Protein AF-A0A137P3G8-F1 (afdb_monomer)

Organism: Conidiobolus coronatus (strain ATCC 28846 / CBS 209.66 / NRRL 28638) (NCBI:txid796925)

Foldseek 3Di:
DDDDDDDPPDPPPPPDPPPLDPAADPVLLVVLLVVCVVPVPDQLVNSQVVSCVVPVDNDDSVSSVSSSVVSSCVVPVVCPVVPPPPPVCPPPPPQPDDDPVLLVLLLVVCVVPVPDQLVRSQVVSCVVPVDRGDSVNSVVSSVVSSVVVVVVPPDPDDDDDDDDDDDDDDDDPQPDPVLLVQLVVLCVVDVPQDSVNSQVVSCVVPVDDDDSVNNCVSNVPPPDDDDDDDDDDDDDDDDPPPPPPPPPQDQDDPVLLVLLLVVCVVPVPDDLVRSQVSSCVVPVDNHDSVNSVVSNVVSNVVVVVVVVVVPDPDDDDDDDPPDPQPDDPLLVLLLVVCVVPVPDQLVRSQVVSCVVPVDRDDSVNSVVSSVVVVVVD

Radius of gyration: 33.09 Å; Cα contacts (8 Å, |Δi|>4): 195; chains: 1; bounding box: 97×83×84 Å

InterPro domains:
  IPR000253 Forkhead-associated (FHA) domain [PS50006] (272-331)

Secondary structure (DSSP, 8-state):
---------------------TT--HHHHHHHHHHHHH-TT--HHHHHHHHHHHH-----HHHHHHHHHHHHHHH-GGGGGS----TTS--TT---PPPHHHHHHHHHHHHH-TT--HHHHHHHHHHHH-----HHHHHHHHHHHHHHHHHTTS----------PPPPP----PPPHHHHHHHHHHHHH-TT--HHHHHHHHHHHH-----HHHHHHHTT-----------------------------PPPPHHHHHHHHHHHHH-TT--HHHHHHHHHHHH-----HHHHHHHHHHHHHHHHHHHHHSS--S------TT-----THHHHHHHHHHHH-TT--HHHHHHHHHHHH-----HHHHHHHHHHHHHH-

Solvent-accessible surface area (backbone atoms only — not comparable to full-atom values): 24163 Å² total; per-residue (Å²): 140,83,84,78,83,79,83,81,78,73,83,80,73,82,67,73,85,73,77,69,50,103,78,64,54,70,75,56,51,54,51,55,52,52,50,43,71,77,32,80,80,67,48,36,69,58,50,40,52,54,51,24,73,76,67,71,51,90,64,56,54,67,53,43,40,55,42,52,58,51,49,45,43,70,79,36,56,86,48,62,76,56,71,72,70,68,70,89,63,60,63,98,75,76,72,70,75,82,49,70,75,55,50,55,52,54,51,51,48,40,74,76,36,81,78,64,50,38,66,57,54,40,50,51,47,26,69,77,67,70,47,87,62,58,52,66,60,44,37,57,50,52,54,51,52,49,56,58,57,55,62,74,74,77,61,90,73,74,91,74,84,87,74,93,73,82,85,78,79,94,67,74,94,66,77,54,71,68,58,52,52,52,54,51,46,53,50,67,77,34,86,82,59,50,73,68,57,44,48,52,54,48,30,72,76,68,73,53,89,74,61,67,67,56,54,52,63,76,64,62,73,76,84,78,81,78,85,80,90,74,93,82,81,94,76,93,75,96,72,87,74,80,74,80,76,72,83,70,82,72,72,81,51,70,72,56,52,51,52,54,51,49,50,40,72,78,35,81,77,67,48,53,66,58,53,43,54,51,45,25,71,77,69,69,50,89,69,56,61,69,58,48,41,53,51,50,57,48,51,54,50,52,54,57,48,56,63,55,57,75,80,47,97,69,81,88,89,88,90,70,100,81,62,85,64,70,70,64,72,64,40,55,54,51,50,52,51,37,73,76,34,80,78,64,46,44,66,56,56,46,49,53,49,27,71,76,68,68,49,91,71,62,56,69,51,46,40,52,51,54,57,49,52,69,69,75,109

Mean predicted aligned error: 20.39 Å

Structure (mmCIF, N/CA/C/O backbone):
data_AF-A0A137P3G8-F1
#
_entry.id   AF-A0A137P3G8-F1
#
loop_
_atom_site.group_PDB
_atom_site.id
_atom_site.type_symbol
_atom_site.label_atom_id
_atom_site.label_alt_id
_atom_site.label_comp_id
_atom_site.label_asym_id
_atom_site.label_entity_id
_atom_site.label_seq_id
_atom_site.pdbx_PDB_ins_code
_atom_site.Cartn_x
_atom_site.Cartn_y
_atom_site.Cartn_z
_atom_site.occupancy
_atom_site.B_iso_or_equiv
_atom_site.auth_seq_id
_atom_site.auth_comp_id
_atom_site.auth_asym_id
_atom_site.auth_atom_id
_atom_site.pdbx_PDB_model_num
ATOM 1 N N . MET A 1 1 ? -54.692 -45.424 24.534 1.00 41.50 1 MET A N 1
ATOM 2 C CA . MET A 1 1 ? -53.219 -45.309 24.491 1.00 41.50 1 MET A CA 1
ATOM 3 C C . MET A 1 1 ? -52.887 -43.917 23.976 1.00 41.50 1 MET A C 1
ATOM 5 O O . MET A 1 1 ? -53.015 -43.679 22.785 1.00 41.50 1 MET A O 1
ATOM 9 N N . GLY A 1 2 ? -52.632 -42.970 24.883 1.00 47.03 2 GLY A N 1
ATOM 10 C CA . GLY A 1 2 ? -52.405 -41.560 24.553 1.00 47.03 2 GLY A CA 1
ATOM 11 C C . GLY A 1 2 ? -50.912 -41.254 24.509 1.00 47.03 2 GLY A C 1
ATOM 12 O O . GLY A 1 2 ? -50.217 -41.467 25.498 1.00 47.03 2 GLY A O 1
ATOM 13 N N . ILE A 1 3 ? -50.427 -40.793 23.359 1.00 56.25 3 ILE A N 1
ATOM 14 C CA . ILE A 1 3 ? -49.038 -40.373 23.168 1.00 56.25 3 ILE A CA 1
ATOM 15 C C . ILE A 1 3 ? -48.956 -38.900 23.575 1.00 56.25 3 ILE A C 1
ATOM 17 O O . ILE A 1 3 ? -49.555 -38.040 22.932 1.00 56.25 3 ILE A O 1
ATOM 21 N N . ASN A 1 4 ? -48.246 -38.624 24.671 1.00 47.56 4 ASN A N 1
ATOM 22 C CA . ASN A 1 4 ? -47.967 -37.267 25.136 1.00 47.56 4 ASN A CA 1
ATOM 23 C C . ASN A 1 4 ? -46.950 -36.585 24.202 1.00 47.56 4 ASN A C 1
ATOM 25 O O . ASN A 1 4 ? -45.870 -37.143 23.989 1.00 47.56 4 ASN A O 1
ATOM 29 N N . PRO A 1 5 ? -47.234 -35.376 23.687 1.00 60.59 5 PRO A N 1
ATOM 30 C CA . PRO A 1 5 ? -46.271 -34.612 22.907 1.00 60.59 5 PRO A CA 1
ATOM 31 C C . PRO A 1 5 ? -45.182 -34.067 23.836 1.00 60.59 5 PRO A C 1
ATOM 33 O O . PRO A 1 5 ? -45.424 -33.242 24.717 1.00 60.59 5 PRO A O 1
ATOM 36 N N . THR A 1 6 ? -43.965 -34.569 23.657 1.00 59.09 6 THR A N 1
ATOM 37 C CA . THR A 1 6 ? -42.782 -34.123 24.389 1.00 59.09 6 THR A CA 1
ATOM 38 C C . THR A 1 6 ? -42.395 -32.725 23.906 1.00 59.09 6 THR A C 1
ATOM 40 O O . THR A 1 6 ? -42.030 -32.527 22.749 1.00 59.09 6 THR A O 1
ATOM 43 N N . ASN A 1 7 ? -42.503 -31.754 24.811 1.00 53.34 7 ASN A N 1
ATOM 44 C CA . ASN A 1 7 ? -42.084 -30.366 24.642 1.00 53.34 7 ASN A CA 1
ATOM 45 C C . ASN A 1 7 ? -40.563 -30.293 24.395 1.00 53.34 7 ASN A C 1
ATOM 47 O O . ASN A 1 7 ? -39.764 -30.340 25.331 1.00 53.34 7 ASN A O 1
ATOM 51 N N . LEU A 1 8 ? -40.160 -30.176 23.128 1.00 48.25 8 LEU A N 1
ATOM 52 C CA . LEU A 1 8 ? -38.799 -29.821 22.721 1.00 48.25 8 LEU A CA 1
ATOM 53 C C . LEU A 1 8 ? -38.612 -28.306 22.881 1.00 48.25 8 LEU A C 1
ATOM 55 O O . LEU A 1 8 ? -38.758 -27.534 21.936 1.00 48.25 8 LEU A O 1
ATOM 59 N N . ASN A 1 9 ? -38.284 -27.881 24.101 1.00 44.34 9 ASN A N 1
ATOM 60 C CA . ASN A 1 9 ? -37.778 -26.537 24.363 1.00 44.34 9 ASN A CA 1
ATOM 61 C C . ASN A 1 9 ? -36.374 -26.403 23.756 1.00 44.34 9 ASN A C 1
ATOM 63 O O . ASN A 1 9 ? -35.375 -26.754 24.387 1.00 44.34 9 ASN A O 1
ATOM 67 N N . LEU A 1 10 ? -36.295 -25.898 22.521 1.00 41.06 10 LEU A N 1
ATOM 68 C CA . LEU A 1 10 ? -35.041 -25.397 21.967 1.00 41.06 10 LEU A CA 1
ATOM 69 C C . LEU A 1 10 ? -34.604 -24.161 22.774 1.00 41.06 10 LEU A C 1
ATOM 71 O O . LEU A 1 10 ? -35.388 -23.220 22.913 1.00 41.06 10 LEU A O 1
ATOM 75 N N . PRO A 1 11 ? -33.362 -24.120 23.286 1.00 48.81 11 PRO A N 1
ATOM 76 C CA . PRO A 1 11 ? -32.850 -22.952 23.980 1.00 48.81 11 PRO A CA 1
ATOM 77 C C . PRO A 1 11 ? -32.715 -21.796 22.986 1.00 48.81 11 PRO A C 1
ATOM 79 O O . PRO A 1 11 ? -31.798 -21.752 22.165 1.00 48.81 11 PRO A O 1
ATOM 82 N N . THR A 1 12 ? -33.631 -20.832 23.068 1.00 40.03 12 THR A N 1
ATOM 83 C CA . THR A 1 12 ? -33.503 -19.534 22.405 1.00 40.03 12 THR A CA 1
ATOM 84 C C . THR A 1 12 ? -32.401 -18.747 23.106 1.00 40.03 12 THR A C 1
ATOM 86 O O . THR A 1 12 ? -32.657 -17.915 23.980 1.00 40.03 12 THR A O 1
ATOM 89 N N . ASN A 1 13 ? -31.150 -19.034 22.746 1.00 45.88 13 ASN A N 1
ATOM 90 C CA . ASN A 1 13 ? -30.035 -18.156 23.052 1.00 45.88 13 ASN A CA 1
ATOM 91 C C . ASN A 1 13 ? -30.330 -16.816 22.378 1.00 45.88 13 ASN A C 1
ATOM 93 O O . ASN A 1 13 ? -30.213 -16.689 21.161 1.00 45.88 13 ASN A O 1
ATOM 97 N N . LYS A 1 14 ? -30.742 -15.823 23.173 1.00 43.97 14 LYS A N 1
ATOM 98 C CA . LYS A 1 14 ? -30.796 -14.417 22.766 1.00 43.97 14 LYS A CA 1
ATOM 99 C C . LYS A 1 14 ? -29.360 -13.973 22.492 1.00 43.97 14 LYS A C 1
ATOM 101 O O . LYS A 1 14 ? -28.690 -13.413 23.359 1.00 43.97 14 LYS A O 1
ATOM 106 N N . SER A 1 15 ? -28.849 -14.314 21.311 1.00 54.72 15 SER A N 1
ATOM 107 C CA . SER A 1 15 ? -27.568 -13.833 20.824 1.00 54.72 15 SER A CA 1
ATOM 108 C C . SER A 1 15 ? -27.672 -12.319 20.773 1.00 54.72 15 SER A C 1
ATOM 110 O O . SER A 1 15 ? -28.504 -11.789 20.039 1.00 54.72 15 SER A O 1
ATOM 112 N N . LYS A 1 16 ? -26.862 -11.627 21.583 1.00 59.22 16 LYS A N 1
ATOM 113 C CA . LYS A 1 16 ? -26.616 -10.191 21.421 1.00 59.22 16 LYS A CA 1
ATOM 114 C C . LYS A 1 16 ? -26.440 -9.947 19.925 1.00 59.22 16 LYS A C 1
ATOM 116 O O . LY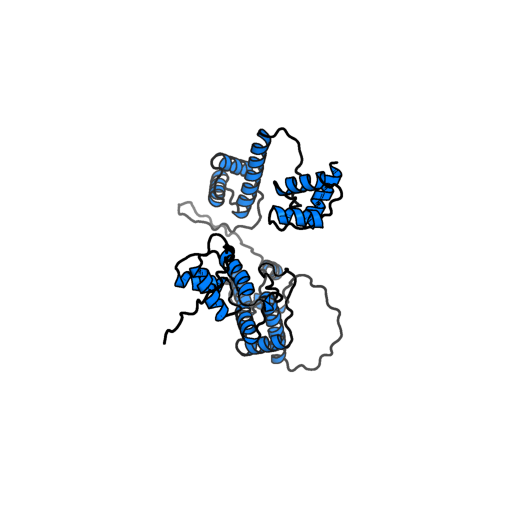S A 1 16 ? -25.577 -10.602 19.345 1.00 59.22 16 LYS A O 1
ATOM 121 N N . GLU A 1 17 ? -27.267 -9.094 19.319 1.00 54.03 17 GLU A N 1
ATOM 122 C CA . GLU A 1 17 ? -27.151 -8.712 17.909 1.00 54.03 17 GLU A CA 1
ATOM 123 C C . GLU A 1 17 ? -25.749 -8.147 17.689 1.00 54.03 17 GLU A C 1
ATOM 125 O O . GLU A 1 17 ? -25.441 -6.984 17.954 1.00 54.03 17 GLU A O 1
ATOM 130 N N . GLN A 1 18 ? -24.837 -9.035 17.314 1.00 59.94 18 GLN A N 1
ATOM 131 C CA . GLN A 1 18 ? -23.425 -8.741 17.262 1.00 59.94 18 GLN A CA 1
ATOM 132 C C . GLN A 1 18 ? -23.188 -8.137 15.892 1.00 59.94 18 GLN A C 1
ATOM 134 O O . GLN A 1 18 ? -22.835 -8.820 14.936 1.00 59.94 18 GLN A O 1
ATOM 139 N N . THR A 1 19 ? -23.463 -6.840 15.787 1.00 66.00 19 THR A N 1
ATOM 140 C CA . THR A 1 19 ? -23.430 -6.116 14.521 1.00 66.00 19 THR A CA 1
ATOM 141 C C . THR A 1 19 ? -22.069 -6.311 13.840 1.00 66.00 19 THR A C 1
ATOM 143 O O . THR A 1 19 ? -20.998 -5.932 14.336 1.00 66.00 19 THR A O 1
ATOM 146 N N . TYR A 1 20 ? -22.086 -6.941 12.662 1.00 61.06 20 TYR A N 1
ATOM 147 C CA . TYR A 1 20 ? -20.902 -7.255 11.850 1.00 61.06 20 TYR A CA 1
ATOM 148 C C . TYR A 1 20 ? -20.274 -6.016 11.169 1.00 61.06 20 TYR A C 1
ATOM 150 O O . TYR A 1 20 ? -19.382 -6.124 10.326 1.00 61.06 20 TYR A O 1
ATOM 158 N N . GLY A 1 21 ? -20.663 -4.818 11.620 1.00 59.59 21 GLY A N 1
ATOM 159 C CA . GLY A 1 21 ? -20.444 -3.534 10.964 1.00 59.59 21 GLY A CA 1
ATOM 160 C C . GLY A 1 21 ? -21.629 -3.192 10.061 1.00 59.59 21 GLY A C 1
ATOM 161 O O . GLY A 1 21 ? -22.197 -4.074 9.430 1.00 59.59 21 GLY A O 1
ATOM 162 N N . TYR A 1 22 ? -21.979 -1.907 9.994 1.00 63.97 22 TYR A N 1
ATOM 163 C CA . TYR A 1 22 ? -23.211 -1.342 9.413 1.00 63.97 22 TYR A CA 1
ATOM 164 C C . TYR A 1 22 ? -23.513 -1.644 7.922 1.00 63.97 22 TYR A C 1
ATOM 166 O O . TYR A 1 22 ? -24.370 -0.990 7.341 1.00 63.97 22 TYR A O 1
ATOM 174 N N . LYS A 1 23 ? -22.806 -2.568 7.255 1.00 84.19 23 LYS A N 1
ATOM 175 C CA . LYS A 1 23 ? -22.915 -2.777 5.799 1.00 84.19 23 LYS A CA 1
ATOM 176 C C . LYS A 1 23 ? -23.052 -4.225 5.327 1.00 84.19 23 LYS A C 1
ATOM 178 O O . LYS A 1 23 ? -23.183 -4.402 4.125 1.00 84.19 23 LYS A O 1
ATOM 183 N N . ILE A 1 24 ? -22.973 -5.230 6.203 1.00 92.69 24 ILE A N 1
ATOM 184 C CA . ILE A 1 24 ? -23.144 -6.633 5.790 1.00 92.69 24 ILE A CA 1
ATOM 185 C C . ILE A 1 24 ? -24.413 -7.175 6.442 1.00 92.69 24 ILE A C 1
ATOM 187 O O . ILE A 1 24 ? -24.517 -7.161 7.667 1.00 92.69 24 ILE A O 1
ATOM 191 N N . LYS A 1 25 ? -25.369 -7.604 5.620 1.00 94.06 25 LYS A N 1
ATOM 192 C CA . LYS A 1 25 ? -26.642 -8.204 6.036 1.00 94.06 25 LYS A CA 1
ATOM 193 C C . LYS A 1 25 ? -26.447 -9.674 6.417 1.00 94.06 25 LYS A C 1
ATOM 195 O O . LYS A 1 25 ? -25.521 -10.328 5.940 1.00 94.06 25 LYS A O 1
ATOM 200 N N . ASP A 1 26 ? -27.366 -10.234 7.195 1.00 93.62 26 ASP A N 1
ATOM 201 C CA . ASP A 1 26 ? -27.259 -11.621 7.678 1.00 93.62 26 ASP A CA 1
ATOM 202 C C . ASP A 1 26 ? -27.188 -12.653 6.541 1.00 93.62 26 ASP A C 1
ATOM 204 O O . ASP A 1 26 ? -26.388 -13.585 6.590 1.00 93.62 26 ASP A O 1
ATOM 208 N N . ALA A 1 27 ? -27.936 -12.436 5.454 1.00 95.31 27 ALA A N 1
ATOM 209 C CA . ALA A 1 27 ? -27.883 -13.298 4.271 1.00 95.31 27 ALA A CA 1
ATOM 210 C C . ALA A 1 27 ? -26.483 -13.343 3.623 1.00 95.31 27 ALA A C 1
ATOM 212 O O . ALA A 1 27 ? -26.067 -14.373 3.095 1.00 95.31 27 ALA A O 1
ATOM 213 N N . GLU A 1 28 ? -25.738 -12.238 3.666 1.00 96.00 28 GLU A N 1
ATOM 214 C CA . GLU A 1 28 ? -24.370 -12.157 3.146 1.00 96.00 28 GLU A CA 1
ATOM 215 C C . GLU A 1 28 ? -23.376 -12.827 4.102 1.00 96.00 28 GLU A C 1
ATOM 217 O O . GLU A 1 28 ? -22.434 -13.484 3.656 1.00 96.00 28 GLU A O 1
ATOM 222 N N . ILE A 1 29 ? -23.606 -12.712 5.415 1.00 96.19 29 ILE A N 1
ATOM 223 C CA . ILE A 1 29 ? -22.828 -13.414 6.440 1.00 96.19 29 ILE A CA 1
ATOM 224 C C . ILE A 1 29 ? -22.941 -14.932 6.262 1.00 96.19 29 ILE A C 1
ATOM 226 O O . ILE A 1 29 ? -21.914 -15.611 6.271 1.00 96.19 29 ILE A O 1
ATOM 230 N N . GLU A 1 30 ? -24.141 -15.466 6.031 1.00 97.06 30 GLU A N 1
ATOM 231 C CA . GLU A 1 30 ? -24.337 -16.906 5.807 1.00 97.06 30 GLU A CA 1
ATOM 232 C C . GLU A 1 30 ? -23.614 -17.410 4.545 1.00 97.06 30 GLU A C 1
ATOM 234 O O . GLU A 1 30 ? -22.980 -18.468 4.570 1.00 97.06 30 GLU A O 1
ATOM 239 N N . ARG A 1 31 ? -23.575 -16.617 3.465 1.00 97.75 31 ARG A N 1
ATOM 240 C CA . ARG A 1 31 ? -22.764 -16.949 2.276 1.00 97.75 31 ARG A CA 1
ATOM 241 C C . ARG A 1 31 ? -21.268 -16.941 2.573 1.00 97.75 31 ARG A C 1
ATOM 243 O O . ARG A 1 31 ? -20.552 -17.854 2.170 1.00 97.75 31 ARG A O 1
ATOM 250 N N . LEU A 1 32 ? -20.780 -15.953 3.327 1.00 97.19 32 LEU A N 1
ATOM 251 C CA . LEU A 1 32 ? -19.378 -15.922 3.753 1.00 97.19 32 LEU A CA 1
ATOM 252 C C . LEU A 1 32 ? -19.021 -17.121 4.649 1.00 97.19 32 LEU A C 1
ATOM 254 O O . LEU A 1 32 ? -17.909 -17.642 4.537 1.00 97.19 32 LEU A O 1
ATOM 258 N N . LYS A 1 33 ? -19.946 -17.592 5.500 1.00 97.50 33 LYS A N 1
ATOM 259 C CA . LYS A 1 33 ? -19.776 -18.838 6.268 1.00 97.50 33 LYS A CA 1
ATOM 260 C C . LYS A 1 33 ? -19.658 -20.045 5.340 1.00 97.50 33 LYS A C 1
ATOM 262 O O . LYS A 1 33 ? -18.766 -20.864 5.548 1.00 97.50 33 LYS A O 1
ATOM 267 N N . MET A 1 34 ? -20.506 -20.139 4.313 1.00 97.94 34 MET A N 1
ATOM 268 C CA . MET A 1 34 ? -20.443 -21.205 3.308 1.00 97.94 34 MET A CA 1
ATOM 269 C C . MET A 1 34 ? -19.081 -21.225 2.602 1.00 97.94 34 MET A C 1
ATOM 271 O O . MET A 1 34 ? -18.409 -22.255 2.611 1.00 97.94 34 MET A O 1
ATOM 275 N N . TYR A 1 35 ? -18.599 -20.079 2.112 1.00 97.88 35 TYR A N 1
ATOM 276 C CA . TYR A 1 35 ? -17.284 -20.015 1.468 1.00 97.88 35 TYR A CA 1
ATOM 277 C C . TYR A 1 35 ? -16.131 -20.386 2.411 1.00 97.88 35 TYR A C 1
ATOM 279 O O . TYR A 1 35 ? -15.143 -20.959 1.970 1.00 97.88 35 TYR A O 1
ATOM 287 N N . LEU A 1 36 ? -16.233 -20.076 3.709 1.00 96.50 36 LEU A N 1
ATOM 288 C CA . LEU A 1 36 ? -15.224 -20.461 4.706 1.00 96.50 36 LEU A CA 1
ATOM 289 C C . LEU A 1 36 ? -15.242 -21.954 5.062 1.00 96.50 36 LEU A C 1
ATOM 291 O O . LEU A 1 36 ? -14.257 -22.448 5.620 1.00 96.50 36 LEU A O 1
ATOM 295 N N . ARG A 1 37 ? -16.348 -22.658 4.794 1.00 95.56 37 ARG A N 1
ATOM 296 C CA . ARG A 1 37 ? -16.419 -24.124 4.884 1.00 95.56 37 ARG A CA 1
ATOM 297 C C . ARG A 1 37 ? -15.770 -24.778 3.665 1.00 95.56 37 ARG A C 1
ATOM 299 O O . ARG A 1 37 ? -15.120 -25.802 3.831 1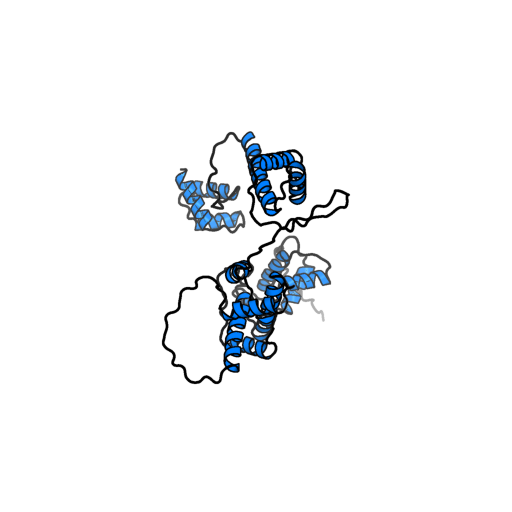.00 95.56 37 ARG A O 1
ATOM 306 N N . GLU A 1 38 ? -15.908 -24.171 2.485 1.00 96.00 38 GLU A N 1
ATOM 307 C CA . GLU A 1 38 ? -15.219 -24.603 1.257 1.00 96.00 38 GLU A CA 1
ATOM 308 C C . GLU A 1 38 ? -13.707 -24.346 1.327 1.00 96.00 38 GLU A C 1
ATOM 310 O O . GLU A 1 38 ? -12.906 -25.233 1.051 1.00 96.00 38 GLU A O 1
ATOM 315 N N . ASP A 1 39 ? -13.316 -23.131 1.716 1.00 93.56 39 ASP A N 1
ATOM 316 C CA . ASP A 1 39 ? -11.927 -22.693 1.809 1.00 93.56 39 ASP A CA 1
ATOM 317 C C . ASP A 1 39 ? -11.693 -21.932 3.120 1.00 93.56 39 ASP A C 1
ATOM 319 O O . ASP A 1 39 ? -12.005 -20.745 3.278 1.00 93.56 39 ASP A O 1
ATOM 323 N N . ARG A 1 40 ? -11.053 -22.609 4.076 1.00 91.06 40 ARG A N 1
ATOM 324 C CA . ARG A 1 40 ? -10.684 -22.021 5.371 1.00 91.06 40 ARG A CA 1
ATOM 325 C C . ARG A 1 40 ? -9.806 -20.770 5.212 1.00 91.06 40 ARG A C 1
ATOM 327 O O . ARG A 1 40 ? -9.880 -19.849 6.038 1.00 91.06 40 ARG A O 1
ATOM 334 N N . PHE A 1 41 ? -8.996 -20.706 4.156 1.00 88.31 41 PHE A N 1
ATOM 335 C CA . PHE A 1 41 ? -8.013 -19.6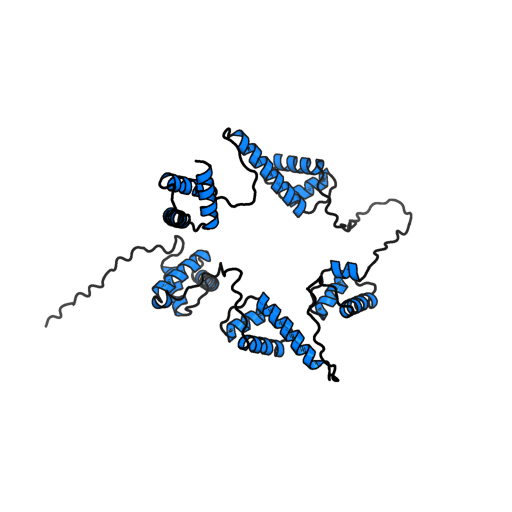56 3.889 1.00 88.31 41 PHE A CA 1
ATOM 336 C C . PHE A 1 41 ? -8.492 -18.587 2.904 1.00 88.31 41 PHE A C 1
ATOM 338 O O . PHE A 1 41 ? -7.715 -17.701 2.545 1.00 88.31 41 PHE A O 1
ATOM 345 N N . LEU A 1 42 ? -9.788 -18.575 2.583 1.00 93.31 42 LEU A N 1
ATOM 346 C CA . LEU A 1 42 ? -10.403 -17.633 1.653 1.00 93.31 42 LEU A CA 1
ATOM 347 C C . LEU A 1 42 ? -9.946 -16.176 1.853 1.00 93.31 42 LEU A C 1
ATOM 349 O O . LEU A 1 42 ? -10.122 -15.561 2.914 1.00 93.31 42 LEU A O 1
ATOM 353 N N . LEU A 1 43 ? -9.362 -15.594 0.810 1.00 90.50 43 LEU A N 1
ATOM 354 C CA . LEU A 1 43 ? -8.907 -14.206 0.824 1.00 90.50 43 LEU A CA 1
ATOM 355 C C . LEU A 1 43 ? -10.093 -13.239 0.708 1.00 90.50 43 LEU A C 1
ATOM 357 O O . LEU A 1 43 ? -11.064 -13.497 -0.003 1.00 90.50 43 LEU A O 1
ATOM 361 N N . SER A 1 44 ? -9.996 -12.071 1.351 1.00 93.25 44 SER A N 1
ATOM 362 C CA . SER A 1 44 ? -11.081 -11.075 1.348 1.00 93.25 44 SER A CA 1
ATOM 363 C C . SER A 1 44 ? -11.397 -10.516 -0.043 1.00 93.25 44 SER A C 1
ATOM 365 O O . SER A 1 44 ? -12.533 -10.131 -0.296 1.00 93.25 44 SER A O 1
ATOM 367 N N . THR A 1 45 ? -10.414 -10.467 -0.948 1.00 87.19 45 THR A N 1
ATOM 368 C CA . THR A 1 45 ? -10.609 -10.102 -2.363 1.00 87.19 45 THR A CA 1
ATOM 369 C C . THR A 1 45 ? -11.481 -11.119 -3.095 1.00 87.19 45 THR A C 1
ATOM 371 O O . THR A 1 45 ? -12.446 -10.732 -3.750 1.00 87.19 45 THR A O 1
ATOM 374 N N . VAL A 1 46 ? -11.171 -12.411 -2.946 1.00 90.50 46 VAL A N 1
ATOM 375 C CA . VAL A 1 46 ? -11.910 -13.515 -3.577 1.00 90.50 46 VAL A CA 1
ATOM 376 C C . VAL A 1 46 ? -13.330 -13.579 -3.023 1.00 90.50 46 VAL A C 1
ATOM 378 O O . VAL A 1 46 ? -14.286 -13.630 -3.791 1.00 90.50 46 VAL A O 1
ATOM 381 N N . ALA A 1 47 ? -13.477 -13.479 -1.700 1.00 96.25 47 ALA A N 1
ATOM 382 C CA . ALA A 1 47 ? -14.778 -13.434 -1.045 1.00 96.25 47 ALA A CA 1
ATOM 383 C C . ALA A 1 47 ? -15.627 -12.242 -1.511 1.00 96.25 47 ALA A C 1
ATOM 385 O O . ALA A 1 47 ? -16.803 -12.425 -1.810 1.00 96.25 47 ALA A O 1
ATOM 386 N N . LYS A 1 48 ? -15.034 -11.038 -1.627 1.00 96.06 48 LYS A N 1
ATOM 387 C CA . LYS A 1 48 ? -15.727 -9.852 -2.162 1.00 96.06 48 LYS A CA 1
ATOM 388 C C . LYS A 1 48 ? -16.258 -10.135 -3.566 1.00 96.06 48 LYS A C 1
ATOM 390 O O . LYS A 1 48 ? -17.428 -9.886 -3.823 1.00 96.06 48 LYS A O 1
ATOM 395 N N . TYR A 1 49 ? -15.406 -10.644 -4.455 1.00 94.50 49 TYR A N 1
ATOM 396 C CA . TYR A 1 49 ? -15.782 -10.890 -5.845 1.00 94.50 49 TYR A CA 1
ATOM 397 C C . TYR A 1 49 ? -16.897 -11.936 -5.965 1.00 94.50 49 TYR A C 1
ATOM 399 O O . TYR A 1 49 ? -17.874 -11.700 -6.670 1.00 94.50 49 TYR A O 1
ATOM 407 N N . ARG A 1 50 ? -16.795 -13.058 -5.235 1.00 97.50 50 ARG A N 1
ATOM 408 C CA . ARG A 1 50 ? -17.848 -14.089 -5.205 1.00 97.50 50 ARG A CA 1
ATOM 409 C C . ARG A 1 50 ? -19.171 -13.525 -4.686 1.00 97.50 50 ARG A C 1
ATOM 411 O O . ARG A 1 50 ? -20.189 -13.630 -5.361 1.00 97.50 50 ARG A O 1
ATOM 418 N N . LEU A 1 51 ? -19.134 -12.838 -3.545 1.00 96.81 51 LEU A N 1
ATOM 419 C CA . LEU A 1 51 ? -20.333 -12.283 -2.923 1.00 96.81 51 LEU A CA 1
ATOM 420 C C . LEU A 1 51 ? -20.998 -11.211 -3.801 1.00 96.81 51 LEU A C 1
ATOM 422 O O . LEU A 1 51 ? -22.219 -11.198 -3.932 1.00 96.81 51 LEU A O 1
ATOM 426 N N . GLN A 1 52 ? -20.207 -10.342 -4.439 1.00 96.19 52 GLN A N 1
ATOM 427 C CA . GLN A 1 52 ? -20.700 -9.335 -5.381 1.00 96.19 52 GLN A CA 1
ATOM 428 C C . GLN A 1 52 ? -21.303 -9.986 -6.631 1.00 96.19 52 GLN A C 1
ATOM 430 O O . GLN A 1 52 ? -22.353 -9.548 -7.089 1.00 96.19 52 GLN A O 1
ATOM 435 N N . LYS A 1 53 ? -20.688 -11.053 -7.159 1.00 96.88 53 LYS A N 1
ATOM 436 C CA . LYS A 1 53 ? -21.209 -11.795 -8.317 1.00 96.88 53 LYS A CA 1
ATOM 437 C C . LYS A 1 53 ? -22.574 -12.424 -8.030 1.00 96.88 53 LYS A C 1
ATOM 439 O O . LYS A 1 53 ? -23.427 -12.439 -8.907 1.00 96.88 53 LYS A O 1
ATOM 444 N N . GLU A 1 54 ? -22.783 -12.940 -6.823 1.00 97.31 54 GLU A N 1
ATOM 445 C CA . GLU A 1 54 ? -24.022 -13.644 -6.485 1.00 97.31 54 GLU A CA 1
ATOM 446 C C . GLU A 1 54 ? -25.119 -12.763 -5.871 1.00 97.31 54 GLU A C 1
ATOM 448 O O . GLU A 1 54 ? -26.268 -13.200 -5.791 1.00 97.31 54 GLU A O 1
ATOM 453 N N . THR A 1 55 ? -24.786 -11.584 -5.341 1.00 95.81 55 THR A N 1
ATOM 454 C CA . THR A 1 55 ? -25.773 -10.686 -4.708 1.00 95.81 55 THR A CA 1
ATOM 455 C C . THR A 1 55 ? -25.965 -9.368 -5.450 1.00 95.81 55 THR A C 1
ATOM 457 O O . THR A 1 55 ? -26.967 -8.696 -5.235 1.00 95.81 55 THR A O 1
ATOM 460 N N . GLY A 1 56 ? -25.007 -8.965 -6.288 1.00 96.06 56 GLY A N 1
ATOM 461 C CA . GLY A 1 56 ? -24.957 -7.634 -6.891 1.00 96.06 56 GLY A CA 1
ATOM 462 C C . GLY A 1 56 ? -24.541 -6.516 -5.926 1.00 96.06 56 GLY A C 1
ATOM 463 O O . GLY A 1 56 ? -24.376 -5.380 -6.364 1.00 96.06 56 GLY A O 1
ATOM 464 N N . PHE A 1 57 ? -24.333 -6.794 -4.632 1.00 92.50 57 PHE A N 1
ATOM 465 C CA . PHE A 1 57 ? -23.971 -5.762 -3.660 1.00 92.50 57 PHE A CA 1
ATOM 466 C C . PHE A 1 57 ? -22.476 -5.453 -3.673 1.00 92.50 57 PHE A C 1
ATOM 468 O O . PHE A 1 57 ? -21.617 -6.324 -3.503 1.00 92.50 57 PHE A O 1
ATOM 475 N N . GLU A 1 58 ? -22.156 -4.168 -3.801 1.00 94.19 58 GLU A N 1
ATOM 476 C CA . GLU A 1 58 ? -20.787 -3.688 -3.698 1.00 94.19 58 GLU A CA 1
ATOM 477 C C . GLU A 1 58 ? -20.407 -3.423 -2.236 1.00 94.19 58 GLU A C 1
ATOM 479 O O . GLU A 1 58 ? -20.604 -2.344 -1.676 1.00 94.19 58 GLU A O 1
ATOM 484 N N . ILE A 1 59 ? -19.838 -4.442 -1.596 1.00 93.88 59 ILE A N 1
ATOM 485 C CA . ILE A 1 59 ? -19.368 -4.355 -0.212 1.00 93.88 59 ILE A CA 1
ATOM 486 C C . ILE A 1 59 ? -17.885 -3.976 -0.197 1.00 93.88 59 ILE A C 1
ATOM 488 O O . ILE A 1 59 ? -17.067 -4.484 -0.972 1.00 93.88 59 ILE A O 1
ATOM 492 N N . SER A 1 60 ? -17.504 -3.082 0.721 1.00 94.12 60 SER A N 1
ATOM 493 C CA . SER A 1 60 ? -16.100 -2.696 0.872 1.00 94.12 60 SER A CA 1
ATOM 494 C C . SER A 1 60 ? -15.238 -3.910 1.240 1.00 94.12 60 SER A C 1
ATOM 496 O O . SER A 1 60 ? -15.602 -4.721 2.096 1.00 94.12 60 SER A O 1
ATOM 498 N N . ILE A 1 61 ? -14.046 -4.014 0.645 1.00 91.31 61 ILE A N 1
ATOM 499 C CA . ILE A 1 61 ? -13.102 -5.100 0.955 1.00 91.31 61 ILE A CA 1
ATOM 500 C C . ILE A 1 61 ? -12.746 -5.146 2.448 1.00 91.31 61 ILE A C 1
ATOM 502 O O . ILE A 1 61 ? -12.524 -6.215 3.014 1.00 91.31 61 ILE A O 1
ATOM 506 N N . TYR A 1 62 ? -12.732 -3.981 3.099 1.00 90.19 62 TYR A N 1
ATOM 507 C CA . TYR A 1 62 ? -12.478 -3.851 4.526 1.00 90.19 62 TYR A CA 1
ATOM 508 C C . TYR A 1 62 ? -13.592 -4.489 5.370 1.00 90.19 62 TYR A C 1
ATOM 510 O O . TYR A 1 62 ? -13.293 -5.210 6.324 1.00 90.19 62 TYR A O 1
ATOM 518 N N . SER A 1 63 ? -14.859 -4.291 4.990 1.00 93.19 63 SER A N 1
ATOM 519 C CA . SER A 1 63 ? -16.011 -4.930 5.639 1.00 93.19 63 SER A CA 1
ATOM 520 C C . SER A 1 63 ? -15.947 -6.452 5.498 1.00 93.19 63 SER A C 1
ATOM 522 O O . SER A 1 63 ? -16.035 -7.153 6.504 1.00 93.19 63 SER A O 1
ATOM 524 N N . ILE A 1 64 ? -15.692 -6.962 4.285 1.00 94.56 64 ILE A N 1
ATOM 525 C CA . ILE A 1 64 ? -15.538 -8.407 4.031 1.00 94.56 64 ILE A CA 1
ATOM 526 C C . ILE A 1 64 ? -14.401 -8.991 4.868 1.00 94.56 64 ILE A C 1
ATOM 528 O O . ILE A 1 64 ? -14.565 -10.016 5.525 1.00 94.56 64 ILE A O 1
ATOM 532 N N . LYS A 1 65 ? -13.247 -8.314 4.908 1.00 91.56 65 LYS A N 1
ATOM 533 C CA . LYS A 1 65 ? -12.103 -8.736 5.724 1.00 91.56 65 LYS A CA 1
ATOM 534 C C . LYS A 1 65 ? -12.472 -8.837 7.206 1.00 91.56 65 LYS A C 1
ATOM 536 O O . LYS A 1 65 ? -12.146 -9.839 7.840 1.00 91.56 65 LYS A O 1
ATOM 541 N N . LYS A 1 66 ? -13.153 -7.826 7.760 1.00 91.06 66 LYS A N 1
ATOM 542 C CA . LYS A 1 66 ? -13.617 -7.843 9.157 1.00 91.06 66 LYS A CA 1
ATOM 543 C C . LYS A 1 66 ? -14.589 -8.995 9.422 1.00 91.06 66 LYS A C 1
ATOM 545 O O . LYS A 1 66 ? -14.418 -9.684 10.428 1.00 91.06 66 LYS A O 1
ATOM 550 N N . ALA A 1 67 ? -15.551 -9.224 8.528 1.00 94.44 67 ALA A N 1
ATOM 551 C CA . ALA A 1 67 ? -16.503 -10.326 8.647 1.00 94.44 67 ALA A CA 1
ATOM 552 C C . ALA A 1 67 ? -15.800 -11.688 8.634 1.00 94.44 67 ALA A C 1
ATOM 554 O O . ALA A 1 67 ? -15.986 -12.468 9.562 1.00 94.44 67 ALA A O 1
ATOM 555 N N . LEU A 1 68 ? -14.904 -11.940 7.674 1.00 93.69 68 LEU A N 1
ATOM 556 C CA . LEU A 1 68 ? -14.159 -13.202 7.589 1.00 93.69 68 LEU A CA 1
ATOM 557 C C . LEU A 1 68 ? -13.307 -13.479 8.836 1.00 93.69 68 LEU A C 1
ATOM 559 O O . LEU A 1 68 ? -13.246 -14.617 9.291 1.00 93.69 68 LEU A O 1
ATOM 563 N N . ILE A 1 69 ? -12.658 -12.460 9.415 1.00 90.38 69 ILE A N 1
ATOM 564 C CA . ILE A 1 69 ? -11.876 -12.627 10.654 1.00 90.38 69 ILE A CA 1
ATOM 565 C C . ILE A 1 69 ? -12.774 -13.077 11.809 1.00 90.38 69 ILE A C 1
ATOM 567 O O . ILE A 1 69 ? -12.383 -13.951 12.580 1.00 90.38 69 ILE A O 1
ATOM 571 N N . ARG A 1 70 ? -13.961 -12.479 11.943 1.00 91.81 70 ARG A N 1
ATOM 572 C CA . ARG A 1 70 ? -14.920 -12.838 12.995 1.00 91.81 70 ARG A CA 1
ATOM 573 C C . ARG A 1 70 ? -15.499 -14.232 12.766 1.00 91.81 70 ARG A C 1
ATOM 575 O O . ARG A 1 70 ? -15.401 -15.065 13.658 1.00 91.81 70 ARG A O 1
ATOM 582 N N . LEU A 1 71 ? -15.976 -14.507 11.555 1.00 94.50 71 LEU A N 1
ATOM 583 C CA . LEU A 1 71 ? -16.532 -15.806 11.179 1.00 94.50 71 LEU A CA 1
ATOM 584 C C . LEU A 1 71 ? -15.531 -16.946 11.364 1.00 94.50 71 LEU A C 1
ATOM 586 O O . LEU A 1 71 ? -15.900 -18.019 11.821 1.00 94.50 71 LEU A O 1
ATOM 590 N N . ARG A 1 72 ? -14.241 -16.722 11.092 1.00 92.88 72 ARG A N 1
ATOM 591 C CA . ARG A 1 72 ? -13.205 -17.723 11.381 1.00 92.88 72 ARG A CA 1
ATOM 592 C C . ARG A 1 72 ? -13.071 -18.036 12.866 1.00 92.88 72 ARG A C 1
ATOM 594 O O . ARG A 1 72 ? -12.852 -19.193 13.196 1.00 92.88 72 ARG A O 1
ATOM 601 N N . LYS A 1 73 ? -13.189 -17.037 13.745 1.00 90.94 73 LYS A N 1
ATOM 602 C CA . LYS A 1 73 ? -13.157 -17.259 15.200 1.00 90.94 73 LYS A CA 1
ATOM 603 C C . LYS A 1 73 ? -14.388 -18.026 15.682 1.00 90.94 73 LYS A C 1
ATOM 605 O O . LYS A 1 73 ? -14.263 -18.823 16.599 1.00 90.94 73 LYS A O 1
ATOM 610 N N . GLU A 1 74 ? -15.540 -17.776 15.063 1.00 94.12 74 GLU A N 1
ATOM 611 C CA . GLU A 1 74 ? -16.801 -18.459 15.364 1.00 94.12 74 GLU A CA 1
ATOM 612 C C . GLU A 1 74 ? -16.780 -19.923 14.898 1.00 94.12 74 GLU A C 1
ATOM 614 O O . GLU A 1 74 ? -17.073 -20.819 15.680 1.00 94.12 74 GLU A O 1
ATOM 619 N N . ILE A 1 75 ? -16.389 -20.178 13.644 1.00 94.50 75 ILE A N 1
ATOM 620 C CA . ILE A 1 75 ? -16.406 -21.522 13.041 1.00 94.50 75 ILE A CA 1
ATOM 621 C C . ILE A 1 75 ? -15.222 -22.376 13.524 1.00 94.50 75 ILE A C 1
ATOM 623 O O . ILE A 1 75 ? -15.341 -23.594 13.636 1.00 94.50 75 ILE A O 1
ATOM 627 N N . TYR A 1 76 ? -14.069 -21.756 13.796 1.00 92.69 76 TYR A N 1
ATOM 628 C CA . TYR A 1 76 ? -12.824 -22.451 14.129 1.00 92.69 76 TYR A CA 1
ATOM 629 C C . TYR A 1 76 ? -12.187 -21.886 15.415 1.00 92.69 76 TYR A C 1
ATOM 631 O O . TYR A 1 76 ? -11.118 -21.265 15.352 1.00 92.69 76 TYR A O 1
ATOM 639 N N . PRO A 1 77 ? -12.806 -22.093 16.592 1.00 86.50 77 PRO A N 1
ATOM 640 C CA . PRO A 1 77 ? -12.330 -21.531 17.858 1.00 86.50 77 PRO A CA 1
ATOM 641 C C . PRO A 1 77 ? -10.928 -22.028 18.243 1.00 86.50 77 PRO A C 1
ATOM 643 O O . PRO A 1 77 ? -10.126 -21.254 18.765 1.00 86.50 77 PRO A O 1
ATOM 646 N N . ASP A 1 78 ? -10.572 -23.264 17.886 1.00 83.88 78 ASP A N 1
ATOM 647 C CA . ASP A 1 78 ? -9.238 -23.832 18.145 1.00 83.88 78 ASP A CA 1
ATOM 648 C C . ASP A 1 78 ? -8.129 -23.105 17.366 1.00 83.88 78 ASP A C 1
ATOM 650 O O . ASP A 1 78 ? -6.973 -23.038 17.790 1.00 83.88 78 ASP A O 1
ATOM 654 N N . ASN A 1 79 ? -8.502 -22.454 16.260 1.00 69.31 79 ASN A N 1
ATOM 655 C CA . ASN A 1 79 ? -7.616 -21.613 15.466 1.00 69.31 79 ASN A CA 1
ATOM 656 C C . ASN A 1 79 ? -7.556 -20.167 15.981 1.00 69.31 79 ASN A C 1
ATOM 658 O O . ASN A 1 79 ? -6.894 -19.338 15.363 1.00 69.31 79 ASN A O 1
ATOM 662 N N . ALA A 1 80 ? -8.162 -19.828 17.125 1.00 60.88 80 ALA A N 1
ATOM 663 C CA . ALA A 1 80 ? -8.021 -18.496 17.722 1.00 60.88 80 ALA A CA 1
ATOM 664 C C . ALA A 1 80 ? -6.555 -18.154 18.064 1.00 60.88 80 ALA A C 1
ATOM 666 O O . ALA A 1 80 ? -6.178 -16.980 18.066 1.00 60.88 80 ALA A O 1
ATOM 667 N N . LYS A 1 81 ? -5.713 -19.176 18.297 1.00 61.44 81 LYS A N 1
ATOM 668 C CA . LYS A 1 81 ? -4.252 -19.036 18.456 1.00 61.44 81 LYS A CA 1
ATOM 669 C C . LYS A 1 81 ? -3.503 -18.900 17.137 1.00 61.44 81 LYS A C 1
ATOM 671 O O . LYS A 1 81 ? -2.371 -18.413 17.131 1.00 61.44 81 LYS A O 1
ATOM 676 N N . MET A 1 82 ? -4.116 -19.310 16.029 1.00 58.69 82 MET A N 1
ATOM 677 C CA . MET A 1 82 ? -3.612 -19.048 14.694 1.00 58.69 82 MET A CA 1
ATOM 678 C C . MET A 1 82 ? -3.742 -17.541 14.508 1.00 58.69 82 MET A C 1
ATOM 680 O O . MET A 1 82 ? -4.791 -17.034 14.118 1.00 58.69 82 MET A O 1
ATOM 684 N N . ARG A 1 83 ? -2.693 -16.803 14.902 1.00 53.22 83 ARG A N 1
ATOM 685 C CA . ARG A 1 83 ? -2.538 -15.382 14.604 1.00 53.22 83 ARG A CA 1
ATOM 686 C C . ARG A 1 83 ? -2.785 -15.275 13.109 1.00 53.22 83 ARG A C 1
ATOM 688 O O . ARG A 1 83 ? -1.893 -15.563 12.317 1.00 53.22 83 ARG A O 1
ATOM 695 N N . ILE A 1 84 ? -4.004 -14.882 12.740 1.00 53.56 84 ILE A N 1
ATOM 696 C CA . ILE A 1 84 ? -4.312 -14.311 11.442 1.00 53.56 84 ILE A CA 1
ATOM 697 C C . ILE A 1 84 ? -3.460 -13.054 11.463 1.00 53.56 84 ILE A C 1
ATOM 699 O O . ILE A 1 84 ? -3.864 -12.016 11.987 1.00 53.56 84 ILE A O 1
ATOM 703 N N . SER A 1 85 ? -2.198 -13.201 11.071 1.00 51.16 85 SER A N 1
ATOM 704 C CA . SER A 1 85 ? -1.261 -12.112 10.948 1.00 51.16 85 SER A CA 1
ATOM 705 C C . SER A 1 85 ? -1.979 -11.140 10.038 1.00 51.16 85 SER A C 1
ATOM 707 O O . SER A 1 85 ? -2.299 -11.454 8.893 1.00 51.16 85 SER A O 1
ATOM 709 N N . ASN A 1 86 ? -2.366 -10.003 10.614 1.00 47.28 86 ASN A N 1
ATOM 710 C CA . ASN A 1 86 ? -3.077 -8.928 9.948 1.00 47.28 86 ASN A CA 1
ATOM 711 C C . ASN A 1 86 ? -2.130 -8.319 8.901 1.00 47.28 86 ASN A C 1
ATOM 713 O O . ASN A 1 86 ? -1.635 -7.205 9.036 1.00 47.28 86 ASN A O 1
ATOM 717 N N . SER A 1 87 ? -1.856 -9.076 7.843 1.00 46.22 87 SER A N 1
ATOM 718 C CA . SER A 1 87 ? -0.925 -8.795 6.761 1.00 46.22 87 SER A CA 1
ATOM 719 C C . SER A 1 87 ? -1.587 -7.850 5.759 1.00 46.22 87 SER A C 1
ATOM 721 O O . SER A 1 87 ? -1.763 -8.134 4.580 1.00 46.22 87 SER A O 1
ATOM 723 N N . THR A 1 88 ? -2.023 -6.701 6.255 1.00 45.94 88 THR A N 1
ATOM 724 C CA . THR A 1 88 ? -1.804 -5.449 5.520 1.00 45.94 88 THR A CA 1
ATOM 725 C C . THR A 1 88 ? -0.639 -4.674 6.134 1.00 45.94 88 THR A C 1
ATOM 727 O O . THR A 1 88 ? -0.014 -3.888 5.438 1.00 45.94 88 THR A O 1
ATOM 730 N N . ASN A 1 89 ? -0.262 -5.000 7.377 1.00 42.91 89 ASN A N 1
ATOM 731 C CA . ASN A 1 89 ? 0.991 -4.600 7.997 1.00 42.91 89 ASN A CA 1
ATOM 732 C C . ASN A 1 89 ? 1.822 -5.866 8.241 1.00 42.91 89 ASN A C 1
ATOM 734 O O . ASN A 1 89 ? 2.016 -6.271 9.385 1.00 42.91 89 ASN A O 1
ATOM 738 N N . ILE A 1 90 ? 2.303 -6.528 7.178 1.00 44.62 90 ILE A N 1
ATOM 739 C CA . ILE A 1 90 ? 3.533 -7.311 7.363 1.00 44.62 90 ILE A CA 1
ATOM 740 C C . ILE A 1 90 ? 4.540 -6.269 7.850 1.00 44.62 90 ILE A C 1
ATOM 742 O O . ILE A 1 90 ? 4.728 -5.269 7.147 1.00 44.62 90 ILE A O 1
ATOM 746 N N . PRO A 1 91 ? 5.133 -6.418 9.046 1.00 43.62 91 PRO A N 1
ATOM 747 C CA . PRO A 1 91 ? 6.214 -5.540 9.453 1.00 43.62 91 PRO A CA 1
ATOM 748 C C . PRO A 1 91 ? 7.198 -5.515 8.289 1.00 43.62 91 PRO A C 1
ATOM 750 O O . PRO A 1 91 ? 7.594 -6.586 7.827 1.00 43.62 91 PRO A O 1
ATOM 753 N N . ARG A 1 92 ? 7.557 -4.327 7.787 1.00 49.34 92 ARG A N 1
ATOM 754 C CA . ARG A 1 92 ? 8.440 -4.105 6.621 1.00 49.34 92 ARG A CA 1
ATOM 755 C C . ARG A 1 92 ? 9.827 -4.790 6.704 1.00 49.34 92 ARG A C 1
ATOM 757 O O . ARG A 1 92 ? 10.692 -4.492 5.895 1.00 49.34 92 ARG A O 1
ATOM 764 N N . GLY A 1 93 ? 10.057 -5.706 7.645 1.00 53.16 93 GLY A N 1
ATOM 765 C CA . GLY A 1 93 ? 11.287 -6.463 7.838 1.00 53.16 93 GLY A CA 1
ATOM 766 C C . GLY A 1 93 ? 11.138 -7.981 7.996 1.00 53.16 93 GLY A C 1
ATOM 767 O O . GLY A 1 93 ? 12.170 -8.637 8.084 1.00 53.16 93 GLY A O 1
ATOM 768 N N . TYR A 1 94 ? 9.936 -8.581 7.999 1.00 50.44 94 TYR A N 1
ATOM 769 C CA . TYR A 1 94 ? 9.839 -10.053 7.982 1.00 50.44 94 TYR A CA 1
ATOM 770 C C . TYR A 1 94 ? 9.960 -10.575 6.550 1.00 50.44 94 TYR A C 1
ATOM 772 O O . TYR A 1 94 ? 8.991 -10.963 5.900 1.00 50.44 94 TYR A O 1
ATOM 780 N N . THR A 1 95 ? 11.190 -10.553 6.042 1.00 63.31 95 THR A N 1
ATOM 781 C CA . THR A 1 95 ? 11.556 -11.275 4.830 1.00 63.31 95 THR A CA 1
ATOM 782 C C . THR A 1 95 ? 11.512 -12.766 5.143 1.00 63.31 95 THR A C 1
ATOM 784 O O . THR A 1 95 ? 12.371 -13.309 5.838 1.00 63.31 95 THR A O 1
ATOM 787 N N . ILE A 1 96 ? 10.473 -13.446 4.658 1.00 80.00 96 ILE A N 1
ATOM 788 C CA . ILE A 1 96 ? 10.458 -14.907 4.647 1.00 80.00 96 ILE A CA 1
ATOM 789 C C . ILE A 1 96 ? 11.659 -15.346 3.806 1.00 80.00 96 ILE A C 1
ATOM 791 O O . ILE A 1 96 ? 11.745 -15.044 2.613 1.00 80.00 96 ILE A O 1
ATOM 795 N N . LYS A 1 97 ? 12.631 -15.989 4.458 1.00 90.56 97 LYS A N 1
ATOM 796 C CA . LYS A 1 97 ? 13.836 -16.490 3.798 1.00 90.56 97 LYS A CA 1
ATOM 797 C C . LYS A 1 97 ? 13.449 -17.669 2.906 1.00 90.56 97 LYS A C 1
ATOM 799 O O . LYS A 1 97 ? 12.799 -18.609 3.363 1.00 90.56 97 LYS A O 1
ATOM 804 N N . ILE A 1 98 ? 13.856 -17.612 1.642 1.00 93.62 98 ILE A N 1
ATOM 805 C CA . ILE A 1 98 ? 13.792 -18.754 0.729 1.00 93.62 98 ILE A CA 1
ATOM 806 C C . ILE A 1 98 ? 14.751 -19.821 1.281 1.00 93.62 98 ILE A C 1
ATOM 808 O O . ILE A 1 98 ? 15.900 -19.510 1.586 1.00 93.62 98 ILE A O 1
ATOM 812 N N . LYS A 1 99 ? 14.245 -21.041 1.481 1.00 96.38 99 LYS A N 1
ATOM 813 C CA . LYS A 1 99 ? 15.009 -22.219 1.906 1.00 96.38 99 LYS A CA 1
ATOM 814 C C . LYS A 1 99 ? 15.424 -23.016 0.672 1.00 96.38 99 LYS A C 1
ATOM 816 O O . LYS A 1 99 ? 14.828 -22.829 -0.386 1.00 96.38 99 LYS A O 1
ATOM 821 N N . ASP A 1 100 ? 16.342 -23.956 0.839 1.00 96.81 100 ASP A N 1
ATOM 822 C CA . ASP A 1 100 ? 16.888 -24.764 -0.260 1.00 96.81 100 ASP A CA 1
ATOM 823 C C . ASP A 1 100 ? 15.798 -25.490 -1.063 1.00 96.81 100 ASP A C 1
ATOM 825 O O . ASP A 1 100 ? 15.801 -25.439 -2.287 1.00 96.81 100 ASP A O 1
ATOM 829 N N . VAL A 1 101 ? 14.768 -26.027 -0.396 1.00 96.00 101 VAL A N 1
ATOM 830 C CA . VAL A 1 101 ? 13.614 -26.664 -1.066 1.00 96.00 101 VAL A CA 1
ATOM 831 C C . VAL A 1 101 ? 12.913 -25.716 -2.049 1.00 96.00 101 VAL A C 1
ATOM 833 O O . VAL A 1 101 ? 12.506 -26.127 -3.132 1.00 96.00 101 VAL A O 1
ATOM 836 N N . HIS A 1 102 ? 12.785 -24.434 -1.707 1.00 97.50 102 HIS A N 1
ATOM 837 C CA . HIS A 1 102 ? 12.172 -23.438 -2.590 1.00 97.50 102 HIS A CA 1
ATOM 838 C C . HIS A 1 102 ? 13.113 -23.048 -3.739 1.00 97.50 102 HIS A C 1
ATOM 840 O O . HIS A 1 102 ? 12.648 -22.742 -4.833 1.00 97.50 102 HIS A O 1
ATOM 846 N N . ILE A 1 103 ? 14.431 -23.056 -3.500 1.00 97.81 103 ILE A N 1
ATOM 847 C CA . ILE A 1 103 ? 15.440 -22.808 -4.538 1.00 97.81 103 ILE A CA 1
ATOM 848 C C . ILE A 1 103 ? 15.363 -23.904 -5.605 1.00 97.81 103 ILE A C 1
ATOM 850 O O . ILE A 1 103 ? 15.362 -23.581 -6.789 1.00 97.81 103 ILE A O 1
ATOM 854 N N . GLU A 1 104 ? 15.210 -25.169 -5.208 1.00 97.81 104 GLU A N 1
ATOM 855 C CA . GLU A 1 104 ? 15.062 -26.291 -6.147 1.00 97.81 104 GLU A CA 1
ATOM 856 C C . GLU A 1 104 ? 13.810 -26.162 -7.034 1.00 97.81 104 GLU A C 1
ATOM 858 O O . GLU A 1 104 ? 13.881 -26.405 -8.239 1.00 97.81 104 GLU A O 1
ATOM 863 N N . HIS A 1 105 ? 12.687 -25.672 -6.494 1.00 98.25 105 HIS A N 1
ATOM 864 C CA . HIS A 1 105 ? 11.495 -25.367 -7.302 1.00 98.25 105 HIS A CA 1
ATOM 865 C C . HIS A 1 105 ? 11.756 -24.228 -8.297 1.00 98.25 105 HIS A C 1
ATOM 867 O O . HIS A 1 105 ? 11.419 -24.341 -9.472 1.00 98.25 105 HIS A O 1
ATOM 873 N N . LEU A 1 106 ? 12.418 -23.149 -7.863 1.00 98.06 106 LEU A N 1
ATOM 874 C CA . LEU A 1 106 ? 12.768 -22.037 -8.755 1.00 98.06 106 LEU A CA 1
ATOM 875 C C . LEU A 1 106 ? 13.746 -22.464 -9.864 1.00 98.06 106 LEU A C 1
ATOM 877 O O . LEU A 1 106 ? 13.589 -22.022 -11.001 1.00 98.06 106 LEU A O 1
ATOM 881 N N . LYS A 1 107 ? 14.707 -23.354 -9.571 1.00 98.06 107 LYS A N 1
ATOM 882 C CA . LYS A 1 107 ? 15.574 -23.977 -10.587 1.00 98.06 107 LYS A CA 1
ATOM 883 C C . LYS A 1 107 ? 14.761 -24.799 -11.581 1.00 98.06 107 LYS A C 1
ATOM 885 O O . LYS A 1 107 ? 14.987 -24.690 -12.781 1.00 98.06 107 LYS A O 1
ATOM 890 N N . LYS A 1 108 ? 13.805 -25.601 -11.098 1.00 98.12 108 LYS A N 1
ATOM 891 C CA . LYS A 1 108 ? 12.899 -26.372 -11.959 1.00 98.12 108 LYS A CA 1
ATOM 892 C C . LYS A 1 108 ? 12.124 -25.450 -12.906 1.00 98.12 108 LYS A C 1
ATOM 894 O O . LYS A 1 108 ? 12.131 -25.696 -14.106 1.00 98.12 108 LYS A O 1
ATOM 899 N N . TYR A 1 109 ? 11.548 -24.356 -12.406 1.00 98.31 109 TYR A N 1
ATOM 900 C CA . TYR A 1 109 ? 10.825 -23.407 -13.260 1.00 98.31 109 TYR A CA 1
ATOM 901 C C . TYR A 1 109 ? 11.726 -22.729 -14.294 1.00 98.31 109 TYR A C 1
ATOM 903 O O . TYR A 1 109 ? 11.282 -22.512 -15.412 1.00 98.31 109 TYR A O 1
ATOM 911 N N . LEU A 1 110 ? 12.982 -22.417 -13.950 1.00 97.75 110 LEU A N 1
ATOM 912 C CA . LEU A 1 110 ? 13.948 -21.853 -14.901 1.00 97.75 110 LEU A CA 1
ATOM 913 C C . LEU A 1 110 ? 14.367 -22.845 -15.991 1.00 97.75 110 LEU A C 1
ATOM 915 O O . LEU A 1 110 ? 14.636 -22.427 -17.112 1.00 97.75 110 LEU A O 1
ATOM 919 N N . LYS A 1 111 ? 14.412 -24.146 -15.675 1.00 96.56 111 LYS A N 1
ATOM 920 C CA . LYS A 1 111 ? 14.634 -25.205 -16.671 1.00 96.56 111 LYS A CA 1
ATOM 921 C C . LYS A 1 111 ? 13.444 -25.357 -17.623 1.00 96.56 111 LYS A C 1
ATOM 923 O O . LYS A 1 111 ? 13.650 -25.687 -18.783 1.00 96.56 111 LYS A O 1
ATOM 928 N N . GLU A 1 112 ? 12.223 -25.134 -17.135 1.00 97.50 112 GLU A N 1
ATOM 929 C CA . GLU A 1 112 ? 11.000 -25.143 -17.955 1.00 97.50 112 GLU A CA 1
ATOM 930 C C . GLU A 1 112 ? 10.871 -23.877 -18.818 1.00 97.50 112 GLU A C 1
ATOM 932 O O . GLU A 1 112 ? 10.495 -23.962 -19.984 1.00 97.50 112 GLU A O 1
ATOM 937 N N . ASP A 1 113 ? 11.175 -22.708 -18.249 1.00 97.69 113 ASP A N 1
ATOM 938 C CA . ASP A 1 113 ? 11.096 -21.403 -18.905 1.00 97.69 113 ASP A CA 1
ATOM 939 C C . ASP A 1 113 ? 12.176 -20.455 -18.359 1.00 97.69 113 ASP A C 1
ATOM 941 O O . ASP A 1 113 ? 12.061 -19.867 -17.277 1.00 97.69 113 ASP A O 1
ATOM 945 N N . ILE A 1 114 ? 13.228 -20.252 -19.155 1.00 96.38 114 ILE A N 1
ATOM 946 C CA . ILE A 1 114 ? 14.363 -19.394 -18.795 1.00 96.38 114 ILE A CA 1
ATOM 947 C C . ILE A 1 114 ? 13.975 -17.909 -18.668 1.00 96.38 114 ILE A C 1
ATOM 949 O O . ILE A 1 114 ? 14.671 -17.123 -18.010 1.00 96.38 114 ILE A O 1
ATOM 953 N N . LEU A 1 115 ? 12.847 -17.507 -19.265 1.00 95.75 115 LEU A N 1
ATOM 954 C CA . LEU A 1 115 ? 12.329 -16.140 -19.275 1.00 95.75 115 LEU A CA 1
ATOM 955 C C . LEU A 1 115 ? 11.182 -15.926 -18.277 1.00 95.75 115 LEU A C 1
ATOM 957 O O . LEU A 1 115 ? 10.606 -14.834 -18.256 1.00 95.75 115 LEU A O 1
ATOM 961 N N . ILE A 1 116 ? 10.900 -16.902 -17.403 1.00 97.62 116 ILE A N 1
ATOM 962 C CA . ILE A 1 116 ? 9.810 -16.807 -16.428 1.00 97.62 116 ILE A CA 1
ATOM 963 C C . ILE A 1 116 ? 9.876 -15.496 -15.634 1.00 97.62 116 ILE A C 1
ATOM 965 O O . ILE A 1 116 ? 10.907 -15.122 -15.053 1.00 97.62 116 ILE A O 1
ATOM 969 N N . ARG A 1 117 ? 8.755 -14.766 -15.599 1.00 96.44 117 ARG A N 1
ATOM 970 C CA . ARG A 1 117 ? 8.687 -13.496 -14.872 1.00 96.44 117 ARG A CA 1
ATOM 971 C C . ARG A 1 117 ? 8.658 -13.774 -13.365 1.00 96.44 117 ARG A C 1
ATOM 973 O O . ARG A 1 117 ? 8.021 -14.732 -12.923 1.00 96.44 117 ARG A O 1
ATOM 980 N N . PRO A 1 118 ? 9.244 -12.900 -12.526 1.00 97.00 118 PRO A N 1
ATOM 981 C CA . PRO A 1 118 ? 9.257 -13.106 -11.076 1.00 97.00 118 PRO A CA 1
ATOM 982 C C . PRO A 1 118 ? 7.869 -13.250 -10.439 1.00 97.00 118 PRO A C 1
ATOM 984 O O . PRO A 1 118 ? 7.726 -13.936 -9.430 1.00 97.00 118 PRO A O 1
ATOM 987 N N . GLY A 1 119 ? 6.850 -12.600 -11.011 1.00 93.69 119 GLY A N 1
ATOM 988 C CA . GLY A 1 119 ? 5.466 -12.711 -10.547 1.00 93.69 119 GLY A CA 1
ATOM 989 C C . GLY A 1 119 ? 4.878 -14.105 -10.766 1.00 93.69 119 GLY A C 1
ATOM 990 O O . GLY A 1 119 ? 4.248 -14.639 -9.853 1.00 93.69 119 GLY A O 1
ATOM 991 N N . ASP A 1 120 ? 5.152 -14.702 -11.926 1.00 96.44 120 ASP A N 1
ATOM 992 C CA . ASP A 1 120 ? 4.652 -16.023 -12.314 1.00 96.44 120 ASP A CA 1
ATOM 993 C C . ASP A 1 120 ? 5.374 -17.116 -11.523 1.00 96.44 120 ASP A C 1
ATOM 995 O O . ASP A 1 120 ? 4.737 -17.978 -10.921 1.00 96.44 120 ASP A O 1
ATOM 999 N N . ALA A 1 121 ? 6.700 -17.007 -11.397 1.00 97.62 121 ALA A N 1
ATOM 1000 C CA . ALA A 1 121 ? 7.493 -17.892 -10.544 1.00 97.62 121 ALA A CA 1
ATOM 1001 C C . ALA A 1 121 ? 7.058 -17.823 -9.072 1.00 97.62 121 ALA A C 1
ATOM 1003 O O . ALA A 1 121 ? 7.015 -18.841 -8.387 1.00 97.62 121 ALA A O 1
ATOM 1004 N N . ARG A 1 122 ? 6.708 -16.628 -8.570 1.00 97.06 122 ARG A N 1
ATOM 1005 C CA . ARG A 1 122 ? 6.168 -16.459 -7.212 1.00 97.06 122 ARG A CA 1
ATOM 1006 C C . ARG A 1 122 ? 4.828 -17.173 -7.056 1.00 97.06 122 ARG A C 1
ATOM 1008 O O . ARG A 1 122 ? 4.600 -17.769 -6.010 1.00 97.06 122 ARG A O 1
ATOM 1015 N N . TYR A 1 123 ? 3.947 -17.062 -8.049 1.00 94.50 123 TYR A N 1
ATOM 1016 C CA . TYR A 1 123 ? 2.646 -17.723 -8.025 1.00 94.50 123 TYR A CA 1
ATOM 1017 C C . TYR A 1 123 ? 2.808 -19.246 -8.012 1.00 94.50 123 TYR A C 1
ATOM 1019 O O . TYR A 1 123 ? 2.314 -19.876 -7.082 1.00 94.50 123 TYR A O 1
ATOM 1027 N N . LYS A 1 124 ? 3.602 -19.804 -8.939 1.00 97.44 124 LYS A N 1
ATOM 1028 C CA . LYS A 1 124 ? 3.927 -21.241 -8.971 1.00 97.44 124 LYS A CA 1
ATOM 1029 C C . LYS A 1 124 ? 4.547 -21.723 -7.656 1.00 97.44 124 LYS A C 1
ATOM 1031 O O . LYS A 1 124 ? 4.104 -22.711 -7.091 1.00 97.44 124 LYS A O 1
ATOM 1036 N N . LEU A 1 125 ? 5.514 -20.981 -7.109 1.00 96.94 125 LEU A N 1
ATOM 1037 C CA . LEU A 1 125 ? 6.155 -21.343 -5.840 1.00 96.94 125 LEU A CA 1
ATOM 1038 C C . LEU A 1 125 ? 5.157 -21.363 -4.672 1.00 96.94 125 LEU A C 1
ATOM 1040 O O . LEU A 1 125 ? 5.237 -22.217 -3.792 1.00 96.94 125 LEU A O 1
ATOM 1044 N N . GLN A 1 126 ? 4.221 -20.412 -4.648 1.00 94.19 126 GLN A N 1
ATOM 1045 C CA . GLN A 1 126 ? 3.166 -20.380 -3.641 1.00 94.19 126 GLN A CA 1
ATOM 1046 C C . GLN A 1 126 ? 2.189 -21.549 -3.812 1.00 94.19 126 GLN A C 1
ATOM 1048 O O . GLN A 1 126 ? 1.735 -22.088 -2.807 1.00 94.19 126 GLN A O 1
ATOM 1053 N N . GLU A 1 127 ? 1.860 -21.921 -5.045 1.00 89.50 127 GLU A N 1
ATOM 1054 C CA . GLU A 1 127 ? 0.994 -23.059 -5.360 1.00 89.50 127 GLU A CA 1
ATOM 1055 C C . GLU A 1 127 ? 1.640 -24.386 -4.934 1.00 89.50 127 GLU A C 1
ATOM 1057 O O . GLU A 1 127 ? 1.029 -25.149 -4.189 1.00 89.50 127 GLU A O 1
ATOM 1062 N N . ASP A 1 128 ? 2.908 -24.599 -5.294 1.00 92.88 128 ASP A N 1
ATOM 1063 C CA . ASP A 1 128 ? 3.621 -25.852 -5.032 1.00 92.88 128 ASP A CA 1
ATOM 1064 C C . ASP A 1 128 ? 3.985 -26.037 -3.552 1.00 92.88 128 ASP A C 1
ATOM 1066 O O . ASP A 1 128 ? 3.977 -27.156 -3.039 1.00 92.88 128 ASP A O 1
ATOM 1070 N N . THR A 1 129 ? 4.333 -24.955 -2.842 1.00 92.44 129 THR A N 1
ATOM 1071 C CA . THR A 1 129 ? 4.895 -25.065 -1.482 1.00 92.44 129 THR A CA 1
ATOM 1072 C C . THR A 1 129 ? 4.095 -24.326 -0.409 1.00 92.44 129 THR A C 1
ATOM 1074 O O . THR A 1 129 ? 4.499 -24.309 0.757 1.00 92.44 129 THR A O 1
ATOM 1077 N N . GLY A 1 130 ? 3.010 -23.640 -0.771 1.00 88.62 130 GLY A N 1
ATOM 1078 C CA . GLY A 1 130 ? 2.209 -22.820 0.143 1.00 88.62 130 GLY A CA 1
ATOM 1079 C C . GLY A 1 130 ? 2.923 -21.571 0.677 1.00 88.62 130 GLY A C 1
ATOM 1080 O O . GLY A 1 130 ? 2.371 -20.865 1.526 1.00 88.62 130 GLY A O 1
ATOM 1081 N N . ILE A 1 131 ? 4.151 -21.275 0.228 1.00 91.56 131 ILE A N 1
ATOM 1082 C CA . ILE A 1 131 ? 4.948 -20.187 0.798 1.00 91.56 131 ILE A CA 1
ATOM 1083 C C . ILE A 1 131 ? 4.693 -18.865 0.085 1.00 91.56 131 ILE A C 1
ATOM 1085 O O . ILE A 1 131 ? 4.831 -18.729 -1.128 1.00 91.56 131 ILE A O 1
ATOM 1089 N N . GLN A 1 132 ? 4.368 -17.840 0.865 1.00 90.25 132 GLN A N 1
ATOM 1090 C CA . GLN A 1 132 ? 4.123 -16.510 0.333 1.00 90.25 132 GLN A CA 1
ATOM 1091 C C . GLN A 1 132 ? 5.389 -15.657 0.450 1.00 90.25 132 GLN A C 1
ATOM 1093 O O . GLN A 1 132 ? 5.694 -15.101 1.503 1.00 90.25 132 GLN A O 1
ATOM 1098 N N . VAL A 1 133 ? 6.157 -15.566 -0.634 1.00 92.06 133 VAL A N 1
ATOM 1099 C CA . VAL A 1 133 ? 7.406 -14.785 -0.676 1.00 92.06 133 VAL A CA 1
ATOM 1100 C C . VAL A 1 133 ? 7.175 -13.452 -1.387 1.00 92.06 133 VAL A C 1
ATOM 1102 O O . VAL A 1 133 ? 6.334 -13.338 -2.278 1.00 92.06 133 VAL A O 1
ATOM 1105 N N . SER A 1 134 ? 7.929 -12.413 -1.020 1.00 92.81 134 SER A N 1
ATOM 1106 C CA . SER A 1 134 ? 7.895 -11.151 -1.763 1.00 92.81 134 SER A CA 1
ATOM 1107 C C . SER A 1 134 ? 8.381 -11.346 -3.207 1.00 92.81 134 SER A C 1
ATOM 1109 O O . SER A 1 134 ? 9.342 -12.080 -3.452 1.00 92.81 134 SER A O 1
ATOM 1111 N N . SER A 1 135 ? 7.759 -10.645 -4.164 1.00 92.81 135 SER A N 1
ATOM 1112 C CA . SER A 1 135 ? 8.165 -10.704 -5.580 1.00 92.81 135 SER A CA 1
ATOM 1113 C C . SER A 1 135 ? 9.624 -10.286 -5.778 1.00 92.81 135 SER A C 1
ATOM 1115 O O . SER A 1 135 ? 10.313 -10.835 -6.630 1.00 92.81 135 SER A O 1
ATOM 1117 N N . PHE A 1 136 ? 10.106 -9.345 -4.962 1.00 93.19 136 PHE A N 1
ATOM 1118 C CA . PHE A 1 136 ? 11.487 -8.870 -4.994 1.00 93.19 136 PHE A CA 1
ATOM 1119 C C . PHE A 1 136 ? 12.483 -9.954 -4.556 1.00 93.19 136 PHE A C 1
ATOM 1121 O O . PHE A 1 136 ? 13.546 -10.110 -5.153 1.00 93.19 136 PHE A O 1
ATOM 1128 N N . THR A 1 137 ? 12.139 -10.746 -3.535 1.00 94.44 137 THR A N 1
ATOM 1129 C CA . THR A 1 137 ? 12.971 -11.875 -3.093 1.00 94.44 137 THR A CA 1
ATOM 1130 C C . THR A 1 137 ? 13.050 -12.949 -4.177 1.00 94.44 137 THR A C 1
ATOM 1132 O O . THR A 1 137 ? 14.143 -13.426 -4.460 1.00 94.44 137 THR A O 1
ATOM 1135 N N . VAL A 1 138 ? 11.920 -13.285 -4.814 1.00 96.69 138 VAL A N 1
ATOM 1136 C CA . VAL A 1 138 ? 11.884 -14.249 -5.927 1.00 96.69 138 VAL A CA 1
ATOM 1137 C C . VAL A 1 138 ? 12.727 -13.750 -7.099 1.00 96.69 138 VAL A C 1
ATOM 1139 O O . VAL A 1 138 ? 13.578 -14.488 -7.577 1.00 96.69 138 VAL A O 1
ATOM 1142 N N . GLN A 1 139 ? 12.581 -12.481 -7.497 1.00 96.62 139 GLN A N 1
ATOM 1143 C CA . GLN A 1 139 ? 13.393 -11.870 -8.556 1.00 96.62 139 GLN A CA 1
ATOM 1144 C C . GLN A 1 139 ? 14.894 -11.974 -8.266 1.00 96.62 139 GLN A C 1
ATOM 1146 O O . GLN A 1 139 ? 15.665 -12.406 -9.117 1.00 96.62 139 GLN A O 1
ATOM 1151 N N . ARG A 1 140 ? 15.316 -11.615 -7.048 1.00 95.88 140 ARG A N 1
ATOM 1152 C CA . ARG A 1 140 ? 16.730 -11.667 -6.662 1.00 95.88 140 ARG A CA 1
ATOM 1153 C C . ARG A 1 140 ? 17.283 -13.092 -6.688 1.00 95.88 140 ARG A C 1
ATOM 1155 O O . ARG A 1 140 ? 18.439 -13.274 -7.056 1.00 95.88 140 ARG A O 1
ATOM 1162 N N . THR A 1 141 ? 16.487 -14.080 -6.287 1.00 97.00 141 THR A N 1
ATOM 1163 C CA . THR A 1 141 ? 16.891 -15.490 -6.333 1.00 97.00 141 THR A CA 1
ATOM 1164 C C . THR A 1 141 ? 16.937 -16.017 -7.763 1.00 97.00 141 THR A C 1
ATOM 1166 O O . THR A 1 141 ? 17.909 -16.673 -8.110 1.00 97.00 141 THR A O 1
ATOM 1169 N N . LEU A 1 142 ? 15.960 -15.678 -8.610 1.00 97.44 142 LEU A N 1
ATOM 1170 C CA . LEU A 1 142 ? 15.972 -16.059 -10.025 1.00 97.44 142 LEU A CA 1
ATOM 1171 C C . LEU A 1 142 ? 17.192 -15.496 -10.757 1.00 97.44 142 LEU A C 1
ATOM 1173 O O . LEU A 1 142 ? 17.834 -16.234 -11.490 1.00 97.44 142 LEU A O 1
ATOM 1177 N N . ASN A 1 143 ? 17.548 -14.227 -10.533 1.00 96.12 143 ASN A N 1
ATOM 1178 C CA . ASN A 1 143 ? 18.725 -13.627 -11.170 1.00 96.12 143 ASN A CA 1
ATOM 1179 C C . ASN A 1 143 ? 20.017 -14.365 -10.790 1.00 96.12 143 ASN A C 1
ATOM 1181 O O . ASN A 1 143 ? 20.806 -14.691 -11.667 1.00 96.12 143 ASN A O 1
ATOM 1185 N N . LYS A 1 144 ? 20.189 -14.704 -9.505 1.00 96.69 144 LYS A N 1
ATOM 1186 C CA . LYS A 1 144 ? 21.339 -15.499 -9.048 1.00 96.69 144 LYS A CA 1
ATOM 1187 C C . LYS A 1 144 ? 21.376 -16.894 -9.668 1.00 96.69 144 LYS A C 1
ATOM 1189 O O . LYS A 1 144 ? 22.426 -17.333 -10.107 1.00 96.69 144 LYS A O 1
ATOM 1194 N N . LEU A 1 145 ? 20.232 -17.577 -9.714 1.00 97.00 14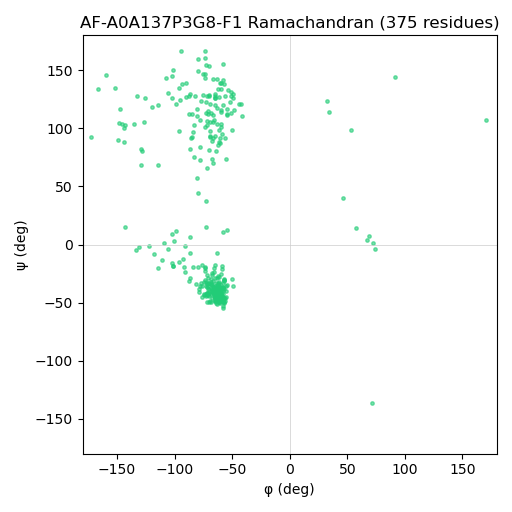5 LEU A N 1
ATOM 1195 C CA . LEU A 1 145 ? 20.142 -18.909 -10.313 1.00 97.00 145 LEU A CA 1
ATOM 1196 C C . LEU A 1 145 ? 20.453 -18.885 -11.812 1.00 97.00 145 LEU A C 1
ATOM 1198 O O . LEU A 1 145 ? 21.099 -19.800 -12.306 1.00 97.00 145 LEU A O 1
ATOM 1202 N N . LYS A 1 146 ? 20.034 -17.834 -12.528 1.00 95.69 146 LYS A N 1
ATOM 1203 C CA . LYS A 1 146 ? 20.403 -17.635 -13.934 1.00 95.69 146 LYS A CA 1
ATOM 1204 C C . LYS A 1 146 ? 21.917 -17.485 -14.083 1.00 95.69 146 LYS A C 1
ATOM 1206 O O . LYS A 1 146 ? 22.499 -18.195 -14.889 1.00 95.69 146 LYS A O 1
ATOM 1211 N N . GLU A 1 147 ? 22.550 -16.619 -13.289 1.00 93.88 147 GLU A N 1
ATOM 1212 C CA . GLU A 1 147 ? 24.013 -16.448 -13.292 1.00 93.88 147 GLU A CA 1
ATOM 1213 C C . GLU A 1 147 ? 24.749 -17.777 -13.038 1.00 93.88 147 GLU A C 1
ATOM 1215 O O . GLU A 1 147 ? 25.674 -18.108 -13.773 1.00 93.88 147 GLU A O 1
ATOM 1220 N N . GLU A 1 148 ? 24.308 -18.565 -12.051 1.00 95.25 148 GLU A N 1
ATOM 1221 C CA . GLU A 1 148 ? 24.883 -19.885 -11.747 1.00 95.25 148 GLU A CA 1
ATOM 1222 C C . GLU A 1 148 ? 24.729 -20.873 -12.918 1.00 95.25 148 GLU A C 1
ATOM 1224 O O . GLU A 1 148 ? 25.691 -21.549 -13.272 1.00 95.25 148 GLU A O 1
ATOM 1229 N N . MET A 1 149 ? 23.556 -20.922 -13.560 1.00 92.12 149 MET A N 1
ATOM 1230 C CA . MET A 1 149 ? 23.296 -21.836 -14.681 1.00 92.12 149 MET A CA 1
ATOM 1231 C C . MET A 1 149 ? 24.046 -21.456 -15.966 1.00 92.12 149 MET A C 1
ATOM 1233 O O . MET A 1 149 ? 24.472 -22.344 -16.697 1.00 92.12 149 MET A O 1
ATOM 1237 N N . TYR A 1 150 ? 24.230 -20.163 -16.261 1.00 88.44 150 TYR A N 1
ATOM 1238 C CA . TYR A 1 150 ? 24.997 -19.739 -17.443 1.00 88.44 150 TYR A CA 1
ATOM 1239 C C . TYR A 1 150 ? 26.497 -20.025 -17.296 1.00 88.44 150 TYR A C 1
ATOM 1241 O O . TYR A 1 150 ? 27.156 -20.374 -18.272 1.00 88.44 150 TYR A O 1
ATOM 1249 N N . LEU A 1 151 ? 27.038 -19.947 -16.077 1.00 84.81 151 LEU A N 1
ATOM 1250 C CA . LEU A 1 151 ? 28.445 -20.265 -15.818 1.00 84.81 151 LEU A CA 1
ATOM 1251 C C . LEU A 1 151 ? 28.777 -21.753 -16.014 1.00 84.81 151 LEU A C 1
ATOM 1253 O O . LEU A 1 151 ? 29.919 -22.074 -16.332 1.00 84.81 151 LEU A O 1
ATOM 1257 N N . GLU A 1 152 ? 27.805 -22.657 -15.853 1.00 76.62 152 GLU A N 1
ATOM 1258 C CA . GLU A 1 152 ? 28.010 -24.097 -16.071 1.00 76.62 152 GLU A CA 1
ATOM 1259 C C . GLU A 1 152 ? 28.116 -24.481 -17.557 1.00 76.62 152 GLU A C 1
ATOM 1261 O O . GLU A 1 152 ? 28.655 -25.544 -17.866 1.00 76.62 152 GLU A O 1
ATOM 1266 N N . HIS A 1 153 ? 27.641 -23.637 -18.482 1.00 70.12 153 HIS A N 1
ATOM 1267 C CA . HIS A 1 153 ? 27.534 -24.002 -19.898 1.00 70.12 153 HIS A CA 1
ATOM 1268 C C . HIS A 1 153 ? 28.635 -23.448 -20.813 1.00 70.12 153 HIS A C 1
ATOM 1270 O O . HIS A 1 153 ? 28.841 -24.031 -21.876 1.00 70.12 153 HIS A O 1
ATOM 1276 N N . ASP A 1 154 ? 29.387 -22.417 -20.409 1.00 58.59 154 ASP A N 1
ATOM 1277 C CA . ASP A 1 154 ? 30.271 -21.700 -21.346 1.00 58.59 154 ASP A CA 1
ATOM 1278 C C . ASP A 1 154 ? 31.789 -21.894 -21.181 1.00 58.59 154 ASP A C 1
ATOM 1280 O O . ASP A 1 154 ? 32.541 -21.320 -21.967 1.00 58.59 154 ASP A O 1
ATOM 1284 N N . ILE A 1 155 ? 32.314 -22.704 -20.245 1.00 49.09 155 ILE A N 1
ATOM 1285 C CA . ILE A 1 155 ? 33.781 -22.909 -20.176 1.00 49.09 155 ILE A CA 1
ATOM 1286 C C . ILE A 1 155 ? 34.184 -24.321 -19.695 1.00 49.09 155 ILE A C 1
ATOM 1288 O O . ILE A 1 155 ? 34.014 -24.637 -18.515 1.00 49.09 155 ILE A O 1
ATOM 1292 N N . PRO A 1 156 ? 34.867 -25.139 -20.530 1.00 52.06 156 PRO A N 1
ATOM 1293 C CA . PRO A 1 156 ? 35.808 -26.149 -20.049 1.00 52.06 156 PRO A CA 1
ATOM 1294 C C . PRO A 1 156 ? 36.970 -25.409 -19.372 1.00 52.06 156 PRO A C 1
ATOM 1296 O O . PRO A 1 156 ? 37.891 -24.917 -20.024 1.00 52.06 156 PRO A O 1
ATOM 1299 N N . THR A 1 157 ? 36.888 -25.218 -18.057 1.00 47.50 157 THR A N 1
ATOM 1300 C CA . THR A 1 157 ? 37.890 -24.451 -17.314 1.00 47.50 157 THR A CA 1
ATOM 1301 C C . THR A 1 157 ? 39.189 -25.244 -17.217 1.00 47.50 157 THR A C 1
ATOM 1303 O O . THR A 1 157 ? 39.325 -26.180 -16.431 1.00 47.50 157 THR A O 1
ATOM 1306 N N . SER A 1 158 ? 40.190 -24.812 -17.990 1.00 45.81 158 SER A N 1
ATOM 1307 C CA . SER A 1 158 ? 41.584 -24.971 -17.596 1.00 45.81 158 SER A CA 1
ATOM 1308 C C . SER A 1 158 ? 41.767 -24.314 -16.228 1.00 45.81 158 SER A C 1
ATOM 1310 O O . SER A 1 158 ? 41.403 -23.154 -16.030 1.00 45.81 158 SER A O 1
ATOM 1312 N N . SER A 1 159 ? 42.326 -25.073 -15.298 1.00 52.16 159 SER A N 1
ATOM 1313 C CA . SER A 1 159 ? 42.672 -24.694 -13.932 1.00 52.16 159 SER A CA 1
ATOM 1314 C C . SER A 1 159 ? 43.295 -23.296 -13.814 1.00 52.16 159 SER A C 1
ATOM 1316 O O . SER A 1 159 ? 44.457 -23.103 -14.173 1.00 52.16 159 SER A O 1
ATOM 1318 N N . ILE A 1 160 ? 42.562 -22.347 -13.227 1.00 44.22 160 ILE A N 1
ATOM 1319 C CA . ILE A 1 160 ? 43.141 -21.118 -12.674 1.00 44.22 160 ILE A CA 1
ATOM 1320 C C . ILE A 1 160 ? 42.814 -21.079 -11.184 1.00 44.22 160 ILE A C 1
ATOM 1322 O O . ILE A 1 160 ? 41.665 -21.099 -10.751 1.00 44.22 160 ILE A O 1
ATOM 1326 N N . SER A 1 161 ? 43.885 -21.086 -10.404 1.00 47.31 161 SER A N 1
ATOM 1327 C CA . SER A 1 161 ? 43.944 -21.142 -8.953 1.00 47.31 161 SER A CA 1
ATOM 1328 C C . SER A 1 161 ? 43.269 -19.935 -8.289 1.00 47.31 161 SER A C 1
ATOM 1330 O O . SER A 1 161 ? 43.602 -18.777 -8.537 1.00 47.31 161 SER A O 1
ATOM 1332 N N . HIS A 1 162 ? 42.338 -20.217 -7.376 1.00 38.75 162 HIS A N 1
ATOM 1333 C CA . HIS A 1 162 ? 41.665 -19.217 -6.551 1.00 38.75 162 HIS A CA 1
ATOM 1334 C C . HIS A 1 162 ? 42.607 -18.642 -5.483 1.00 38.75 162 HIS A C 1
ATOM 1336 O O . HIS A 1 162 ? 42.824 -19.249 -4.432 1.00 38.75 162 HIS A O 1
ATOM 1342 N N . SER A 1 163 ? 43.115 -17.428 -5.703 1.00 47.62 163 SER A N 1
ATOM 1343 C CA . SER A 1 163 ? 43.654 -16.595 -4.628 1.00 47.62 163 SER A CA 1
ATOM 1344 C C . SER A 1 163 ? 42.523 -15.777 -3.984 1.00 47.62 163 SER A C 1
ATOM 1346 O O . SER A 1 163 ? 41.696 -15.148 -4.644 1.00 47.62 163 SER A O 1
ATOM 1348 N N . LYS A 1 164 ? 42.439 -15.837 -2.650 1.00 54.12 164 LYS A N 1
ATOM 1349 C CA . LYS A 1 164 ? 41.426 -15.156 -1.829 1.00 54.12 164 LYS A CA 1
ATOM 1350 C C . LYS A 1 164 ? 41.653 -13.637 -1.848 1.00 54.12 164 LYS A C 1
ATOM 1352 O O . LYS A 1 164 ? 42.441 -13.129 -1.055 1.00 54.12 164 LYS A O 1
ATOM 1357 N N . ALA A 1 165 ? 40.931 -12.906 -2.696 1.00 42.94 165 ALA A N 1
ATOM 1358 C CA . ALA A 1 165 ? 40.902 -11.443 -2.675 1.00 42.94 165 ALA A CA 1
ATOM 1359 C C . ALA A 1 165 ? 39.692 -10.905 -1.885 1.00 42.94 165 ALA A C 1
ATOM 1361 O O . ALA A 1 165 ? 38.560 -11.374 -2.013 1.00 42.94 165 ALA A O 1
ATOM 1362 N N . LYS A 1 166 ? 39.955 -9.910 -1.029 1.00 52.28 166 LYS A N 1
ATOM 1363 C CA . LYS A 1 166 ? 38.975 -9.195 -0.196 1.00 52.28 166 LYS A CA 1
ATOM 1364 C C . LYS A 1 166 ? 37.901 -8.516 -1.062 1.00 52.28 166 LYS A C 1
ATOM 1366 O O . LYS A 1 166 ? 38.230 -7.800 -2.000 1.00 52.28 166 LYS A O 1
ATOM 1371 N N . LYS A 1 167 ? 36.627 -8.681 -0.679 1.00 44.19 167 LYS A N 1
ATOM 1372 C CA . LYS A 1 167 ? 35.460 -8.003 -1.279 1.00 44.19 167 LYS A CA 1
ATOM 1373 C C . LYS A 1 167 ? 35.658 -6.475 -1.347 1.00 44.19 167 LYS A C 1
ATOM 1375 O O . LYS A 1 167 ? 35.802 -5.865 -0.281 1.00 44.19 167 LYS A O 1
ATOM 1380 N N . PRO A 1 168 ? 35.582 -5.842 -2.532 1.00 39.22 168 PRO A N 1
ATOM 1381 C CA . PRO A 1 168 ? 35.484 -4.394 -2.631 1.00 39.22 168 PRO A CA 1
ATOM 1382 C C . PRO A 1 168 ? 34.080 -3.929 -2.218 1.00 39.22 168 PRO A C 1
ATOM 1384 O O . PRO A 1 168 ? 33.071 -4.597 -2.452 1.00 39.22 168 PRO A O 1
ATOM 1387 N N . LYS A 1 169 ? 34.033 -2.778 -1.543 1.00 43.72 169 LYS A N 1
ATOM 1388 C CA . LYS A 1 169 ? 32.798 -2.078 -1.177 1.00 43.72 169 LYS A CA 1
ATOM 1389 C C . LYS A 1 169 ? 32.060 -1.681 -2.458 1.00 43.72 169 LYS A C 1
ATOM 1391 O O . LYS A 1 169 ? 32.681 -1.151 -3.372 1.00 43.72 169 LYS A O 1
ATOM 1396 N N . SER A 1 170 ? 30.751 -1.928 -2.496 1.00 46.50 170 SER A N 1
ATOM 1397 C CA . SER A 1 170 ? 29.847 -1.566 -3.591 1.00 46.50 170 SER A CA 1
ATOM 1398 C C . SER A 1 170 ? 29.864 -0.052 -3.831 1.00 46.50 170 SER A C 1
ATOM 1400 O O . SER A 1 170 ? 29.173 0.704 -3.146 1.00 46.50 170 SER A O 1
ATOM 1402 N N . SER A 1 171 ? 30.686 0.371 -4.781 1.00 46.31 171 SER A N 1
ATOM 1403 C CA . SER A 1 171 ? 30.714 1.706 -5.361 1.00 46.31 171 SER A CA 1
ATOM 1404 C C . SER A 1 171 ? 30.022 1.607 -6.711 1.00 46.31 171 SER A C 1
ATOM 1406 O O . SER A 1 171 ? 30.405 0.727 -7.468 1.00 46.31 171 SER A O 1
ATOM 1408 N N . SER A 1 172 ? 29.009 2.456 -6.934 1.00 51.72 172 SER A N 1
ATOM 1409 C CA . SER A 1 172 ? 28.393 2.859 -8.217 1.00 51.72 172 SER A CA 1
ATOM 1410 C C . SER A 1 172 ? 28.356 1.820 -9.345 1.00 51.72 172 SER A C 1
ATOM 1412 O O . SER A 1 172 ? 29.402 1.389 -9.801 1.00 51.72 172 SER A O 1
ATOM 1414 N N . ASN A 1 173 ? 27.160 1.513 -9.863 1.00 57.66 173 ASN A N 1
ATOM 1415 C CA . ASN A 1 173 ? 26.928 0.713 -11.076 1.00 57.66 173 ASN A CA 1
ATOM 1416 C C . ASN A 1 173 ? 27.663 1.292 -12.310 1.00 57.66 173 ASN A C 1
ATOM 1418 O O . ASN A 1 173 ? 27.036 1.895 -13.179 1.00 57.66 173 ASN A O 1
ATOM 1422 N N . SER A 1 174 ? 28.983 1.144 -12.379 1.00 69.50 174 SER A N 1
ATOM 1423 C CA . SER A 1 174 ? 29.771 1.354 -13.581 1.00 69.50 174 SER A CA 1
ATOM 1424 C C . SER A 1 174 ? 29.532 0.151 -14.473 1.00 69.50 174 SER A C 1
ATOM 1426 O O . SER A 1 174 ? 29.644 -0.993 -14.014 1.00 69.50 174 SER A O 1
ATOM 1428 N N . LEU A 1 175 ? 29.175 0.402 -15.727 1.00 77.38 175 LEU A N 1
ATOM 1429 C CA . LEU A 1 175 ? 29.098 -0.656 -16.723 1.00 77.38 175 LEU A CA 1
ATOM 1430 C C . LEU A 1 175 ? 30.463 -1.348 -16.799 1.00 77.38 175 LEU A C 1
ATOM 1432 O O . LEU A 1 175 ? 31.501 -0.694 -16.720 1.00 77.38 175 LEU A O 1
ATOM 1436 N N . ASN A 1 176 ? 30.467 -2.678 -16.892 1.00 83.88 176 ASN A N 1
ATOM 1437 C CA . ASN A 1 176 ? 31.703 -3.383 -17.208 1.00 83.88 176 ASN A CA 1
ATOM 1438 C C . ASN A 1 176 ? 32.076 -3.104 -18.674 1.00 83.88 176 ASN A C 1
ATOM 1440 O O . ASN A 1 176 ? 31.199 -2.843 -19.503 1.00 83.88 176 ASN A O 1
ATOM 1444 N N . ASP A 1 177 ? 33.367 -3.180 -18.995 1.00 85.06 177 ASP A N 1
ATOM 1445 C CA . ASP A 1 177 ? 33.881 -2.846 -20.332 1.00 85.06 177 ASP A CA 1
ATOM 1446 C C . ASP A 1 177 ? 33.172 -3.644 -21.444 1.00 85.06 177 ASP A C 1
ATOM 1448 O O . ASP A 1 177 ? 32.828 -3.100 -22.490 1.00 85.06 177 ASP A O 1
ATOM 1452 N N . VAL A 1 178 ? 32.807 -4.899 -21.160 1.00 84.06 178 VAL A N 1
ATOM 1453 C CA . VAL A 1 178 ? 32.060 -5.784 -22.074 1.00 84.06 178 VAL A CA 1
ATOM 1454 C C . VAL A 1 178 ? 30.677 -5.225 -22.446 1.00 84.06 178 VAL A C 1
ATOM 1456 O O . VAL A 1 178 ? 30.258 -5.302 -23.605 1.00 84.06 178 VAL A O 1
ATOM 1459 N N . SER A 1 179 ? 29.951 -4.642 -21.485 1.00 88.00 179 SER A N 1
ATOM 1460 C CA . SER A 1 179 ? 28.639 -4.030 -21.743 1.00 88.00 179 SER A CA 1
ATOM 1461 C C . SER A 1 179 ? 28.777 -2.745 -22.553 1.00 88.00 179 SER A C 1
ATOM 1463 O O . SER A 1 179 ? 27.964 -2.489 -23.442 1.00 88.00 179 SER A O 1
ATOM 1465 N N . VAL A 1 180 ? 29.820 -1.955 -22.277 1.00 88.31 180 VAL A N 1
ATOM 1466 C CA . VAL A 1 180 ? 30.118 -0.728 -23.026 1.00 88.31 180 VAL A CA 1
ATOM 1467 C C . VAL A 1 180 ? 30.458 -1.056 -24.480 1.00 88.31 180 VAL A C 1
ATOM 1469 O O . VAL A 1 180 ? 29.935 -0.406 -25.386 1.00 88.31 180 VAL A O 1
ATOM 1472 N N . ASP A 1 181 ? 31.267 -2.086 -24.725 1.00 89.38 181 ASP A N 1
ATOM 1473 C CA . ASP A 1 181 ? 31.633 -2.515 -26.078 1.00 89.38 181 ASP A CA 1
ATOM 1474 C C . ASP A 1 181 ? 30.435 -3.055 -26.863 1.00 89.38 181 ASP A C 1
ATOM 1476 O O . ASP A 1 181 ? 30.260 -2.720 -28.035 1.00 89.38 181 ASP A O 1
ATOM 1480 N N . SER A 1 182 ? 29.551 -3.803 -26.202 1.00 90.38 182 SER A N 1
ATOM 1481 C CA . SER A 1 182 ? 28.300 -4.277 -26.803 1.00 90.38 182 SER A CA 1
ATOM 1482 C C . SER A 1 182 ? 27.378 -3.112 -27.196 1.00 90.38 182 SER A C 1
ATOM 1484 O O . SER A 1 182 ? 26.853 -3.085 -28.307 1.00 90.38 182 SER A O 1
ATOM 1486 N N . LEU A 1 183 ? 27.229 -2.100 -26.329 1.00 90.50 183 LEU A N 1
ATOM 1487 C CA . LEU A 1 183 ? 26.495 -0.860 -26.632 1.00 90.50 183 LEU A CA 1
ATOM 1488 C C . LEU A 1 183 ? 27.129 -0.075 -27.792 1.00 90.50 183 LEU A C 1
ATOM 1490 O O . LEU A 1 183 ? 26.411 0.435 -28.653 1.00 90.50 183 LEU A O 1
ATOM 1494 N N . ARG A 1 184 ? 28.468 -0.010 -27.862 1.00 89.44 184 ARG A N 1
ATOM 1495 C CA . ARG A 1 184 ? 29.181 0.581 -29.009 1.00 89.44 184 ARG A CA 1
ATOM 1496 C C . ARG A 1 184 ? 28.946 -0.201 -30.299 1.00 89.44 184 ARG A C 1
ATOM 1498 O O . ARG A 1 184 ? 28.925 0.423 -31.354 1.00 89.44 184 ARG A O 1
ATOM 1505 N N . GLY A 1 185 ? 28.784 -1.523 -30.227 1.00 90.88 185 GLY A N 1
ATOM 1506 C CA . GLY A 1 185 ? 28.436 -2.373 -31.367 1.00 90.88 185 GLY A CA 1
ATOM 1507 C C . GLY A 1 185 ? 27.123 -1.938 -32.015 1.00 90.88 185 GLY A C 1
ATOM 1508 O O . GLY A 1 185 ? 27.122 -1.554 -33.182 1.00 90.88 185 GLY A O 1
ATOM 1509 N N . TYR A 1 186 ? 26.045 -1.855 -31.228 1.00 87.50 186 TYR A N 1
ATOM 1510 C CA . TYR A 1 186 ? 24.729 -1.426 -31.726 1.00 87.50 186 TYR A CA 1
ATOM 1511 C C . TYR A 1 186 ? 24.736 -0.021 -32.339 1.00 87.50 186 TYR A C 1
ATOM 1513 O O . TYR A 1 186 ? 24.056 0.220 -33.330 1.00 87.50 186 TYR A O 1
ATOM 1521 N N . LEU A 1 187 ? 25.523 0.902 -31.775 1.00 86.06 187 LEU A N 1
ATOM 1522 C CA . LEU A 1 187 ? 25.653 2.264 -32.305 1.00 86.06 187 LEU A CA 1
ATOM 1523 C C . LEU A 1 187 ? 26.488 2.343 -33.592 1.00 86.06 187 LEU A C 1
ATOM 1525 O O . LEU A 1 187 ? 26.365 3.315 -34.330 1.00 86.06 187 LEU A O 1
ATOM 1529 N N . LYS A 1 188 ? 27.363 1.363 -33.854 1.00 88.06 188 LYS A N 1
ATOM 1530 C CA . LYS A 1 188 ? 28.168 1.292 -35.085 1.00 88.06 188 LYS A CA 1
ATOM 1531 C C . LYS A 1 188 ? 27.446 0.577 -36.222 1.00 88.06 188 LYS A C 1
ATOM 1533 O O . LYS A 1 188 ? 27.719 0.880 -37.379 1.00 88.06 188 LYS A O 1
ATOM 1538 N N . GLU A 1 189 ? 26.589 -0.388 -35.901 1.00 85.00 189 GLU A N 1
ATOM 1539 C CA . GLU A 1 189 ? 25.839 -1.163 -36.895 1.00 85.00 189 GLU A CA 1
ATOM 1540 C C . GLU A 1 189 ? 24.818 -0.306 -37.647 1.00 85.00 189 GLU A C 1
ATOM 1542 O O . GLU A 1 189 ? 24.577 -0.542 -38.829 1.00 85.00 189 GLU A O 1
ATOM 1547 N N . ASP A 1 190 ? 24.264 0.719 -36.996 1.00 86.50 190 ASP A N 1
ATOM 1548 C CA . ASP A 1 190 ? 23.291 1.609 -37.613 1.00 86.50 190 ASP A CA 1
ATOM 1549 C C . ASP A 1 190 ? 23.443 3.038 -37.078 1.00 86.50 190 ASP A C 1
ATOM 1551 O O . ASP A 1 190 ? 23.011 3.381 -35.976 1.00 86.50 190 ASP A O 1
ATOM 1555 N N . ASN A 1 191 ? 24.046 3.897 -37.904 1.00 80.75 191 ASN A N 1
ATOM 1556 C CA . ASN A 1 191 ? 24.239 5.317 -37.598 1.00 80.75 191 ASN A CA 1
ATOM 1557 C C . ASN A 1 191 ? 22.909 6.087 -37.445 1.00 80.75 191 ASN A C 1
ATOM 1559 O O . ASN A 1 191 ? 22.936 7.267 -37.088 1.00 80.75 191 ASN A O 1
ATOM 1563 N N . SER A 1 192 ? 21.764 5.462 -37.748 1.00 84.88 192 SER A N 1
ATOM 1564 C CA . SER A 1 192 ? 20.429 6.036 -37.577 1.00 84.88 192 SER A CA 1
ATOM 1565 C C . SER A 1 192 ? 19.780 5.703 -36.229 1.00 84.88 192 SER A C 1
ATOM 1567 O O . SER A 1 192 ? 18.755 6.311 -35.908 1.00 84.88 192 SER A O 1
ATOM 1569 N N . ILE A 1 193 ? 20.324 4.761 -35.449 1.00 84.75 193 ILE A N 1
ATOM 1570 C CA . ILE A 1 193 ? 19.751 4.367 -34.156 1.00 84.75 193 ILE A CA 1
ATOM 1571 C C . ILE A 1 193 ? 20.088 5.429 -33.108 1.00 84.75 193 ILE A C 1
ATOM 1573 O O . ILE A 1 193 ? 21.256 5.735 -32.855 1.00 84.75 193 ILE A O 1
ATOM 1577 N N . ASP A 1 194 ? 19.059 5.981 -32.462 1.00 86.94 194 ASP A N 1
ATOM 1578 C CA . ASP A 1 194 ? 19.269 6.890 -31.339 1.00 86.94 194 ASP A CA 1
ATOM 1579 C C . ASP A 1 194 ? 19.725 6.133 -30.074 1.00 86.94 194 ASP A C 1
ATOM 1581 O O . ASP A 1 194 ? 19.558 4.919 -29.927 1.00 86.94 194 ASP A O 1
ATOM 1585 N N . SER A 1 195 ? 20.324 6.849 -29.123 1.00 83.56 195 SER A N 1
ATOM 1586 C CA . SER A 1 195 ? 20.849 6.237 -27.897 1.00 83.56 195 SER A CA 1
ATOM 1587 C C . SER A 1 195 ? 19.779 5.552 -27.038 1.00 83.56 195 SER A C 1
ATOM 1589 O O . SER A 1 195 ? 20.100 4.604 -26.325 1.00 83.56 195 SER A O 1
ATOM 1591 N N . VAL A 1 196 ? 18.522 5.999 -27.087 1.00 85.69 196 VAL A N 1
ATOM 1592 C CA . VAL A 1 196 ? 17.397 5.391 -26.362 1.00 85.69 196 VAL A CA 1
ATOM 1593 C C . VAL A 1 196 ? 17.022 4.058 -27.002 1.00 85.69 196 VAL A C 1
ATOM 1595 O O . VAL A 1 196 ? 16.806 3.076 -26.292 1.00 85.69 196 VAL A O 1
ATOM 1598 N N . GLU A 1 197 ? 16.999 3.990 -28.330 1.00 89.38 197 GLU A N 1
ATOM 1599 C CA . GLU A 1 197 ? 16.751 2.753 -29.063 1.00 89.38 197 GLU A CA 1
ATOM 1600 C C . GLU A 1 197 ? 17.899 1.745 -28.875 1.00 89.38 197 GLU A C 1
ATOM 1602 O O . GLU A 1 197 ? 17.637 0.562 -28.638 1.00 89.38 197 GLU A O 1
ATOM 1607 N N . ALA A 1 198 ? 19.159 2.196 -28.886 1.00 88.06 198 ALA A N 1
ATOM 1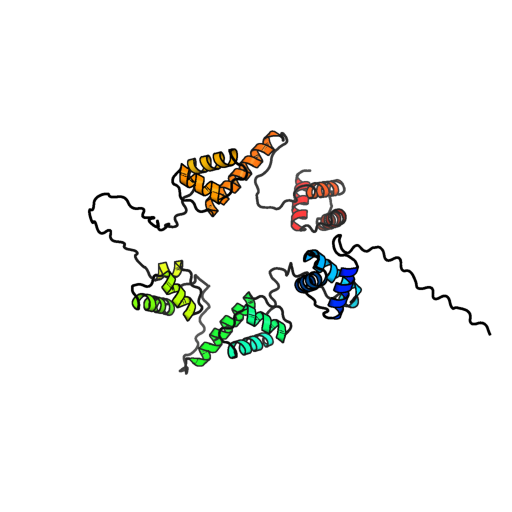608 C CA . ALA A 1 198 ? 20.314 1.342 -28.594 1.00 88.06 198 ALA A CA 1
ATOM 1609 C C . ALA A 1 198 ? 20.248 0.748 -27.174 1.00 88.06 198 ALA A C 1
ATOM 1611 O O . ALA A 1 198 ? 20.507 -0.444 -26.991 1.00 88.06 198 ALA A O 1
ATOM 1612 N N . ILE A 1 199 ? 19.836 1.547 -26.179 1.00 86.88 199 ILE A N 1
ATOM 1613 C CA . ILE A 1 199 ? 19.595 1.064 -24.812 1.00 86.88 199 ILE A CA 1
ATOM 1614 C C . ILE A 1 199 ? 18.462 0.041 -24.812 1.00 86.88 199 ILE A C 1
ATOM 1616 O O . ILE A 1 199 ? 18.654 -1.057 -24.306 1.00 86.88 199 ILE A O 1
ATOM 1620 N N . GLY A 1 200 ? 17.323 0.327 -25.448 1.00 87.75 200 GLY A N 1
ATOM 1621 C CA . GLY A 1 200 ? 16.201 -0.615 -25.516 1.00 87.75 200 GLY A CA 1
ATOM 1622 C C . GLY A 1 200 ? 16.577 -1.964 -26.146 1.00 87.75 200 GLY A C 1
ATOM 1623 O O . GLY A 1 200 ? 16.170 -3.016 -25.645 1.00 87.75 200 GLY A O 1
ATOM 1624 N N . LYS A 1 201 ? 17.399 -1.959 -27.205 1.00 89.50 201 LYS A N 1
ATOM 1625 C CA . LYS A 1 201 ? 17.950 -3.185 -27.811 1.00 89.50 201 LYS A CA 1
ATOM 1626 C C . LYS A 1 201 ? 18.885 -3.918 -26.848 1.00 89.50 201 LYS A C 1
ATOM 1628 O O . LYS A 1 201 ? 18.760 -5.133 -26.686 1.00 89.50 201 LYS A O 1
ATOM 1633 N N . PHE A 1 202 ? 19.765 -3.193 -26.163 1.00 87.62 202 PHE A N 1
ATOM 1634 C CA . PHE A 1 202 ? 20.670 -3.771 -25.173 1.00 87.62 202 PHE A CA 1
ATOM 1635 C C . PHE A 1 202 ? 19.918 -4.395 -23.984 1.00 87.62 202 PHE A C 1
ATOM 1637 O O . PHE A 1 202 ? 20.211 -5.529 -23.602 1.00 87.62 202 PHE A O 1
ATOM 1644 N N . GLU A 1 203 ? 18.923 -3.705 -23.420 1.00 87.38 203 GLU A N 1
ATOM 1645 C CA . GLU A 1 203 ? 18.114 -4.204 -22.299 1.00 87.38 203 GLU A CA 1
ATOM 1646 C C . GLU A 1 203 ? 17.329 -5.458 -22.692 1.00 87.38 203 GLU A C 1
ATOM 1648 O O . GLU A 1 203 ? 17.240 -6.411 -21.917 1.00 87.38 203 GLU A O 1
ATOM 1653 N N . LYS A 1 204 ? 16.802 -5.495 -23.922 1.00 85.94 204 LYS A N 1
ATOM 1654 C CA . LYS A 1 204 ? 16.091 -6.660 -24.456 1.00 85.94 204 LYS A CA 1
ATOM 1655 C C . LYS A 1 204 ? 17.002 -7.884 -24.585 1.00 85.94 204 LYS A C 1
ATOM 1657 O O . LYS A 1 204 ? 16.550 -8.995 -24.320 1.00 85.94 204 LYS A O 1
ATOM 1662 N N . ASN A 1 205 ? 18.264 -7.677 -24.957 1.00 81.19 205 ASN A N 1
ATOM 1663 C CA . ASN A 1 205 ? 19.211 -8.763 -25.202 1.00 81.19 205 ASN A CA 1
ATOM 1664 C C . ASN A 1 205 ? 19.931 -9.232 -23.927 1.00 81.19 205 ASN A C 1
ATOM 1666 O O . ASN A 1 205 ? 20.279 -10.403 -23.825 1.00 81.19 205 ASN A O 1
ATOM 1670 N N . THR A 1 206 ? 20.124 -8.353 -22.938 1.00 80.56 206 THR A N 1
ATOM 1671 C CA . THR A 1 2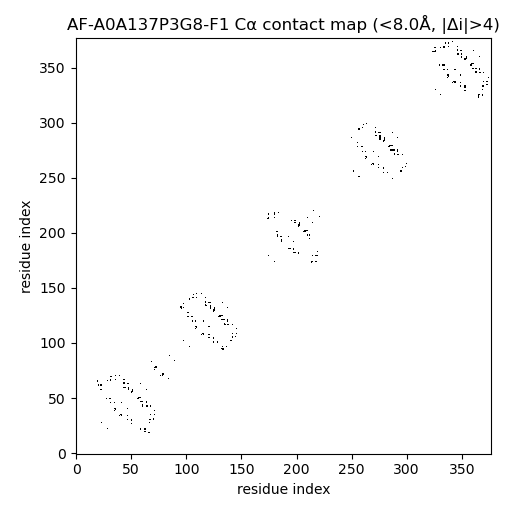06 ? 20.902 -8.662 -21.720 1.00 80.56 206 THR A CA 1
ATOM 1672 C C . THR A 1 206 ? 20.066 -8.764 -20.445 1.00 80.56 206 THR A C 1
ATOM 1674 O O . THR A 1 206 ? 20.561 -9.242 -19.427 1.00 80.56 206 THR A O 1
ATOM 1677 N N . CYS A 1 207 ? 18.803 -8.321 -20.468 1.00 79.19 207 CYS A N 1
ATOM 1678 C CA . CYS A 1 207 ? 17.938 -8.187 -19.289 1.00 79.19 207 CYS A CA 1
ATOM 1679 C C . CYS A 1 207 ? 18.505 -7.283 -18.171 1.00 79.19 207 CYS A C 1
ATOM 1681 O O . CYS A 1 207 ? 17.993 -7.301 -17.046 1.00 79.19 207 CYS A O 1
ATOM 1683 N N . LEU A 1 208 ? 19.545 -6.491 -18.448 1.00 78.81 208 LEU A N 1
ATOM 1684 C CA . LEU A 1 208 ? 20.088 -5.504 -17.520 1.00 78.81 208 LEU A CA 1
ATOM 1685 C C . LEU A 1 208 ? 19.332 -4.189 -17.690 1.00 78.81 208 LEU A C 1
ATOM 1687 O O . LEU A 1 208 ? 19.225 -3.688 -18.799 1.00 78.81 208 LEU A O 1
ATOM 1691 N N . ASN A 1 209 ? 18.820 -3.634 -16.592 1.00 79.94 209 ASN A N 1
ATOM 1692 C CA . ASN A 1 209 ? 18.234 -2.294 -16.586 1.00 79.94 209 ASN A CA 1
ATOM 1693 C C . ASN A 1 209 ? 19.368 -1.289 -16.385 1.00 79.94 209 ASN A C 1
ATOM 1695 O O . ASN A 1 209 ? 20.005 -1.293 -15.323 1.00 79.94 209 ASN A O 1
ATOM 1699 N N . ILE A 1 210 ? 19.650 -0.488 -17.410 1.00 81.75 210 ILE A N 1
ATOM 1700 C CA . ILE A 1 210 ? 20.748 0.474 -17.366 1.00 81.75 210 ILE A CA 1
ATOM 1701 C C . ILE A 1 210 ? 20.183 1.882 -17.210 1.00 81.75 210 ILE A C 1
ATOM 1703 O O . ILE A 1 210 ? 19.326 2.325 -17.968 1.00 81.75 210 ILE A O 1
ATOM 1707 N N . ASP A 1 211 ? 20.728 2.624 -16.244 1.00 81.81 211 ASP A N 1
ATOM 1708 C CA . ASP A 1 211 ? 20.454 4.050 -16.128 1.00 81.81 211 ASP A CA 1
ATOM 1709 C C . ASP A 1 211 ? 21.014 4.796 -17.350 1.00 81.81 211 ASP A C 1
ATOM 1711 O O . ASP A 1 211 ? 22.220 4.791 -17.614 1.00 81.81 211 ASP A O 1
ATOM 1715 N N . TYR A 1 212 ? 20.128 5.472 -18.080 1.00 79.81 212 TYR A N 1
ATOM 1716 C CA . TYR A 1 212 ? 20.450 6.289 -19.249 1.00 79.81 212 TYR A CA 1
ATOM 1717 C C . TYR A 1 212 ? 21.610 7.266 -18.990 1.00 79.81 212 TYR A C 1
ATOM 1719 O O . TYR A 1 212 ? 22.430 7.522 -19.876 1.00 79.81 212 TYR A O 1
ATOM 1727 N N . LEU A 1 213 ? 21.704 7.808 -17.768 1.00 77.06 213 LEU A N 1
ATOM 1728 C CA . LEU A 1 213 ? 22.770 8.739 -17.392 1.00 77.06 213 LEU A CA 1
ATOM 1729 C C . LEU A 1 213 ? 24.155 8.080 -17.369 1.00 77.06 213 LEU A C 1
ATOM 1731 O O . LEU A 1 213 ? 25.120 8.717 -17.793 1.00 77.06 213 LEU A O 1
ATOM 1735 N N . SER A 1 214 ? 24.255 6.820 -16.938 1.00 78.56 214 SER A N 1
ATOM 1736 C CA . SER A 1 214 ? 25.514 6.064 -16.957 1.00 78.56 214 SER A CA 1
ATOM 1737 C C . SER A 1 214 ? 25.987 5.835 -18.391 1.00 78.56 214 SER A C 1
ATOM 1739 O O . SER A 1 214 ? 27.124 6.154 -18.719 1.00 78.56 214 SER A O 1
ATOM 1741 N N . VAL A 1 215 ? 25.082 5.416 -19.284 1.00 79.88 215 VAL A N 1
ATOM 1742 C CA . VAL A 1 215 ? 25.389 5.194 -20.711 1.00 79.88 215 VAL A CA 1
ATOM 1743 C C . VAL A 1 215 ? 25.876 6.474 -21.380 1.00 79.88 215 VAL A C 1
ATOM 1745 O O . VAL A 1 215 ? 26.855 6.466 -22.124 1.00 79.88 215 VAL A O 1
ATOM 1748 N N . LYS A 1 216 ? 25.210 7.598 -21.099 1.00 80.31 216 LYS A N 1
ATOM 1749 C CA . LYS A 1 216 ? 25.572 8.891 -21.682 1.00 80.31 216 LYS A CA 1
ATOM 1750 C C . LYS A 1 216 ? 26.968 9.350 -21.250 1.00 80.31 216 LYS A C 1
ATOM 1752 O O . LYS A 1 216 ? 27.705 9.884 -22.080 1.00 80.31 216 LYS A O 1
ATOM 1757 N N . ASN A 1 217 ? 27.315 9.156 -19.979 1.00 79.50 217 ASN A N 1
ATOM 1758 C CA . ASN A 1 217 ? 28.620 9.537 -19.443 1.00 79.50 217 ASN A CA 1
ATOM 1759 C C . ASN A 1 217 ? 29.734 8.617 -19.965 1.00 79.50 217 ASN A C 1
ATOM 1761 O O . ASN A 1 217 ? 30.768 9.115 -20.406 1.00 79.50 217 ASN A O 1
ATOM 1765 N N . ASP A 1 218 ? 29.497 7.303 -19.993 1.00 79.31 218 ASP A N 1
ATOM 1766 C CA . ASP A 1 218 ? 30.506 6.304 -20.372 1.00 79.31 218 ASP A CA 1
ATOM 1767 C C . ASP A 1 218 ? 30.786 6.286 -21.889 1.00 79.31 218 ASP A C 1
ATOM 1769 O O . ASP A 1 218 ? 31.910 6.019 -22.323 1.00 79.31 218 ASP A O 1
ATOM 1773 N N . LEU A 1 219 ? 29.792 6.618 -22.723 1.00 78.38 219 LEU A N 1
ATOM 1774 C CA . LEU A 1 219 ? 29.953 6.665 -24.183 1.00 78.38 219 LEU A CA 1
ATOM 1775 C C . LEU A 1 219 ? 30.471 8.007 -24.717 1.00 78.38 219 LEU A C 1
ATOM 1777 O O . LEU A 1 219 ? 30.785 8.097 -25.903 1.00 78.38 219 LEU A O 1
ATOM 1781 N N . ASN A 1 220 ? 30.587 9.036 -23.869 1.00 70.50 220 ASN A N 1
ATOM 1782 C CA . ASN A 1 220 ? 31.118 10.359 -24.219 1.00 70.50 220 ASN A CA 1
ATOM 1783 C C . ASN A 1 220 ? 30.535 10.920 -25.540 1.00 70.50 220 ASN A C 1
ATOM 1785 O O . ASN A 1 220 ? 31.253 11.483 -26.371 1.00 70.50 220 ASN A O 1
ATOM 1789 N N . ILE A 1 221 ? 29.229 10.714 -25.764 1.00 67.31 221 ILE A N 1
ATOM 1790 C CA . ILE A 1 221 ? 28.534 11.099 -27.000 1.00 67.31 221 ILE A CA 1
ATOM 1791 C C . ILE A 1 221 ? 28.470 12.631 -27.053 1.00 67.31 221 ILE A C 1
ATOM 1793 O O . ILE A 1 221 ? 27.565 13.263 -26.498 1.00 67.31 221 ILE A O 1
ATOM 1797 N N . LYS A 1 222 ? 29.462 13.248 -27.706 1.00 49.12 222 LYS A N 1
ATOM 1798 C CA . LYS A 1 222 ? 29.463 14.678 -28.023 1.00 49.12 222 LYS A CA 1
ATOM 1799 C C . LYS A 1 222 ? 28.333 14.959 -29.008 1.00 49.12 222 LYS A C 1
ATOM 1801 O O . LYS A 1 222 ? 28.415 14.630 -30.186 1.00 49.12 222 LYS A O 1
ATOM 1806 N N . THR A 1 223 ? 27.278 15.598 -28.524 1.00 47.84 223 THR A N 1
ATOM 1807 C CA . THR A 1 223 ? 26.212 16.157 -29.360 1.00 47.84 223 THR A CA 1
ATOM 1808 C C . THR A 1 223 ? 26.701 17.470 -29.978 1.00 47.84 223 THR A C 1
ATOM 1810 O O . THR A 1 223 ? 26.311 18.556 -29.562 1.00 47.84 223 THR A O 1
ATOM 1813 N N . GLU A 1 224 ? 27.612 17.392 -30.951 1.00 38.12 224 GLU A N 1
ATOM 1814 C CA . GLU A 1 224 ? 28.000 18.551 -31.764 1.00 38.12 224 GLU A CA 1
ATOM 1815 C C . GLU A 1 224 ? 27.015 18.722 -32.927 1.00 38.12 224 GLU A C 1
ATOM 1817 O O . GLU A 1 224 ? 27.181 18.160 -34.007 1.00 38.12 224 GLU A O 1
ATOM 1822 N N . VAL A 1 225 ? 25.976 19.531 -32.716 1.00 41.22 225 VAL A N 1
ATOM 1823 C CA . VAL A 1 225 ? 25.150 20.053 -33.812 1.00 41.22 225 VAL A CA 1
ATOM 1824 C C . VAL A 1 225 ? 25.865 21.278 -34.388 1.00 41.22 225 VAL A C 1
ATOM 1826 O O . VAL A 1 225 ? 25.843 22.355 -33.793 1.00 41.22 225 VAL A O 1
ATOM 1829 N N . LYS A 1 226 ? 26.526 21.125 -35.543 1.00 39.31 226 LYS A N 1
ATOM 1830 C CA . LYS A 1 226 ? 27.055 22.257 -36.324 1.00 39.31 226 LYS A CA 1
ATOM 1831 C C . LYS A 1 226 ? 25.893 23.002 -36.999 1.00 39.31 226 LYS A C 1
ATOM 1833 O O . LYS A 1 226 ? 25.181 22.385 -37.789 1.00 39.31 226 LYS A O 1
ATOM 1838 N N . PRO A 1 227 ? 25.705 24.314 -36.766 1.00 38.97 227 PRO A N 1
ATOM 1839 C CA . PRO A 1 227 ? 24.687 25.079 -37.471 1.00 38.97 227 PRO A CA 1
ATOM 1840 C C . PRO A 1 227 ? 25.170 25.417 -38.888 1.00 38.97 227 PRO A C 1
ATOM 1842 O O . PRO A 1 227 ? 26.041 26.266 -39.088 1.00 38.97 227 PRO A O 1
ATOM 1845 N N . SER A 1 228 ? 24.597 24.751 -39.889 1.00 36.81 228 SER A N 1
ATOM 1846 C CA . SER A 1 228 ? 24.726 25.133 -41.294 1.00 36.81 228 SER A CA 1
ATOM 1847 C C . SER A 1 228 ? 23.939 26.422 -41.549 1.00 36.81 228 SER A C 1
ATOM 1849 O O . SER A 1 228 ? 22.709 26.433 -41.487 1.00 36.81 228 SER A O 1
ATOM 1851 N N . LYS A 1 229 ? 24.648 27.516 -41.841 1.00 49.88 229 LYS A N 1
ATOM 1852 C CA . LYS A 1 229 ? 24.051 28.765 -42.326 1.00 49.88 229 LYS A CA 1
ATOM 1853 C C . LYS A 1 229 ? 23.497 28.544 -43.734 1.00 49.88 229 LYS A C 1
ATOM 1855 O O . LYS A 1 229 ? 24.270 28.371 -44.671 1.00 49.88 229 LYS A O 1
ATOM 1860 N N . SER A 1 230 ? 22.179 28.611 -43.886 1.00 38.66 230 SER A N 1
ATOM 1861 C CA . SER A 1 230 ? 21.551 28.945 -45.164 1.00 38.66 230 SER A CA 1
ATOM 1862 C C . SER A 1 230 ? 20.610 30.128 -44.950 1.00 38.66 230 SER A C 1
ATOM 1864 O O . SER A 1 230 ? 19.787 30.137 -44.038 1.00 38.66 230 SER A O 1
ATOM 1866 N N . ASN A 1 231 ? 20.821 31.166 -45.756 1.00 46.47 231 ASN A N 1
ATOM 1867 C CA . ASN A 1 231 ? 19.888 32.267 -45.945 1.00 46.47 231 ASN A CA 1
ATOM 1868 C C . ASN A 1 231 ? 18.680 31.723 -46.708 1.00 46.47 231 ASN A C 1
ATOM 1870 O O . ASN A 1 231 ? 18.906 31.150 -47.767 1.00 46.47 231 ASN A O 1
ATOM 1874 N N . ILE A 1 232 ? 17.449 31.947 -46.236 1.00 36.72 232 ILE A N 1
ATOM 1875 C CA . ILE A 1 232 ? 16.269 32.156 -47.088 1.00 36.72 232 ILE A CA 1
ATOM 1876 C C . ILE A 1 232 ? 15.159 32.867 -46.303 1.00 36.72 232 ILE A C 1
ATOM 1878 O O . ILE A 1 232 ? 14.979 32.722 -45.097 1.00 36.72 232 ILE A O 1
ATOM 1882 N N . ASN A 1 233 ? 14.487 33.675 -47.108 1.00 38.75 233 ASN A N 1
ATOM 1883 C CA . ASN A 1 233 ? 13.419 34.631 -46.939 1.00 38.75 233 ASN A CA 1
ATOM 1884 C C . ASN A 1 233 ? 12.120 34.071 -46.326 1.00 38.75 233 ASN A C 1
ATOM 1886 O O . ASN A 1 233 ? 11.792 32.893 -46.451 1.00 38.75 233 ASN A O 1
ATOM 1890 N N . ILE A 1 234 ? 11.370 34.978 -45.708 1.00 46.12 234 ILE A N 1
ATOM 1891 C CA . ILE A 1 234 ? 10.115 34.769 -44.989 1.00 46.12 234 ILE A CA 1
ATOM 1892 C C . ILE A 1 234 ? 8.992 34.411 -45.974 1.00 46.12 234 ILE A C 1
ATOM 1894 O O . ILE A 1 234 ? 8.637 35.223 -46.824 1.00 46.12 234 ILE A O 1
ATOM 1898 N N . HIS A 1 235 ? 8.367 33.244 -45.802 1.00 37.19 235 HIS A N 1
ATOM 1899 C CA . HIS A 1 235 ? 6.936 33.082 -46.062 1.00 37.19 235 HIS A CA 1
ATOM 1900 C C . HIS A 1 235 ? 6.346 31.977 -45.176 1.00 37.19 235 HIS A C 1
ATOM 1902 O O . HIS A 1 235 ? 6.939 30.921 -44.972 1.00 37.19 235 HIS A O 1
ATOM 1908 N N . ALA A 1 236 ? 5.191 32.294 -44.599 1.00 48.00 236 ALA A N 1
ATOM 1909 C CA . ALA A 1 236 ? 4.505 31.573 -43.539 1.00 48.00 236 ALA A CA 1
ATOM 1910 C C . ALA A 1 236 ? 4.262 30.082 -43.821 1.00 48.00 236 ALA A C 1
ATOM 1912 O O . ALA A 1 236 ? 3.707 29.728 -44.858 1.00 48.00 236 ALA A O 1
ATOM 1913 N N . SER A 1 237 ? 4.576 29.234 -42.835 1.00 37.25 237 SER A N 1
ATOM 1914 C CA . SER A 1 237 ? 3.858 27.990 -42.524 1.00 37.25 237 SER A CA 1
ATOM 1915 C C . SER A 1 237 ? 4.279 27.455 -41.151 1.00 37.25 237 SER A C 1
ATOM 1917 O O . SER A 1 237 ? 5.461 27.410 -40.811 1.00 37.25 237 SER A O 1
ATOM 1919 N N . ASN A 1 238 ? 3.275 27.069 -40.363 1.00 49.09 238 ASN A N 1
ATOM 1920 C CA . ASN A 1 238 ? 3.375 26.514 -39.016 1.00 49.09 238 ASN A CA 1
ATOM 1921 C C . ASN A 1 238 ? 4.413 25.386 -38.928 1.00 49.09 238 ASN A C 1
ATOM 1923 O O . ASN A 1 238 ? 4.223 24.313 -39.495 1.00 49.09 238 ASN A O 1
ATOM 1927 N N . SER A 1 239 ? 5.472 25.601 -38.153 1.00 35.22 239 SER A N 1
ATOM 1928 C CA . SER A 1 239 ? 6.388 24.544 -37.729 1.00 35.22 239 SER A CA 1
ATOM 1929 C C . SER A 1 239 ? 6.503 24.588 -36.209 1.00 35.22 239 SER A C 1
ATOM 1931 O O . SER A 1 239 ? 7.117 25.475 -35.622 1.00 35.22 239 SER A O 1
ATOM 1933 N N . ILE A 1 240 ? 5.851 23.618 -35.564 1.00 45.75 240 ILE A N 1
ATOM 1934 C CA . ILE A 1 240 ? 6.046 23.288 -34.153 1.00 45.75 240 ILE A CA 1
ATOM 1935 C C . ILE A 1 240 ? 7.467 22.737 -34.048 1.00 45.75 240 ILE A C 1
ATOM 1937 O O . ILE A 1 240 ? 7.720 21.553 -34.269 1.00 45.75 240 ILE A O 1
ATOM 1941 N N . THR A 1 241 ? 8.422 23.615 -33.768 1.00 36.53 241 THR A N 1
ATOM 1942 C CA . THR A 1 241 ? 9.764 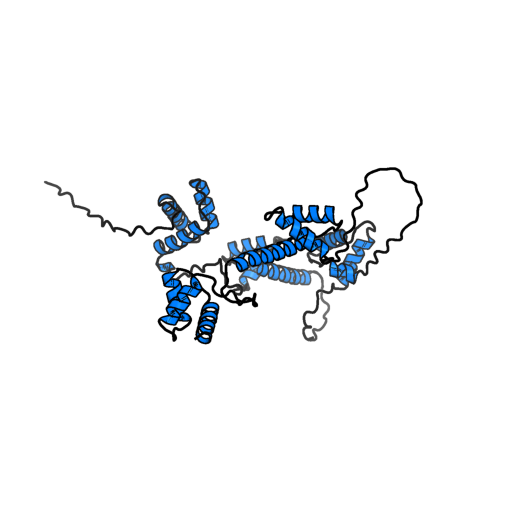23.208 -33.380 1.00 36.53 241 THR A CA 1
ATOM 1943 C C . THR A 1 241 ? 9.650 22.523 -32.022 1.00 36.53 241 THR A C 1
ATOM 1945 O O . THR A 1 241 ? 9.315 23.139 -31.011 1.00 36.53 241 THR A O 1
ATOM 1948 N N . LYS A 1 242 ? 9.890 21.205 -31.995 1.00 46.78 242 LYS A N 1
ATOM 1949 C CA . LYS A 1 242 ? 10.148 20.459 -30.760 1.00 46.78 242 LYS A CA 1
ATOM 1950 C C . LYS A 1 242 ? 11.398 21.062 -30.123 1.00 46.78 242 LYS A C 1
ATOM 1952 O O . LYS A 1 242 ? 12.517 20.675 -30.447 1.00 46.78 242 LYS A O 1
ATOM 1957 N N . ILE A 1 243 ? 11.198 22.034 -29.240 1.00 43.09 243 ILE A N 1
ATOM 1958 C CA . ILE A 1 243 ? 12.232 22.520 -28.336 1.00 43.09 243 ILE A CA 1
ATOM 1959 C C . ILE A 1 243 ? 12.583 21.325 -27.454 1.00 43.09 243 ILE A C 1
ATOM 1961 O O . ILE A 1 243 ? 11.814 20.918 -26.588 1.00 43.09 243 ILE A O 1
ATOM 1965 N N . THR A 1 244 ? 13.726 20.708 -27.732 1.00 43.53 244 THR A N 1
ATOM 1966 C CA . THR A 1 244 ? 14.337 19.703 -26.870 1.00 43.53 244 THR A CA 1
ATOM 1967 C C . THR A 1 244 ? 14.611 20.356 -25.519 1.00 43.53 244 THR A C 1
ATOM 1969 O O . THR A 1 244 ? 15.556 21.134 -25.373 1.00 43.53 244 THR A O 1
ATOM 1972 N N . GLU A 1 245 ? 13.733 20.079 -24.552 1.00 47.56 245 GLU A N 1
ATOM 1973 C CA . GLU A 1 245 ? 13.812 20.528 -23.164 1.00 47.56 245 GLU A CA 1
ATOM 1974 C C . GLU A 1 245 ? 15.082 19.973 -22.504 1.00 47.56 245 GLU A C 1
ATOM 1976 O O . GLU A 1 245 ? 15.099 18.913 -21.879 1.00 47.56 245 GLU A O 1
ATOM 1981 N N . SER A 1 246 ? 16.170 20.727 -22.640 1.00 43.00 246 SER A N 1
ATOM 1982 C CA . SER A 1 246 ? 17.316 20.672 -21.740 1.00 43.00 246 SER A CA 1
ATOM 1983 C C . SER A 1 246 ? 16.798 20.805 -20.305 1.00 43.00 246 SER A C 1
ATOM 1985 O O . SER A 1 246 ? 16.236 21.832 -19.922 1.00 43.00 246 SER A O 1
ATOM 1987 N N . SER A 1 247 ? 16.931 19.731 -19.526 1.00 47.25 247 SER A N 1
ATOM 1988 C CA . SER A 1 247 ? 16.334 19.524 -18.202 1.00 47.25 247 SER A CA 1
ATOM 1989 C C . SER A 1 247 ? 16.970 20.358 -17.086 1.00 47.25 247 SER A C 1
ATOM 1991 O O . SER A 1 247 ? 17.108 19.892 -15.953 1.00 47.25 247 SER A O 1
ATOM 1993 N N . ASN A 1 248 ? 17.355 21.593 -17.381 1.00 52.94 248 ASN A N 1
ATOM 1994 C CA . ASN A 1 248 ? 17.698 22.559 -16.360 1.00 52.94 248 ASN A CA 1
ATOM 1995 C C . ASN A 1 248 ? 16.387 22.992 -15.711 1.00 52.94 248 ASN A C 1
ATOM 1997 O O . ASN A 1 248 ? 15.627 23.769 -16.286 1.00 52.94 248 ASN A O 1
ATOM 2001 N N . MET A 1 249 ? 16.094 22.441 -14.530 1.00 55.38 249 MET A N 1
ATOM 2002 C CA . MET A 1 249 ? 14.981 22.878 -13.692 1.00 55.38 249 MET A CA 1
ATOM 2003 C C . MET A 1 249 ? 15.183 24.346 -13.324 1.00 55.38 249 MET A C 1
ATOM 2005 O O . MET A 1 249 ? 15.785 24.668 -12.299 1.00 55.38 249 MET A O 1
ATOM 2009 N N . ARG A 1 250 ? 14.707 25.247 -14.185 1.00 71.12 250 ARG A N 1
ATOM 2010 C CA . ARG A 1 250 ? 14.662 26.669 -13.876 1.00 71.12 250 ARG A CA 1
ATOM 2011 C C . ARG A 1 250 ? 13.722 26.817 -12.688 1.00 71.12 250 ARG A C 1
ATOM 2013 O O . ARG A 1 250 ? 12.558 26.417 -12.745 1.00 71.12 250 ARG A O 1
ATOM 2020 N N . LYS A 1 251 ? 14.272 27.297 -11.573 1.00 89.06 251 LYS A N 1
ATOM 2021 C CA . LYS A 1 251 ? 13.478 27.713 -10.417 1.00 89.06 251 LYS A CA 1
ATOM 2022 C C . LYS A 1 251 ? 12.518 28.805 -10.892 1.00 89.06 251 LYS A C 1
ATOM 2024 O O . LYS A 1 251 ? 12.905 29.617 -11.728 1.00 89.06 251 LYS A O 1
ATOM 2029 N N . LEU A 1 252 ? 11.283 28.800 -10.389 1.00 94.06 252 LEU A N 1
ATOM 2030 C CA . LEU A 1 252 ? 10.365 29.907 -10.647 1.00 94.06 252 LEU A CA 1
ATOM 2031 C C . LEU A 1 252 ? 10.940 31.162 -9.992 1.00 94.06 252 LEU A C 1
ATOM 2033 O O . LEU A 1 252 ? 11.268 31.134 -8.804 1.00 94.06 252 LEU A O 1
ATOM 2037 N N . GLU A 1 253 ? 11.085 32.218 -10.782 1.00 96.25 253 GLU A N 1
ATOM 2038 C CA . GLU A 1 253 ? 11.405 33.561 -10.295 1.00 96.25 253 GLU A CA 1
ATOM 2039 C C . GLU A 1 253 ? 10.176 34.188 -9.614 1.00 96.25 253 GLU A C 1
ATOM 2041 O O . GLU A 1 253 ? 9.054 33.692 -9.754 1.00 96.25 253 GLU A O 1
ATOM 2046 N N . ASP A 1 254 ? 10.378 35.278 -8.876 1.00 96.25 254 ASP A N 1
ATOM 2047 C CA . ASP A 1 254 ? 9.339 35.879 -8.030 1.00 96.25 254 ASP A CA 1
ATOM 2048 C C . ASP A 1 254 ? 8.114 36.357 -8.828 1.00 96.25 254 ASP A C 1
ATOM 2050 O O . ASP A 1 254 ? 6.980 36.143 -8.399 1.00 96.25 254 ASP A O 1
ATOM 2054 N N . ASN A 1 255 ? 8.320 36.884 -10.039 1.00 96.94 255 ASN A N 1
ATOM 2055 C CA . ASN A 1 255 ? 7.248 37.270 -10.968 1.00 96.94 255 ASN A CA 1
ATOM 2056 C C . ASN A 1 255 ? 6.320 36.093 -11.343 1.00 96.94 255 ASN A C 1
ATOM 2058 O O . ASN A 1 255 ? 5.103 36.251 -11.446 1.00 96.94 255 ASN A O 1
ATOM 2062 N N . HIS A 1 256 ? 6.869 34.887 -11.506 1.00 97.69 256 HIS A N 1
ATOM 2063 C CA . HIS A 1 256 ? 6.095 33.680 -11.788 1.00 97.69 256 HIS A CA 1
ATOM 2064 C C . HIS A 1 256 ? 5.273 33.254 -10.570 1.00 97.69 256 HIS A C 1
ATOM 2066 O O . HIS A 1 256 ? 4.135 32.806 -10.710 1.00 97.69 256 HIS A O 1
ATOM 2072 N N . ILE A 1 257 ? 5.843 33.392 -9.369 1.00 97.25 257 ILE A N 1
ATOM 2073 C CA . ILE A 1 257 ? 5.151 33.092 -8.111 1.00 97.25 257 ILE A CA 1
ATOM 2074 C C . ILE A 1 257 ? 3.980 34.063 -7.918 1.00 97.25 257 ILE A C 1
ATOM 2076 O O . ILE A 1 257 ? 2.896 33.631 -7.527 1.00 97.25 257 ILE A O 1
ATOM 2080 N N . GLU A 1 258 ? 4.168 35.344 -8.234 1.00 97.62 258 GLU A N 1
ATOM 2081 C CA . GLU A 1 258 ? 3.120 36.366 -8.176 1.00 97.62 258 GLU A CA 1
ATOM 2082 C C . GLU A 1 258 ? 1.964 36.067 -9.145 1.00 97.62 258 GLU A C 1
ATOM 2084 O O . GLU A 1 258 ? 0.801 36.117 -8.743 1.00 97.62 258 GLU A O 1
ATOM 2089 N N . CYS A 1 259 ? 2.261 35.623 -10.374 1.00 98.19 259 CYS A N 1
ATOM 2090 C CA . CYS A 1 259 ? 1.233 35.165 -11.318 1.00 98.19 259 CYS A CA 1
ATOM 2091 C C . CYS A 1 259 ? 0.423 33.984 -10.758 1.00 98.19 259 CYS A C 1
ATOM 2093 O O . CYS A 1 259 ? -0.805 33.995 -10.805 1.00 98.19 259 CYS A O 1
ATOM 2095 N N . LEU A 1 260 ? 1.091 32.985 -10.165 1.00 98.00 260 LEU A N 1
ATOM 2096 C CA . LEU A 1 260 ? 0.411 31.838 -9.549 1.00 98.00 260 LEU A CA 1
ATOM 2097 C C . LEU A 1 260 ? -0.452 32.239 -8.341 1.00 98.00 260 LEU A C 1
ATOM 2099 O O . LEU A 1 260 ? -1.521 31.659 -8.144 1.00 98.00 260 LEU A O 1
ATOM 2103 N N . LYS A 1 261 ? -0.018 33.225 -7.543 1.00 97.75 261 LYS A N 1
ATOM 2104 C CA . LYS A 1 261 ? -0.830 33.802 -6.457 1.00 97.75 261 LYS A CA 1
ATOM 2105 C C . LYS A 1 261 ? -2.084 34.475 -7.009 1.00 97.75 261 LYS A C 1
ATOM 2107 O O . LYS A 1 261 ? -3.174 34.206 -6.509 1.00 97.75 261 LYS A O 1
ATOM 2112 N N . ARG A 1 262 ? -1.941 35.275 -8.072 1.00 98.12 262 ARG A N 1
ATOM 2113 C CA . ARG A 1 262 ? -3.068 35.917 -8.759 1.00 98.12 262 ARG A CA 1
ATOM 2114 C C . ARG A 1 262 ? -4.078 34.884 -9.263 1.00 98.12 262 ARG A C 1
ATOM 2116 O O . ARG A 1 262 ? -5.256 34.991 -8.939 1.00 98.12 262 ARG A O 1
ATOM 2123 N N . TYR A 1 263 ? -3.632 33.826 -9.942 1.00 98.19 263 TYR A N 1
ATOM 2124 C CA . TYR A 1 263 ? -4.547 32.780 -10.419 1.00 98.19 263 TYR A CA 1
ATOM 2125 C C . TYR A 1 263 ? -5.306 32.083 -9.287 1.00 98.19 263 TYR A C 1
ATOM 2127 O O . TYR A 1 263 ? -6.482 31.783 -9.442 1.00 98.19 263 TYR A O 1
ATOM 2135 N N . LEU A 1 264 ? -4.661 31.848 -8.139 1.00 97.12 264 LEU A N 1
ATOM 2136 C CA . LEU A 1 264 ? -5.322 31.259 -6.971 1.00 97.12 264 LEU A CA 1
ATOM 2137 C C . LEU A 1 264 ? -6.318 32.203 -6.292 1.00 97.12 264 LEU A C 1
ATOM 2139 O O . LEU A 1 264 ? -7.271 31.725 -5.680 1.00 97.12 264 LEU A O 1
ATOM 2143 N N . SER A 1 265 ? -6.097 33.516 -6.380 1.00 95.62 265 SER A N 1
ATOM 2144 C CA . SER A 1 265 ? -7.066 34.511 -5.911 1.00 95.62 265 SER A CA 1
ATOM 2145 C C . SER A 1 265 ? -8.288 34.619 -6.827 1.00 95.62 265 SER A C 1
ATOM 2147 O O . SER A 1 265 ? -9.386 34.856 -6.337 1.00 95.62 265 SER A O 1
ATOM 2149 N N . GLU A 1 266 ? -8.112 34.395 -8.134 1.00 97.12 266 GLU A N 1
ATOM 2150 C CA . GLU A 1 266 ? -9.209 34.327 -9.109 1.00 97.12 266 GLU A CA 1
ATOM 2151 C C . GLU A 1 266 ? -9.996 33.012 -8.985 1.00 97.12 266 GLU A C 1
ATOM 2153 O O . GLU A 1 266 ? -11.224 33.015 -9.012 1.00 97.12 266 GLU A O 1
ATOM 2158 N N . ASP A 1 267 ? -9.288 31.889 -8.834 1.00 97.50 267 ASP A N 1
ATOM 2159 C CA . ASP A 1 267 ? -9.863 30.558 -8.672 1.00 97.50 267 ASP A CA 1
ATOM 2160 C C . ASP A 1 267 ? -9.039 29.713 -7.687 1.00 97.50 267 ASP A C 1
ATOM 2162 O O . ASP A 1 267 ? -8.005 29.116 -8.010 1.00 97.50 267 ASP A O 1
ATOM 2166 N N . SER A 1 268 ? -9.560 29.589 -6.465 1.00 95.75 268 SER A N 1
ATOM 2167 C CA . SER A 1 268 ? -8.955 28.774 -5.400 1.00 95.75 268 SER A CA 1
ATOM 2168 C C . SER A 1 268 ? -8.798 27.285 -5.766 1.00 95.75 268 SER A C 1
ATOM 2170 O O . SER A 1 268 ? -7.966 26.563 -5.189 1.00 95.75 268 SER A O 1
ATOM 2172 N N . SER A 1 269 ? -9.574 26.815 -6.746 1.00 96.19 269 SER A N 1
ATOM 2173 C CA . SER A 1 269 ? -9.641 25.429 -7.199 1.00 96.19 269 SER A CA 1
ATOM 2174 C C . SER A 1 269 ? -8.856 25.146 -8.481 1.00 96.19 269 SER A C 1
ATOM 2176 O O . SER A 1 269 ? -8.825 23.988 -8.902 1.00 96.19 269 SER A O 1
ATOM 2178 N N . ILE A 1 270 ? -8.140 26.139 -9.027 1.00 97.50 270 ILE A N 1
ATOM 2179 C CA . ILE A 1 270 ? -7.414 26.011 -10.296 1.00 97.50 270 ILE A CA 1
ATOM 2180 C C . ILE A 1 270 ? -6.548 24.742 -10.352 1.00 97.50 270 ILE A C 1
ATOM 2182 O O . ILE A 1 270 ? -5.760 24.430 -9.443 1.00 97.50 270 ILE A O 1
ATOM 2186 N N . GLY A 1 271 ? -6.714 23.987 -11.439 1.00 96.94 271 GLY A N 1
ATOM 2187 C CA . GLY A 1 271 ? -5.975 22.757 -11.697 1.00 96.94 271 GLY A CA 1
ATOM 2188 C C . GLY A 1 271 ? -4.515 23.019 -12.079 1.00 96.94 271 GLY A C 1
ATOM 2189 O O . GLY A 1 271 ? -4.171 24.060 -12.632 1.00 96.94 271 GLY A O 1
ATOM 2190 N N . ILE A 1 272 ? -3.634 22.042 -11.837 1.00 98.06 272 ILE A N 1
ATOM 2191 C CA . ILE A 1 272 ? -2.190 22.155 -12.136 1.00 98.06 272 ILE A CA 1
ATOM 2192 C C . ILE A 1 272 ? -1.946 22.451 -13.623 1.00 98.06 272 ILE A C 1
ATOM 2194 O O . ILE A 1 272 ? -1.094 23.273 -13.954 1.00 98.06 272 ILE A O 1
ATOM 2198 N N . THR A 1 273 ? -2.679 21.770 -14.508 1.00 97.00 273 THR A N 1
ATOM 2199 C CA . THR A 1 273 ? -2.570 21.946 -15.962 1.00 97.00 273 THR A CA 1
ATOM 2200 C C . THR A 1 273 ? -2.982 23.354 -16.370 1.00 97.00 273 THR A C 1
ATOM 2202 O O . THR A 1 273 ? -2.227 24.030 -17.055 1.00 97.00 273 THR A O 1
ATOM 2205 N N . GLU A 1 274 ? -4.122 23.829 -15.872 1.00 98.12 274 GLU A N 1
ATOM 2206 C CA . GLU A 1 274 ? -4.625 25.164 -16.190 1.00 98.12 274 GLU A CA 1
ATOM 2207 C C . GLU A 1 274 ? -3.686 26.263 -15.682 1.00 98.12 274 GLU A C 1
ATOM 2209 O O . GLU A 1 274 ? -3.328 27.166 -16.433 1.00 98.12 274 GLU A O 1
ATOM 2214 N N . ALA A 1 275 ? -3.210 26.156 -14.440 1.00 98.06 275 ALA A N 1
ATOM 2215 C CA . ALA A 1 275 ? -2.256 27.108 -13.880 1.00 98.06 275 ALA A CA 1
ATOM 2216 C C . ALA A 1 275 ? -0.936 27.142 -14.667 1.00 98.06 275 ALA A C 1
ATOM 2218 O O . ALA A 1 275 ? -0.356 28.210 -14.853 1.00 98.06 275 ALA A O 1
ATOM 2219 N N . ARG A 1 276 ? -0.459 25.983 -15.144 1.00 97.81 276 ARG A N 1
ATOM 2220 C CA . ARG A 1 276 ? 0.733 25.893 -15.998 1.00 97.81 276 ARG A CA 1
ATOM 2221 C C . ARG A 1 276 ? 0.503 26.591 -17.335 1.00 97.81 276 ARG A C 1
ATOM 2223 O O . ARG A 1 276 ? 1.357 27.363 -17.758 1.00 97.81 276 ARG A O 1
ATOM 2230 N N . ASP A 1 277 ? -0.620 26.313 -17.984 1.00 97.62 277 ASP A N 1
ATOM 2231 C CA . ASP A 1 277 ? -0.914 26.840 -19.314 1.00 97.62 277 ASP A CA 1
ATOM 2232 C C . ASP A 1 277 ? -1.139 28.365 -19.256 1.00 97.62 277 ASP A C 1
ATOM 2234 O O . ASP A 1 277 ? -0.635 29.093 -20.113 1.00 97.62 277 ASP A O 1
ATOM 2238 N N . ARG A 1 278 ? -1.789 28.873 -18.194 1.00 98.25 278 ARG A N 1
ATOM 2239 C CA . ARG A 1 278 ? -1.893 30.319 -17.918 1.00 98.25 278 ARG A CA 1
ATOM 2240 C C . ARG A 1 278 ? -0.525 30.952 -17.658 1.00 98.25 278 ARG A C 1
ATOM 2242 O O . ARG A 1 278 ? -0.213 31.967 -18.271 1.00 98.25 278 ARG A O 1
ATOM 2249 N N . LEU A 1 279 ? 0.320 30.329 -16.831 1.00 97.75 279 LEU A N 1
ATOM 2250 C CA . LEU A 1 279 ? 1.666 30.844 -16.553 1.00 97.75 279 LEU A CA 1
ATOM 2251 C C . LEU A 1 279 ? 2.513 30.925 -17.830 1.00 97.75 279 LEU A C 1
ATOM 2253 O O . LEU A 1 279 ? 3.161 31.937 -18.077 1.00 97.75 279 LEU A O 1
ATOM 2257 N N . GLN A 1 280 ? 2.473 29.883 -18.666 1.00 97.25 280 GLN A N 1
ATOM 2258 C CA . GLN A 1 280 ? 3.171 29.874 -19.950 1.00 97.25 280 GLN A CA 1
ATOM 2259 C C . GLN A 1 280 ? 2.646 30.970 -20.883 1.00 97.25 280 GLN A C 1
ATOM 2261 O O . GLN A 1 280 ? 3.441 31.602 -21.576 1.00 97.25 280 GLN A O 1
ATOM 2266 N N . LYS A 1 281 ? 1.331 31.208 -20.906 1.00 97.75 281 LYS A N 1
ATOM 2267 C CA . LYS A 1 281 ? 0.718 32.267 -21.715 1.00 97.75 281 LYS A CA 1
ATOM 2268 C C . LYS A 1 281 ? 1.147 33.664 -21.258 1.00 97.75 281 LYS A C 1
ATOM 2270 O O . LYS A 1 281 ? 1.443 34.500 -22.106 1.00 97.75 281 LYS A O 1
ATOM 2275 N N . ASP A 1 282 ? 1.198 33.899 -19.950 1.00 97.62 282 ASP A N 1
ATOM 2276 C CA . ASP A 1 282 ? 1.469 35.225 -19.389 1.00 97.62 282 ASP A CA 1
ATOM 2277 C C . ASP A 1 282 ? 2.966 35.564 -19.360 1.00 97.62 282 ASP A C 1
ATOM 2279 O O . ASP A 1 282 ? 3.331 36.724 -19.542 1.00 97.62 282 ASP A O 1
ATOM 2283 N N . THR A 1 283 ? 3.845 34.578 -19.141 1.00 96.31 283 THR A N 1
ATOM 2284 C CA . THR A 1 283 ? 5.290 34.824 -18.953 1.00 96.31 283 THR A CA 1
ATOM 2285 C C . THR A 1 283 ? 6.186 34.175 -20.007 1.00 96.31 283 THR A C 1
ATOM 2287 O O . THR A 1 283 ? 7.395 34.404 -20.016 1.00 96.31 283 THR A O 1
ATOM 2290 N N . GLY A 1 284 ? 5.636 33.328 -20.880 1.00 96.19 284 GLY A N 1
ATOM 2291 C CA . GLY A 1 284 ? 6.413 32.515 -21.820 1.00 96.19 284 GLY A CA 1
ATOM 2292 C C . GLY A 1 284 ? 7.186 31.362 -21.166 1.00 96.19 284 GLY A C 1
ATOM 2293 O O . GLY A 1 284 ? 7.892 30.628 -21.862 1.00 96.19 284 GLY A O 1
ATOM 2294 N N . LEU A 1 285 ? 7.079 31.168 -19.843 1.00 95.12 285 LEU A N 1
ATOM 2295 C CA . LEU A 1 285 ? 7.823 30.128 -19.137 1.00 95.12 285 LEU A CA 1
ATOM 2296 C C . LEU A 1 285 ? 7.154 28.757 -19.288 1.00 95.12 285 LEU A C 1
ATOM 2298 O O . LEU A 1 285 ? 6.078 28.500 -18.750 1.00 95.12 285 LEU A O 1
ATOM 2302 N N . VAL A 1 286 ? 7.859 27.824 -19.928 1.00 95.62 286 VAL A N 1
ATOM 2303 C CA . VAL A 1 286 ? 7.465 26.410 -19.977 1.00 95.62 286 VAL A CA 1
ATOM 2304 C C . VAL A 1 286 ? 7.952 25.704 -18.712 1.00 95.62 286 VAL A C 1
ATOM 2306 O O . VAL A 1 286 ? 9.114 25.312 -18.594 1.00 95.62 286 VAL A O 1
ATOM 2309 N N . ALA A 1 287 ? 7.062 25.569 -17.730 1.00 94.25 287 ALA A N 1
ATOM 2310 C CA . ALA A 1 287 ? 7.352 24.906 -16.462 1.00 94.25 287 ALA A CA 1
ATOM 2311 C C . ALA A 1 287 ? 6.773 23.484 -16.409 1.00 94.25 287 ALA A C 1
ATOM 2313 O O . ALA A 1 287 ? 5.668 23.208 -16.880 1.00 94.25 287 ALA A O 1
ATOM 2314 N N . ARG A 1 288 ? 7.487 22.562 -15.752 1.00 94.94 288 ARG A N 1
ATOM 2315 C CA . ARG A 1 288 ? 6.979 21.204 -15.504 1.00 94.94 288 ARG A CA 1
ATOM 2316 C C . ARG A 1 288 ? 5.794 21.235 -14.540 1.00 94.94 288 ARG A C 1
ATOM 2318 O O . ARG A 1 288 ? 5.825 21.934 -13.528 1.00 94.94 288 ARG A O 1
ATOM 2325 N N . ALA A 1 289 ? 4.806 20.374 -14.783 1.00 95.38 289 ALA A N 1
ATOM 2326 C CA . ALA A 1 289 ? 3.615 20.248 -13.936 1.00 95.38 289 ALA A CA 1
ATOM 2327 C C . ALA A 1 289 ? 3.954 19.967 -12.458 1.00 95.38 289 ALA A C 1
ATOM 2329 O O . ALA A 1 289 ? 3.302 20.491 -11.562 1.00 95.38 289 ALA A O 1
ATOM 2330 N N . GLN A 1 290 ? 5.010 19.189 -12.188 1.00 94.44 290 GLN A N 1
ATOM 2331 C CA . GLN A 1 290 ? 5.480 18.919 -10.823 1.00 94.44 290 GLN A CA 1
ATOM 2332 C C . GLN A 1 290 ? 5.964 20.188 -10.107 1.00 94.44 290 GLN A C 1
ATOM 2334 O O . GLN A 1 290 ? 5.652 20.375 -8.931 1.00 94.44 290 GLN A O 1
ATOM 2339 N N . THR A 1 291 ? 6.682 21.067 -10.814 1.00 94.88 291 THR A N 1
ATOM 2340 C CA . THR A 1 291 ? 7.139 22.355 -10.277 1.00 94.88 291 THR A CA 1
ATOM 2341 C C . THR A 1 291 ? 5.935 23.230 -9.946 1.00 94.88 291 THR A C 1
ATOM 2343 O O . THR A 1 291 ? 5.811 23.682 -8.812 1.00 94.88 291 THR A O 1
ATOM 2346 N N . ILE A 1 292 ? 4.996 23.382 -10.884 1.00 97.50 292 ILE A N 1
ATOM 2347 C CA . ILE A 1 292 ? 3.761 24.150 -10.664 1.00 97.50 292 ILE A CA 1
ATOM 2348 C C . ILE A 1 292 ? 2.972 23.604 -9.471 1.00 97.50 292 ILE A C 1
ATOM 2350 O O . ILE A 1 292 ? 2.599 24.366 -8.584 1.00 97.50 292 ILE A O 1
ATOM 2354 N N . ASN A 1 293 ? 2.795 22.284 -9.380 1.00 96.88 293 ASN A N 1
ATOM 2355 C CA . ASN A 1 293 ? 2.090 21.655 -8.264 1.00 96.88 293 ASN A CA 1
ATOM 2356 C C . ASN A 1 293 ? 2.751 21.946 -6.907 1.00 96.88 293 ASN A C 1
ATOM 2358 O O . ASN A 1 293 ? 2.065 22.245 -5.929 1.00 96.88 293 ASN A O 1
ATOM 2362 N N . ALA A 1 294 ? 4.084 21.878 -6.840 1.00 95.62 294 ALA A N 1
ATOM 2363 C CA . ALA A 1 294 ? 4.824 22.162 -5.615 1.00 95.62 294 ALA A CA 1
ATOM 2364 C C . ALA A 1 294 ? 4.625 23.616 -5.153 1.00 95.62 294 ALA A C 1
ATOM 2366 O O . ALA A 1 294 ? 4.370 23.850 -3.970 1.00 95.62 294 ALA A O 1
ATOM 2367 N N . TYR A 1 295 ? 4.683 24.580 -6.079 1.00 96.94 295 TYR A N 1
ATOM 2368 C CA . TYR A 1 295 ? 4.462 25.993 -5.767 1.00 96.94 295 TYR A CA 1
ATOM 2369 C C . TYR A 1 295 ? 3.000 26.295 -5.424 1.00 96.94 295 TYR A C 1
ATOM 2371 O O . TYR A 1 295 ? 2.759 26.934 -4.404 1.00 96.94 295 TYR A O 1
ATOM 2379 N N . LEU A 1 296 ? 2.021 25.769 -6.168 1.00 97.00 296 LEU A N 1
ATOM 2380 C CA . LEU A 1 296 ? 0.598 25.915 -5.829 1.00 97.00 296 LEU A CA 1
ATOM 2381 C C . LEU A 1 296 ? 0.285 25.335 -4.445 1.00 97.00 296 LEU A C 1
ATOM 2383 O O . LEU A 1 296 ? -0.383 25.977 -3.640 1.00 97.00 296 LEU A O 1
ATOM 2387 N N . SER A 1 297 ? 0.810 24.147 -4.131 1.00 95.81 297 SER A N 1
ATOM 2388 C CA . SER A 1 297 ? 0.640 23.521 -2.813 1.00 95.81 297 SER A CA 1
ATOM 2389 C C . SER A 1 297 ? 1.248 24.359 -1.689 1.00 95.81 297 SER A C 1
ATOM 2391 O O . SER A 1 297 ? 0.733 24.363 -0.571 1.00 95.81 297 SER A O 1
ATOM 2393 N N . ARG A 1 298 ? 2.357 25.052 -1.963 1.00 96.12 298 ARG A N 1
ATOM 2394 C CA . ARG A 1 298 ? 2.994 25.961 -1.011 1.00 96.12 298 ARG A CA 1
ATOM 2395 C C . ARG A 1 298 ? 2.170 27.236 -0.824 1.00 96.12 298 ARG A C 1
ATOM 2397 O O . ARG A 1 298 ? 1.861 27.562 0.315 1.00 96.12 298 ARG A O 1
ATOM 2404 N N . ILE A 1 299 ? 1.753 27.884 -1.910 1.00 96.31 299 ILE A N 1
ATOM 2405 C CA . ILE A 1 299 ? 0.937 29.106 -1.868 1.00 96.31 299 ILE A CA 1
ATOM 2406 C C . ILE A 1 299 ? -0.397 28.838 -1.158 1.00 96.31 299 ILE A C 1
ATOM 2408 O O . ILE A 1 299 ? -0.764 29.583 -0.261 1.00 96.31 299 ILE A O 1
ATOM 2412 N N . LYS A 1 300 ? -1.089 27.730 -1.466 1.00 95.31 300 LYS A N 1
ATOM 2413 C CA . LYS A 1 300 ? -2.346 27.359 -0.785 1.00 95.31 300 LYS A CA 1
ATOM 2414 C C . LYS A 1 300 ? -2.172 27.218 0.728 1.00 95.31 300 LYS A C 1
ATOM 2416 O O . LYS A 1 300 ? -3.062 27.601 1.483 1.00 95.31 300 LYS A O 1
ATOM 2421 N N . LYS A 1 301 ? -1.032 26.687 1.184 1.00 92.00 301 LYS A N 1
ATOM 2422 C CA . LYS A 1 301 ? -0.712 26.608 2.618 1.00 92.00 301 LYS A CA 1
ATOM 2423 C C . LYS A 1 301 ? -0.462 27.985 3.223 1.00 92.00 301 LYS A C 1
ATOM 2425 O O . LYS A 1 301 ? -0.941 28.222 4.322 1.00 92.00 301 LYS A O 1
ATOM 2430 N N . GLU A 1 302 ? 0.264 28.857 2.525 1.00 92.62 302 GLU A N 1
ATOM 2431 C CA . GLU A 1 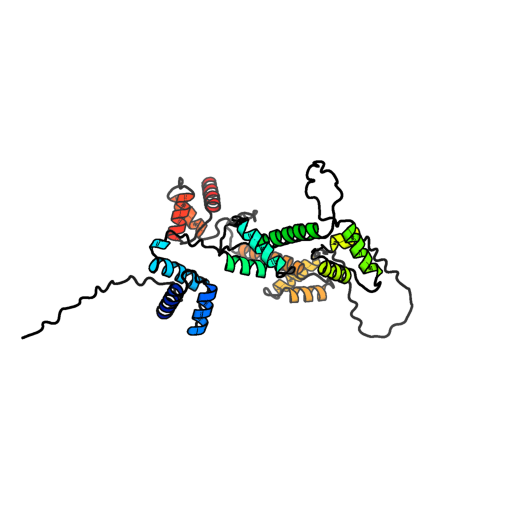302 ? 0.516 30.238 2.962 1.00 92.62 302 GLU A CA 1
ATOM 2432 C C . GLU A 1 302 ? -0.811 31.010 3.109 1.00 92.62 302 GLU A C 1
ATOM 2434 O O . GLU A 1 302 ? -1.095 31.512 4.191 1.00 92.62 302 GLU A O 1
ATOM 2439 N N . VAL A 1 303 ? -1.694 30.958 2.105 1.00 89.31 303 VAL A N 1
ATOM 2440 C CA . VAL A 1 303 ? -3.021 31.613 2.140 1.00 89.31 303 VAL A CA 1
ATOM 2441 C C . VAL A 1 303 ? -3.934 31.024 3.225 1.00 89.31 303 VAL A C 1
ATOM 2443 O O . VAL A 1 303 ? -4.629 31.752 3.927 1.00 89.31 303 VAL A O 1
ATOM 2446 N N . SER A 1 304 ? -3.918 29.701 3.419 1.00 88.12 304 SER A N 1
ATOM 2447 C CA . SER A 1 304 ? -4.713 29.067 4.487 1.00 88.12 304 SER A CA 1
ATOM 2448 C C . SER A 1 304 ? -4.246 29.477 5.889 1.00 88.12 304 SER A C 1
ATOM 2450 O O . SER A 1 304 ? -5.043 29.477 6.823 1.00 88.12 304 SER A O 1
ATOM 2452 N N . LEU A 1 305 ? -2.959 29.798 6.052 1.00 75.69 305 LEU A N 1
ATOM 2453 C CA . LEU A 1 305 ? -2.396 30.263 7.319 1.00 75.69 305 LEU A CA 1
ATOM 2454 C C . LEU A 1 305 ? -2.712 31.738 7.578 1.00 75.69 305 LEU A C 1
ATOM 2456 O O . LEU A 1 305 ? -3.004 32.084 8.719 1.00 75.69 305 LEU A O 1
ATOM 2460 N N . GLU A 1 306 ? -2.692 32.584 6.545 1.00 77.38 306 GLU A N 1
ATOM 2461 C CA . GLU A 1 306 ? -3.086 33.996 6.657 1.00 77.38 306 GLU A CA 1
ATOM 2462 C C . GLU A 1 306 ? -4.554 34.126 7.087 1.00 77.38 306 GLU A C 1
ATOM 2464 O O . GLU A 1 306 ? -4.844 34.840 8.045 1.00 77.38 306 GLU A O 1
ATOM 2469 N N . ASN A 1 307 ? -5.452 33.330 6.496 1.00 75.88 307 ASN A N 1
ATOM 2470 C CA . ASN A 1 307 ? -6.871 33.325 6.872 1.00 75.88 307 ASN A CA 1
ATOM 2471 C C . ASN A 1 307 ? -7.107 32.813 8.303 1.00 75.88 307 ASN A C 1
ATOM 2473 O O . ASN A 1 307 ? -7.961 33.329 9.014 1.00 75.88 307 ASN A O 1
ATOM 2477 N N . ALA A 1 308 ? -6.340 31.816 8.754 1.00 68.81 308 ALA A N 1
ATOM 2478 C CA . ALA A 1 308 ? -6.447 31.312 10.125 1.00 68.81 308 ALA A CA 1
ATOM 2479 C C . ALA A 1 308 ? -5.876 32.294 11.165 1.00 68.81 308 ALA A C 1
ATOM 2481 O O . ALA A 1 308 ? -6.295 32.283 12.318 1.00 68.81 308 ALA A O 1
ATOM 2482 N N . SER A 1 309 ? -4.925 33.146 10.768 1.00 57.53 309 SER A N 1
ATOM 2483 C CA . SER A 1 309 ? -4.298 34.127 11.656 1.00 57.53 309 SER A CA 1
ATOM 2484 C C . SER A 1 309 ? -5.187 35.337 11.951 1.00 57.53 309 SER A C 1
ATOM 2486 O O . SER A 1 309 ? -4.893 36.065 12.899 1.00 57.53 309 SER A O 1
ATOM 2488 N N . GLN A 1 310 ? -6.229 35.580 11.155 1.00 55.34 310 GLN A N 1
ATOM 2489 C CA . GLN A 1 310 ? -7.070 36.769 11.297 1.00 55.34 310 GLN A CA 1
ATOM 2490 C C . GLN A 1 310 ? -8.179 36.593 12.352 1.00 55.34 310 GLN A C 1
ATOM 2492 O O . GLN A 1 310 ? -8.628 37.585 12.918 1.00 55.34 310 GLN A O 1
ATOM 2497 N N . ASP A 1 311 ? -8.510 35.345 12.709 1.00 48.31 311 ASP A N 1
ATOM 2498 C CA . ASP A 1 311 ? -9.521 35.011 13.726 1.00 48.31 311 ASP A CA 1
ATOM 2499 C C . ASP A 1 311 ? -8.940 34.521 15.066 1.00 48.31 311 ASP A C 1
ATOM 2501 O O . ASP A 1 311 ? -9.687 34.297 16.018 1.00 48.31 311 ASP A O 1
ATOM 2505 N N . SER A 1 312 ? -7.618 34.360 15.201 1.00 45.78 312 SER A N 1
ATOM 2506 C CA . SER A 1 312 ? -7.025 33.822 16.433 1.00 45.78 312 SER A CA 1
ATOM 2507 C C . SER A 1 312 ? -5.911 34.702 16.994 1.00 45.78 312 SER A C 1
ATOM 2509 O O . SER A 1 312 ? -4.721 34.394 16.884 1.00 45.78 312 SER A O 1
ATOM 2511 N N . TYR A 1 313 ? -6.294 35.760 17.705 1.00 44.88 313 TYR A N 1
ATOM 2512 C CA . TYR A 1 313 ? -5.433 36.369 18.719 1.00 44.88 313 TYR A CA 1
ATOM 2513 C C . TYR A 1 313 ? -5.330 35.451 19.947 1.00 44.88 313 TYR A C 1
ATOM 2515 O O . TYR A 1 313 ? -5.773 35.800 21.031 1.00 44.88 313 TYR A O 1
ATOM 2523 N N . THR A 1 314 ? -4.716 34.279 19.787 1.00 44.88 314 THR A N 1
ATOM 2524 C CA . THR A 1 314 ? -4.109 33.521 20.892 1.00 44.88 314 THR A CA 1
ATOM 2525 C C . THR A 1 314 ? -2.917 32.722 20.367 1.00 44.88 314 THR A C 1
ATOM 2527 O O . THR A 1 314 ? -3.035 31.591 19.915 1.00 44.88 314 THR A O 1
ATOM 2530 N N . VAL A 1 315 ? -1.760 33.386 20.430 1.00 44.44 315 VAL A N 1
ATOM 2531 C CA . VAL A 1 315 ? -0.443 32.862 20.832 1.00 44.44 315 VAL A CA 1
ATOM 2532 C C . VAL A 1 315 ? 0.093 31.595 20.127 1.00 44.44 315 VAL A C 1
ATOM 2534 O O . VAL A 1 315 ? -0.155 30.462 20.515 1.00 44.44 315 VAL A O 1
ATOM 2537 N N . ASN A 1 316 ? 0.968 31.852 19.147 1.00 42.06 316 ASN A N 1
ATOM 2538 C CA . ASN A 1 316 ? 2.305 31.274 18.912 1.00 42.06 316 ASN A CA 1
ATOM 2539 C C . ASN A 1 316 ? 2.597 29.802 19.277 1.00 42.06 316 ASN A C 1
ATOM 2541 O O . ASN A 1 316 ? 2.820 29.483 20.439 1.00 42.06 316 ASN A O 1
ATOM 2545 N N . ASN A 1 317 ? 2.862 28.973 18.255 1.00 49.19 317 ASN A N 1
ATOM 2546 C CA . ASN A 1 317 ? 4.188 28.368 17.983 1.00 49.19 317 ASN A CA 1
ATOM 2547 C C . ASN A 1 317 ? 4.075 27.301 16.882 1.00 49.19 317 ASN A C 1
ATOM 2549 O O . ASN A 1 317 ? 3.621 26.196 17.165 1.00 49.19 317 ASN A O 1
ATOM 2553 N N . ARG A 1 318 ? 4.559 27.542 15.651 1.00 44.31 318 ARG A N 1
ATOM 2554 C CA . ARG A 1 318 ? 4.807 26.437 14.696 1.00 44.31 318 ARG A CA 1
ATOM 2555 C C . ARG A 1 318 ? 6.042 26.652 13.830 1.00 44.31 318 ARG A C 1
ATOM 2557 O O . ARG A 1 318 ? 5.973 27.080 12.683 1.00 44.31 318 ARG A O 1
ATOM 2564 N N . ARG A 1 319 ? 7.178 26.198 14.362 1.00 53.75 319 ARG A N 1
ATOM 2565 C CA . ARG A 1 319 ? 8.345 25.784 13.576 1.00 53.75 319 ARG A CA 1
ATOM 2566 C C . ARG A 1 319 ? 8.797 24.397 14.039 1.00 53.75 319 ARG A C 1
ATOM 2568 O O . ARG A 1 319 ? 9.696 24.291 14.855 1.00 53.75 319 ARG A O 1
ATOM 2575 N N . SER A 1 320 ? 8.162 23.331 13.541 1.00 46.03 320 SER A N 1
ATOM 2576 C CA . SER A 1 320 ? 8.784 21.995 13.430 1.00 46.03 320 SER A CA 1
ATOM 2577 C C . SER A 1 320 ? 7.885 21.026 12.656 1.00 46.03 320 SER A C 1
ATOM 2579 O O . SER A 1 320 ? 7.037 20.333 13.213 1.00 46.03 320 SER A O 1
ATOM 2581 N N . SER A 1 321 ? 8.087 20.941 11.344 1.00 49.78 321 SER A N 1
ATOM 2582 C CA . SER A 1 321 ? 7.396 19.994 10.458 1.00 49.78 321 SER A CA 1
ATOM 2583 C C . SER A 1 321 ? 7.996 18.580 10.516 1.00 49.78 321 SER A C 1
ATOM 2585 O O . SER A 1 321 ? 8.235 17.978 9.469 1.00 49.78 321 SER A O 1
ATOM 2587 N N . ARG A 1 322 ? 8.307 18.037 11.705 1.00 46.41 322 ARG A N 1
ATOM 2588 C CA . ARG A 1 322 ? 8.928 16.696 11.797 1.00 46.41 322 ARG A CA 1
ATOM 2589 C C . ARG A 1 322 ? 8.509 15.787 12.952 1.00 46.41 322 ARG A C 1
ATOM 2591 O O . ARG A 1 322 ? 9.143 14.758 13.169 1.00 46.41 322 ARG A O 1
ATOM 2598 N N . GLY A 1 323 ? 7.410 16.088 13.628 1.00 49.25 323 GLY A N 1
ATOM 2599 C CA . GLY A 1 323 ? 6.720 15.116 14.470 1.00 49.25 323 GLY A CA 1
ATOM 2600 C C . GLY A 1 323 ? 5.240 15.171 14.155 1.00 49.25 323 GLY A C 1
ATOM 2601 O O . GLY A 1 323 ? 4.668 16.256 14.191 1.00 49.25 323 GLY A O 1
ATOM 2602 N N . ASN A 1 324 ? 4.623 14.031 13.851 1.00 57.84 324 ASN A N 1
ATOM 2603 C CA . ASN A 1 324 ? 3.173 13.898 13.938 1.00 57.84 324 ASN A CA 1
ATOM 2604 C C . ASN A 1 324 ? 2.808 13.979 15.427 1.00 57.84 324 ASN A C 1
ATOM 2606 O O . ASN A 1 324 ? 2.570 12.966 16.073 1.00 57.84 324 ASN A O 1
ATOM 2610 N N . ILE A 1 325 ? 2.873 15.182 15.997 1.00 57.84 325 ILE A N 1
ATOM 2611 C CA . ILE A 1 325 ? 2.316 15.462 17.315 1.00 57.84 325 ILE A CA 1
ATOM 2612 C C . ILE A 1 325 ? 0.825 15.140 17.199 1.00 57.84 325 ILE A C 1
ATOM 2614 O O . ILE A 1 325 ? 0.211 15.365 16.156 1.00 57.84 325 ILE A O 1
ATOM 2618 N N . LEU A 1 326 ? 0.273 14.503 18.225 1.00 71.88 326 LEU A N 1
ATOM 2619 C CA . LEU A 1 326 ? -1.140 14.154 18.274 1.00 71.88 326 LEU A CA 1
ATOM 2620 C C . LEU A 1 326 ? -1.969 15.423 18.041 1.00 71.88 326 LEU A C 1
ATOM 2622 O O . LEU A 1 326 ? -1.917 16.351 18.838 1.00 71.88 326 LEU A O 1
ATOM 2626 N N . ASN A 1 327 ? -2.665 15.491 16.905 1.00 73.00 327 ASN A N 1
ATOM 2627 C CA . ASN A 1 327 ? -3.431 16.672 16.516 1.00 73.00 327 ASN A CA 1
ATOM 2628 C C . ASN A 1 327 ? -4.869 16.570 17.050 1.00 73.00 327 ASN A C 1
ATOM 2630 O O . ASN A 1 327 ? -5.493 15.512 16.923 1.00 73.00 327 ASN A O 1
ATOM 2634 N N . GLY A 1 328 ? -5.404 17.684 17.556 1.00 80.94 328 GLY A N 1
ATOM 2635 C CA . GLY A 1 328 ? -6.818 17.845 17.917 1.00 80.94 328 GLY A CA 1
ATOM 2636 C C . GLY A 1 328 ? -7.231 17.063 19.165 1.00 80.94 328 GLY A C 1
ATOM 2637 O O . GLY A 1 328 ? -6.480 17.005 20.133 1.00 80.94 328 GLY A O 1
ATOM 2638 N N . THR A 1 329 ? -8.398 16.414 19.100 1.00 79.25 329 THR A N 1
ATOM 2639 C CA . THR A 1 329 ? -9.072 15.722 20.219 1.00 79.25 329 THR A CA 1
ATOM 2640 C C . THR A 1 329 ? -8.188 14.745 20.996 1.00 79.25 329 THR A C 1
ATOM 2642 O O . THR A 1 329 ? -8.359 14.560 22.193 1.00 79.25 329 THR A O 1
ATOM 2645 N N . ARG A 1 330 ? -7.191 14.125 20.352 1.00 83.56 330 ARG A N 1
ATOM 2646 C CA . ARG A 1 330 ? -6.260 13.201 21.027 1.00 83.56 330 ARG A CA 1
ATOM 2647 C C . ARG A 1 330 ? -5.326 13.895 22.020 1.00 83.56 330 ARG A C 1
ATOM 2649 O O . ARG A 1 330 ? -4.873 13.244 22.955 1.00 83.56 330 ARG A O 1
ATOM 2656 N N . LEU A 1 331 ? -4.990 15.162 21.779 1.00 91.44 331 LEU A N 1
ATOM 2657 C CA . LEU A 1 331 ? -4.192 15.957 22.709 1.00 91.44 331 LEU A CA 1
ATOM 2658 C C . LEU A 1 331 ? -5.032 16.327 23.934 1.00 91.44 331 LEU A C 1
ATOM 2660 O O . LEU A 1 331 ? -4.558 16.143 25.046 1.00 91.44 331 LEU A O 1
ATOM 2664 N N . GLU A 1 332 ? -6.288 16.721 23.719 1.00 93.44 332 GLU A N 1
ATOM 2665 C CA . GLU A 1 332 ? -7.239 17.069 24.784 1.00 93.44 332 GLU A CA 1
ATOM 2666 C C . GLU A 1 332 ? -7.449 15.897 25.756 1.00 93.44 332 GLU A C 1
ATOM 2668 O O . GLU A 1 332 ? -7.335 16.075 26.964 1.00 93.44 332 GLU A O 1
ATOM 2673 N N . PHE A 1 333 ? -7.648 14.670 25.256 1.00 94.12 333 PHE A N 1
ATOM 2674 C CA . PHE A 1 333 ? -7.749 13.488 26.128 1.00 94.12 333 PHE A CA 1
ATOM 2675 C C . PHE A 1 333 ? -6.470 13.230 26.935 1.00 94.12 333 PHE A C 1
ATOM 2677 O O . PHE A 1 333 ? -6.537 12.901 28.116 1.00 94.12 333 PHE A O 1
ATOM 2684 N N . LEU A 1 334 ? -5.292 13.390 26.320 1.00 94.88 334 LEU A N 1
ATOM 2685 C CA . LEU A 1 334 ? -4.025 13.215 27.034 1.00 94.88 334 LEU A CA 1
ATOM 2686 C C . LEU A 1 334 ? -3.789 14.309 28.079 1.00 94.88 334 LEU A C 1
ATOM 2688 O O . LEU A 1 334 ? -3.205 14.009 29.115 1.00 94.88 334 LEU A O 1
ATOM 2692 N N . GLU A 1 335 ? -4.236 15.538 27.826 1.00 95.94 335 GLU A N 1
ATOM 2693 C CA . GLU A 1 335 ? -4.227 16.622 28.811 1.00 95.94 335 GLU A CA 1
ATOM 2694 C C . GLU A 1 335 ? -5.139 16.298 29.993 1.00 95.94 335 GLU A C 1
ATOM 2696 O O . GLU A 1 335 ? -4.705 16.426 31.134 1.00 95.94 335 GLU A O 1
ATOM 2701 N N . VAL A 1 336 ? -6.354 15.795 29.743 1.00 96.62 336 VAL A N 1
ATOM 2702 C CA . VAL A 1 336 ? -7.272 15.349 30.804 1.00 96.62 336 VAL A CA 1
ATOM 2703 C C . VAL A 1 336 ? -6.627 14.255 31.656 1.00 96.62 336 VAL A C 1
ATOM 2705 O O . VAL A 1 336 ? -6.511 14.429 32.866 1.00 96.62 336 VAL A O 1
ATOM 2708 N N . TYR A 1 337 ? -6.116 13.178 31.048 1.00 96.88 337 TYR A N 1
ATOM 2709 C CA . TYR A 1 337 ? -5.488 12.096 31.817 1.00 96.88 337 TYR A CA 1
ATOM 2710 C C . TYR A 1 337 ? -4.246 12.554 32.585 1.00 96.88 337 TYR A C 1
ATOM 2712 O O . TYR A 1 337 ? -3.980 12.054 33.673 1.00 96.88 337 TYR A O 1
ATOM 2720 N N . PHE A 1 338 ? -3.466 13.477 32.017 1.00 97.00 338 PHE A N 1
ATOM 2721 C CA . PHE A 1 338 ? -2.278 14.011 32.675 1.00 97.00 338 PHE A CA 1
ATOM 2722 C C . PHE A 1 338 ? -2.631 14.934 33.850 1.00 97.00 338 PHE A C 1
ATOM 2724 O O . PHE A 1 338 ? -1.921 14.941 34.853 1.00 97.00 338 PHE A O 1
ATOM 2731 N N . ASN A 1 339 ? -3.733 15.679 33.751 1.00 96.19 339 ASN A N 1
ATOM 2732 C CA . ASN A 1 339 ? -4.253 16.498 34.846 1.00 96.19 339 ASN A CA 1
ATOM 2733 C C . ASN A 1 339 ? -4.855 15.641 35.969 1.00 96.19 339 ASN A C 1
ATOM 2735 O O . ASN A 1 339 ? -4.767 16.019 37.135 1.00 96.19 339 ASN A O 1
ATOM 2739 N N . GLU A 1 340 ? -5.448 14.493 35.631 1.00 97.19 340 GLU A N 1
ATOM 2740 C CA . GLU A 1 340 ? -5.924 13.506 36.608 1.00 97.19 340 GLU A CA 1
ATOM 2741 C C . GLU A 1 340 ? -4.767 12.793 37.321 1.00 97.19 340 GLU A C 1
ATOM 2743 O O . GLU A 1 340 ? -4.818 12.590 38.534 1.00 97.19 340 GLU A O 1
ATOM 2748 N N . ASP A 1 341 ? -3.723 12.420 36.577 1.00 97.69 341 ASP A N 1
ATOM 2749 C CA . ASP A 1 341 ? -2.530 11.756 37.098 1.00 97.69 341 ASP A CA 1
ATOM 2750 C C . ASP A 1 341 ? -1.264 12.224 36.360 1.00 97.69 341 ASP A C 1
ATOM 2752 O O . ASP A 1 341 ? -0.895 11.728 35.291 1.00 97.69 341 ASP A O 1
ATOM 2756 N N . SER A 1 342 ? -0.528 13.145 36.984 1.00 96.44 342 SER A N 1
ATOM 2757 C CA . SER A 1 342 ? 0.730 13.676 36.440 1.00 96.44 342 SER A CA 1
ATOM 2758 C C . SER A 1 342 ? 1.843 12.618 36.339 1.00 96.44 342 SER A C 1
ATOM 2760 O O . SER A 1 342 ? 2.821 12.775 35.588 1.00 96.44 342 SER A O 1
ATOM 2762 N N . SER A 1 343 ? 1.691 11.497 37.051 1.00 97.31 343 SER A N 1
ATOM 2763 C CA . SER A 1 343 ? 2.617 10.367 37.038 1.00 97.31 343 SER A CA 1
ATOM 2764 C C . SER A 1 343 ? 2.278 9.303 35.988 1.00 97.31 343 SER A C 1
ATOM 2766 O O . SER A 1 343 ? 3.074 8.377 35.797 1.00 97.31 343 SER A O 1
ATOM 2768 N N . ILE A 1 344 ? 1.188 9.481 35.225 1.00 97.88 344 ILE A N 1
ATOM 2769 C CA . ILE A 1 344 ? 0.704 8.499 34.253 1.00 97.88 344 ILE A CA 1
ATOM 2770 C C . ILE A 1 344 ? 1.809 8.030 33.296 1.00 97.88 344 ILE A C 1
ATOM 2772 O O . ILE A 1 344 ? 2.577 8.806 32.697 1.00 97.88 344 ILE A O 1
ATOM 2776 N N . THR A 1 345 ? 1.913 6.710 33.146 1.00 98.12 345 THR A N 1
ATOM 2777 C CA . THR A 1 345 ? 2.904 6.111 32.249 1.00 98.12 345 THR A CA 1
ATOM 2778 C C . THR A 1 345 ? 2.423 6.171 30.793 1.00 98.12 345 THR A C 1
ATOM 2780 O O . THR A 1 345 ? 1.225 6.065 30.528 1.00 98.12 345 THR A O 1
ATOM 2783 N N . PRO A 1 346 ? 3.324 6.268 29.791 1.00 97.94 346 PRO A N 1
ATOM 2784 C CA . PRO A 1 346 ? 2.915 6.283 28.383 1.00 97.94 346 PRO A CA 1
ATOM 2785 C C . PRO A 1 346 ? 2.096 5.061 27.948 1.00 97.94 346 PRO A C 1
ATOM 2787 O O . PRO A 1 346 ? 1.281 5.158 27.035 1.00 97.94 346 PRO A O 1
ATOM 2790 N N . THR A 1 347 ? 2.323 3.907 28.578 1.00 97.44 347 THR A N 1
ATOM 2791 C CA . THR A 1 347 ? 1.573 2.675 28.302 1.00 97.44 347 THR A CA 1
ATOM 2792 C C . THR A 1 347 ? 0.143 2.771 28.824 1.00 97.44 347 THR A C 1
ATOM 2794 O O . THR A 1 347 ? -0.790 2.398 28.122 1.00 97.44 347 THR A O 1
ATOM 2797 N N . GLU A 1 348 ? -0.035 3.298 30.031 1.00 98.06 348 GLU A N 1
ATOM 2798 C CA . GLU A 1 348 ? -1.351 3.469 30.642 1.00 98.06 348 GLU A CA 1
ATOM 2799 C C . GLU A 1 348 ? -2.182 4.519 29.905 1.00 98.06 348 GLU A C 1
ATOM 2801 O O . GLU A 1 348 ? -3.313 4.239 29.511 1.00 98.06 348 GLU A O 1
ATOM 2806 N N . ALA A 1 349 ? -1.579 5.669 29.591 1.00 97.31 349 ALA A N 1
ATOM 2807 C CA . ALA A 1 349 ? -2.208 6.699 28.770 1.00 97.31 349 ALA A CA 1
ATOM 2808 C C . ALA A 1 349 ? -2.619 6.162 27.386 1.00 97.31 349 ALA A C 1
ATOM 2810 O O . ALA A 1 349 ? -3.685 6.502 26.879 1.00 97.31 349 ALA A O 1
ATOM 2811 N N . LYS A 1 350 ? -1.806 5.280 26.781 1.00 97.06 350 LYS A N 1
ATOM 2812 C CA . LYS A 1 350 ? -2.157 4.602 25.524 1.00 97.06 350 LYS A CA 1
ATOM 2813 C C . LYS A 1 350 ? -3.390 3.720 25.671 1.00 97.06 350 LYS A C 1
ATOM 2815 O O . LYS A 1 350 ? -4.259 3.771 24.804 1.00 97.06 350 LYS A O 1
ATOM 2820 N N . ASN A 1 351 ? -3.441 2.905 26.719 1.00 96.56 351 ASN A N 1
ATOM 2821 C CA . ASN A 1 351 ? -4.550 1.984 26.935 1.00 96.56 351 ASN A CA 1
ATOM 2822 C C . ASN A 1 351 ? -5.855 2.753 27.167 1.00 96.56 351 ASN A C 1
ATOM 2824 O O . ASN A 1 351 ? -6.818 2.484 26.457 1.00 96.56 351 ASN A O 1
ATOM 2828 N N . LYS A 1 352 ? -5.850 3.775 28.038 1.00 97.06 352 LYS A N 1
ATOM 2829 C CA . LYS A 1 352 ? -7.018 4.647 28.265 1.00 97.06 352 LYS A CA 1
ATOM 2830 C C . LYS A 1 352 ? -7.493 5.314 26.972 1.00 97.06 352 LYS A C 1
ATOM 2832 O O . LYS A 1 352 ? -8.652 5.183 26.589 1.00 97.06 352 LYS A O 1
ATOM 2837 N N . LEU A 1 353 ? -6.567 5.925 26.226 1.00 95.25 353 LEU A N 1
ATOM 2838 C CA . LEU A 1 353 ? -6.891 6.582 24.958 1.00 95.25 353 LEU A CA 1
ATOM 2839 C C . LEU A 1 353 ? -7.485 5.597 23.936 1.00 95.25 353 LEU A C 1
ATOM 2841 O O . LEU A 1 353 ? -8.402 5.947 23.191 1.00 95.25 353 LEU A O 1
ATOM 2845 N N . GLN A 1 354 ? -6.974 4.364 23.882 1.00 94.19 354 GLN A N 1
ATOM 2846 C CA . GLN A 1 354 ? -7.483 3.319 22.997 1.00 94.19 354 GLN A CA 1
ATOM 2847 C C . GLN A 1 354 ? -8.849 2.7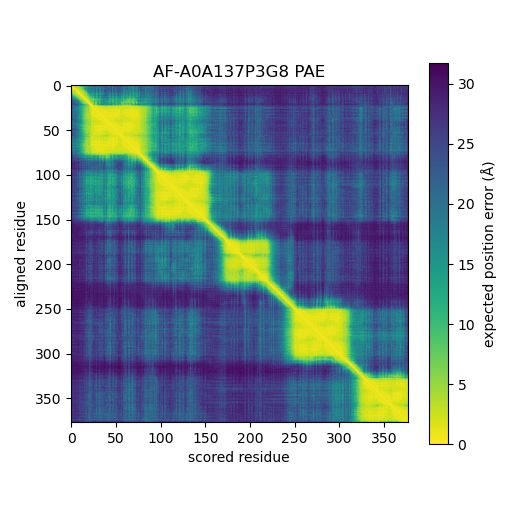82 23.450 1.00 94.19 354 GLN A C 1
ATOM 2849 O O . GLN A 1 354 ? -9.675 2.475 22.591 1.00 94.19 354 GLN A O 1
ATOM 2854 N N . GLU A 1 355 ? -9.093 2.666 24.753 1.00 91.75 355 GLU A N 1
ATOM 2855 C CA . GLU A 1 355 ? -10.377 2.240 25.319 1.00 91.75 355 GLU A CA 1
ATOM 2856 C C . GLU A 1 355 ? -11.482 3.261 25.033 1.00 91.75 355 GLU A C 1
ATOM 2858 O O . GLU A 1 355 ? -12.558 2.877 24.576 1.00 91.75 355 GLU A O 1
ATOM 2863 N N . GLU A 1 356 ? -11.200 4.554 25.205 1.00 91.25 356 GLU A N 1
ATOM 2864 C CA . GLU A 1 356 ? -12.194 5.614 25.011 1.00 91.25 356 GLU A CA 1
ATOM 2865 C C . GLU A 1 356 ? -12.433 5.954 23.537 1.00 91.25 356 GLU A C 1
ATOM 2867 O O . GLU A 1 356 ? -13.572 6.150 23.112 1.00 91.25 356 GLU A O 1
ATOM 2872 N N . THR A 1 357 ? -11.374 6.004 22.723 1.00 87.88 357 THR A N 1
ATOM 2873 C CA . THR A 1 357 ? -11.488 6.466 21.325 1.00 87.88 357 THR A CA 1
ATOM 2874 C C . THR A 1 357 ? -11.486 5.334 20.298 1.00 87.88 357 THR A C 1
ATOM 2876 O O . THR A 1 357 ? -11.821 5.549 19.131 1.00 87.88 357 THR A O 1
ATOM 2879 N N . GLY A 1 358 ? -11.070 4.124 20.681 1.00 89.12 358 GLY A N 1
ATOM 2880 C CA . GLY A 1 358 ? -10.853 3.007 19.758 1.00 89.12 358 GLY A CA 1
ATOM 2881 C C . GLY A 1 358 ? -9.662 3.192 18.806 1.00 89.12 358 GLY A C 1
ATOM 2882 O O . GLY A 1 358 ? -9.493 2.395 17.877 1.00 89.12 358 GLY A O 1
ATOM 2883 N N . LEU A 1 359 ? -8.848 4.239 18.985 1.00 80.56 359 LEU A N 1
ATOM 2884 C CA . LEU A 1 359 ? -7.736 4.578 18.096 1.00 80.56 359 LEU A CA 1
ATOM 2885 C C . LEU A 1 359 ? -6.422 3.998 18.629 1.00 80.56 359 LEU A C 1
ATOM 2887 O O . LEU A 1 359 ? -6.003 4.287 19.744 1.00 80.56 359 LEU A O 1
ATOM 2891 N N . ASP A 1 360 ? -5.739 3.209 17.800 1.00 90.12 360 ASP A N 1
ATOM 2892 C CA . ASP A 1 360 ? -4.393 2.714 18.105 1.00 90.12 360 ASP A CA 1
ATOM 2893 C C . ASP A 1 360 ? -3.363 3.806 17.783 1.00 90.12 360 ASP A C 1
ATOM 2895 O O . ASP A 1 360 ? -3.162 4.176 16.621 1.00 90.12 360 ASP A O 1
ATOM 2899 N N . VAL A 1 361 ? -2.751 4.360 18.828 1.00 91.62 361 VAL A N 1
ATOM 2900 C CA . VAL A 1 361 ? -1.747 5.426 18.743 1.00 91.62 361 VAL A CA 1
ATOM 2901 C C . VAL A 1 361 ? -0.361 4.864 19.057 1.00 91.62 361 VAL A C 1
ATOM 2903 O O . VAL A 1 361 ? -0.204 3.980 19.906 1.00 91.62 361 VAL A O 1
ATOM 2906 N N . ASP A 1 362 ? 0.667 5.363 18.366 1.00 94.62 362 ASP A N 1
ATOM 2907 C CA . ASP A 1 362 ? 2.049 4.972 18.636 1.00 94.62 362 ASP A CA 1
ATOM 2908 C C . ASP A 1 362 ? 2.468 5.425 20.046 1.00 94.62 362 ASP A C 1
ATOM 2910 O O . ASP A 1 362 ? 2.310 6.585 20.437 1.00 94.62 362 ASP A O 1
ATOM 2914 N N . ILE A 1 363 ? 3.029 4.496 20.821 1.00 96.06 363 ILE A N 1
ATOM 2915 C CA . ILE A 1 363 ? 3.499 4.754 22.185 1.00 96.06 363 ILE A CA 1
ATOM 2916 C C . ILE A 1 363 ? 4.627 5.797 22.222 1.00 96.06 363 ILE A C 1
ATOM 2918 O O . ILE A 1 363 ? 4.798 6.493 23.225 1.00 96.06 363 ILE A O 1
ATOM 2922 N N . VAL A 1 364 ? 5.397 5.928 21.137 1.00 95.25 364 VAL A N 1
ATOM 2923 C CA . VAL A 1 364 ? 6.453 6.937 20.998 1.00 95.25 364 VAL A CA 1
ATOM 2924 C C . VAL A 1 364 ? 5.852 8.338 20.936 1.00 95.25 364 VAL A C 1
ATOM 2926 O O . VAL A 1 364 ? 6.399 9.252 21.556 1.00 95.25 364 VAL A O 1
ATOM 2929 N N . ASP A 1 365 ? 4.729 8.507 20.238 1.00 93.81 365 ASP A N 1
ATOM 2930 C CA . ASP A 1 365 ? 4.056 9.801 20.122 1.00 93.81 365 ASP A CA 1
ATOM 2931 C C . ASP A 1 365 ? 3.400 10.189 21.451 1.00 93.81 365 ASP A C 1
ATOM 2933 O O . ASP A 1 365 ? 3.602 11.307 21.918 1.00 93.81 365 ASP A O 1
ATOM 2937 N N . ILE A 1 366 ? 2.753 9.242 22.141 1.00 95.81 366 ILE A N 1
ATOM 2938 C CA . ILE A 1 366 ? 2.205 9.464 23.493 1.00 95.81 366 ILE A CA 1
ATOM 2939 C C . ILE A 1 366 ? 3.308 9.863 24.473 1.00 95.81 366 ILE A C 1
ATOM 2941 O O . ILE A 1 366 ? 3.173 10.844 25.201 1.00 95.81 366 ILE A O 1
ATOM 2945 N N . ARG A 1 367 ? 4.442 9.149 24.468 1.00 97.19 367 ARG A N 1
ATOM 2946 C CA . ARG A 1 367 ? 5.583 9.474 25.334 1.00 97.19 367 ARG A CA 1
ATOM 2947 C C . ARG A 1 367 ? 6.110 10.884 25.072 1.00 97.19 367 ARG A C 1
ATOM 2949 O O . ARG A 1 367 ? 6.439 11.593 26.021 1.00 97.19 367 ARG A O 1
ATOM 2956 N N . LYS A 1 368 ? 6.214 11.289 23.803 1.00 95.19 368 LYS A N 1
ATOM 2957 C CA . LYS A 1 368 ? 6.641 12.647 23.436 1.00 95.19 368 LYS A CA 1
ATOM 2958 C C . LYS A 1 368 ? 5.650 13.695 23.935 1.00 95.19 368 LYS A C 1
ATOM 2960 O O . LYS A 1 368 ? 6.099 14.680 24.511 1.00 95.19 368 LYS A O 1
ATOM 2965 N N . THR A 1 369 ? 4.350 13.467 23.759 1.00 95.25 369 THR A N 1
ATOM 2966 C CA . THR A 1 369 ? 3.301 14.387 24.217 1.00 95.25 369 THR A CA 1
ATOM 2967 C C . THR A 1 369 ? 3.290 14.524 25.738 1.00 95.25 369 THR A C 1
ATOM 2969 O O . THR A 1 369 ? 3.357 15.641 26.232 1.00 95.25 369 THR A O 1
ATOM 2972 N N . LEU A 1 370 ? 3.330 13.423 26.494 1.00 96.38 370 LEU A N 1
ATOM 2973 C CA . LEU A 1 370 ? 3.396 13.479 27.963 1.00 96.38 370 LEU A CA 1
ATOM 2974 C C . LEU A 1 370 ? 4.647 14.220 28.459 1.00 96.38 370 LEU A C 1
ATOM 2976 O O . LEU A 1 370 ? 4.578 15.016 29.388 1.00 96.38 370 LEU A O 1
ATOM 2980 N N . ASN A 1 371 ? 5.798 14.011 27.813 1.00 96.19 371 ASN A N 1
ATOM 2981 C CA . ASN A 1 371 ? 7.018 14.754 28.139 1.00 96.19 371 ASN A CA 1
ATOM 2982 C C . ASN A 1 371 ? 6.933 16.245 27.782 1.00 96.19 371 ASN A C 1
ATOM 2984 O O . ASN A 1 371 ? 7.689 17.036 28.339 1.00 96.19 371 ASN A O 1
ATOM 2988 N N . MET A 1 372 ? 6.082 16.623 26.828 1.00 95.25 372 MET A N 1
ATOM 2989 C CA . MET A 1 372 ? 5.819 18.019 26.491 1.00 95.25 372 MET A CA 1
ATOM 2990 C C . MET A 1 372 ? 4.912 18.663 27.544 1.00 95.25 372 MET A C 1
ATOM 2992 O O . MET A 1 372 ? 5.262 19.729 28.037 1.00 95.25 372 MET A O 1
ATOM 2996 N N . LEU A 1 373 ? 3.836 17.980 27.952 1.00 95.75 373 LEU A N 1
ATOM 2997 C CA . LEU A 1 373 ? 2.930 18.434 29.016 1.00 95.75 373 LEU A CA 1
ATOM 2998 C C . LEU A 1 373 ? 3.672 18.632 30.346 1.00 95.75 373 LEU A C 1
ATOM 3000 O O . LEU A 1 373 ? 3.573 19.690 30.957 1.00 95.75 373 LEU A O 1
ATOM 3004 N N . ARG A 1 374 ? 4.549 17.687 30.716 1.00 95.94 374 ARG A N 1
ATOM 3005 C CA . ARG A 1 374 ? 5.441 17.794 31.891 1.00 95.94 374 ARG A CA 1
ATOM 3006 C C . ARG A 1 374 ? 6.393 18.989 31.885 1.00 95.94 374 ARG A C 1
ATOM 3008 O O . ARG A 1 374 ? 6.989 19.266 32.912 1.00 95.94 374 ARG A O 1
ATOM 3015 N N . LYS A 1 375 ? 6.642 19.609 30.730 1.00 96.06 375 LYS A N 1
ATOM 3016 C CA . LYS A 1 375 ? 7.511 20.792 30.621 1.00 96.06 375 LYS A CA 1
ATOM 3017 C C . LYS A 1 375 ? 6.731 22.103 30.645 1.00 96.06 375 LYS A C 1
ATOM 3019 O O . LYS A 1 375 ? 7.357 23.154 30.724 1.00 96.06 375 LYS A O 1
ATOM 3024 N N . GLN A 1 376 ? 5.417 22.046 30.444 1.00 93.31 376 GLN A N 1
ATOM 3025 C CA . GLN A 1 376 ? 4.546 23.220 30.413 1.00 93.31 376 GLN A CA 1
ATOM 3026 C C . GLN A 1 376 ? 3.973 23.551 31.795 1.00 93.31 376 GLN A C 1
ATOM 3028 O O . GLN A 1 376 ? 3.629 24.708 32.026 1.00 93.31 376 GLN A O 1
ATOM 3033 N N . MET A 1 377 ? 3.900 22.557 32.682 1.00 83.62 377 MET A N 1
ATOM 3034 C CA . MET A 1 377 ? 3.670 22.711 34.122 1.00 83.62 377 MET A CA 1
ATOM 3035 C C . MET A 1 377 ? 5.001 22.792 34.859 1.00 83.62 377 MET A C 1
ATOM 3037 O O . MET A 1 377 ? 5.066 23.562 35.841 1.00 83.62 377 MET A O 1
#

Sequence (377 aa):
MGINPTNLNLPTNKSKEQTYGYKIKDAEIERLKMYLREDRFLLSTVAKYRLQKETGFEISIYSIKKALIRLRKEIYPDNAKMRISNSTNIPRGYTIKIKDVHIEHLKKYLKEDILIRPGDARYKLQEDTGIQVSSFTVQRTLNKLKEEMYLEHDIPTSSISHSKAKKPKSSSNSLNDVSVDSLRGYLKEDNSIDSVEAIGKFEKNTCLNIDYLSVKNDLNIKTEVKPSKSNINIHASNSITKITESSNMRKLEDNHIECLKRYLSEDSSIGITEARDRLQKDTGLVARAQTINAYLSRIKKEVSLENASQDSYTVNNRRSSRGNILNGTRLEFLEVYFNEDSSITPTEAKNKLQEETGLDVDIVDIRKTLNMLRKQM

pLDDT: mean 80.03, std 20.52, range [35.22, 98.31]

Nearest PDB structures (foldseek):
  1mdm-assembly1_A  TM=4.327E-01  e=7.250E-02  Homo sapiens
  8b9x-assembly2_B  TM=2.432E-01  e=1.623E-01  Homo sapiens